Protein AF-A0A0C2HAQ8-F1 (afdb_monomer_lite)

Foldseek 3Di:
DDFQDFPDPQKDWPLVVCVVCDLLCVLVPPDDDPPPPPDPDADDDDDLVRLLCCLCPDPQQLVLLVVVCVVVVHDSVVSSVVLSVLSVVVDDPCPSVVVSVVSSVVSVVCNVQDSTFIAGDPVQVVLLPADDDDWDDGHVLSNVLSSVVCCQPRNPDDDDADQCNDDDLQLADAQGDLRVVRSVVVVVNVPGGDGQGADDGLDDPCLLVSLVVQLPDDDDDDDDDDDDDDTPPVRCLSSSLSSLVSVLVSLVPQAAELLLLLLLQQLLVCLQPVQQKDKPVSSLVSSVVVVLLCVLLVHDHTDRDDSLVRVLVSCVVVVVQFDDWDSPDPMTMGGGFFAQDPDDDLFGRSLSSVLSSNSSSSSSNNNCCSSLVLLLQLLLCCQLVVPFFQVVSLVLQVVVCLQCVRVHRDNPPCSVVSNVSSVVSCVSSVQWDADPRTIHGDNNPSSVVSNSSNLLLLVLLLLLLVQCLVVQDQFDALVRSLSSSLNSLNVCVVVVVDGRRGSSSSGSSSSSSSVVSCVVVVQWDDDDNTTHGPNVSSVVSSVSSVSSNDRPDDPPDDDDD

Structure (mmCIF, N/CA/C/O backbone):
data_AF-A0A0C2HAQ8-F1
#
_entry.id   AF-A0A0C2HAQ8-F1
#
loop_
_atom_site.group_PDB
_atom_site.id
_atom_site.type_symbol
_atom_site.label_atom_id
_atom_site.label_alt_id
_atom_site.label_comp_id
_atom_site.label_asym_id
_atom_site.label_entity_id
_atom_site.label_seq_id
_atom_site.pdbx_PDB_ins_code
_atom_site.Cartn_x
_atom_site.Cartn_y
_atom_site.Cartn_z
_atom_site.occupancy
_atom_site.B_iso_or_equiv
_atom_site.auth_seq_id
_atom_site.auth_comp_id
_atom_site.auth_asym_id
_atom_site.auth_atom_id
_atom_site.pdbx_PDB_model_num
ATOM 1 N N . MET A 1 1 ? -6.898 17.434 -29.127 1.00 29.88 1 MET A N 1
ATOM 2 C CA . MET A 1 1 ? -6.600 16.600 -27.945 1.00 29.88 1 MET A CA 1
ATOM 3 C C . MET A 1 1 ? -7.594 15.455 -27.928 1.00 29.88 1 MET A C 1
ATOM 5 O O . MET A 1 1 ? -8.758 15.677 -27.630 1.00 29.88 1 MET A O 1
ATOM 9 N N . VAL A 1 2 ? -7.167 14.277 -28.377 1.00 31.22 2 VAL A N 1
ATOM 10 C CA . VAL A 1 2 ? -7.975 13.050 -28.372 1.00 31.22 2 VAL A CA 1
ATOM 11 C C . VAL A 1 2 ? -7.588 12.307 -27.098 1.00 31.22 2 VAL A C 1
ATOM 13 O O . VAL A 1 2 ? -6.406 12.042 -26.898 1.00 31.22 2 VAL A O 1
ATOM 16 N N . GLY A 1 3 ? -8.551 12.082 -26.203 1.00 40.19 3 GLY A N 1
ATOM 17 C CA . GLY A 1 3 ? -8.321 11.417 -24.921 1.00 40.19 3 GLY A CA 1
ATOM 18 C C . GLY A 1 3 ? -7.694 10.037 -25.112 1.00 40.19 3 GLY A C 1
ATOM 19 O O . GLY A 1 3 ? -8.107 9.273 -25.987 1.00 40.19 3 GLY A O 1
ATOM 20 N N . ARG A 1 4 ? -6.674 9.750 -24.302 1.00 45.22 4 ARG A N 1
ATOM 21 C CA . ARG A 1 4 ? -6.036 8.438 -24.172 1.00 45.22 4 ARG A CA 1
ATOM 22 C C . ARG A 1 4 ? -7.106 7.403 -23.804 1.00 45.22 4 ARG A C 1
ATOM 24 O O . ARG A 1 4 ? -7.776 7.604 -22.800 1.00 45.22 4 ARG A O 1
ATOM 31 N N . ARG A 1 5 ? -7.277 6.342 -24.607 1.00 46.69 5 ARG A N 1
ATOM 32 C CA . ARG A 1 5 ? -8.207 5.220 -24.355 1.00 46.69 5 ARG A CA 1
ATOM 33 C C . ARG A 1 5 ? -7.449 4.069 -23.686 1.00 46.69 5 ARG A C 1
ATOM 35 O O . ARG A 1 5 ? -6.433 3.644 -24.222 1.00 46.69 5 ARG A O 1
ATOM 42 N N . ALA A 1 6 ? -7.938 3.546 -22.565 1.00 48.44 6 ALA A N 1
ATOM 43 C CA . ALA A 1 6 ? -7.429 2.310 -21.976 1.00 48.44 6 ALA A CA 1
ATOM 44 C C . ALA A 1 6 ? -7.821 1.109 -22.851 1.00 48.44 6 ALA A C 1
ATOM 46 O O . ALA A 1 6 ? -8.920 1.064 -23.407 1.00 48.44 6 ALA A O 1
ATOM 47 N N . ALA A 1 7 ? -6.931 0.125 -22.957 1.00 49.69 7 ALA A N 1
ATOM 48 C CA . ALA A 1 7 ? -7.097 -1.059 -23.801 1.00 49.69 7 ALA A CA 1
ATOM 49 C C . ALA A 1 7 ? -7.877 -2.205 -23.117 1.00 49.69 7 ALA A C 1
ATOM 51 O O . ALA A 1 7 ? -7.593 -3.373 -23.370 1.00 49.69 7 ALA A O 1
ATOM 52 N N . PHE A 1 8 ? -8.854 -1.893 -22.256 1.00 57.09 8 PHE A N 1
ATOM 53 C CA . PHE A 1 8 ? -9.654 -2.899 -21.542 1.00 57.09 8 PHE A CA 1
ATOM 54 C C . PHE A 1 8 ? -11.121 -2.823 -21.974 1.00 57.09 8 PHE A C 1
ATOM 56 O O . PHE A 1 8 ? -11.809 -1.878 -21.586 1.00 57.09 8 PHE A O 1
ATOM 63 N N . PRO A 1 9 ? -11.626 -3.779 -22.778 1.00 57.16 9 PRO A N 1
ATOM 64 C CA . PRO A 1 9 ? -12.993 -3.738 -23.301 1.00 57.16 9 PRO A CA 1
ATOM 65 C C . PRO A 1 9 ? -14.075 -3.803 -22.208 1.00 57.16 9 PRO A C 1
ATOM 67 O O . PRO A 1 9 ? -15.216 -3.415 -22.450 1.00 57.16 9 PRO A O 1
ATOM 70 N N . GLU A 1 10 ? -13.739 -4.266 -21.003 1.00 58.88 10 GLU A N 1
ATOM 71 C CA . GLU A 1 10 ? -14.625 -4.305 -19.839 1.00 58.88 10 GLU A CA 1
ATOM 72 C C . GLU A 1 10 ? -14.703 -2.988 -19.043 1.00 58.88 10 GLU A C 1
ATOM 74 O O . GLU A 1 10 ? -15.581 -2.866 -18.180 1.00 58.88 10 GLU A O 1
ATOM 79 N N . TYR A 1 11 ? -13.838 -2.006 -19.341 1.00 60.09 11 TYR A N 1
ATOM 80 C CA . TYR A 1 11 ? -13.829 -0.681 -18.717 1.00 60.09 11 TYR A CA 1
ATOM 81 C C . TYR A 1 11 ? -14.351 0.397 -19.676 1.00 60.09 11 TYR A C 1
ATOM 83 O O . TYR A 1 11 ? -13.900 0.518 -20.811 1.00 60.09 11 TYR A O 1
ATOM 91 N N . VAL A 1 12 ? -15.275 1.234 -19.201 1.00 65.38 12 VAL A N 1
ATOM 92 C CA . VAL A 1 12 ? -15.847 2.349 -19.983 1.00 65.38 12 VAL A CA 1
ATOM 93 C C . VAL A 1 12 ? -15.259 3.683 -19.513 1.00 65.38 12 VAL A C 1
ATOM 95 O O . VAL A 1 12 ? -15.288 3.946 -18.311 1.00 65.38 12 VAL A O 1
ATOM 98 N N . ASP A 1 13 ? -14.747 4.519 -20.433 1.00 68.56 13 ASP A N 1
ATOM 99 C CA . ASP A 1 13 ? -14.279 5.883 -20.121 1.00 68.56 13 ASP A CA 1
ATOM 100 C C . ASP A 1 13 ? -15.451 6.866 -19.984 1.00 68.56 13 ASP A C 1
ATOM 102 O O . ASP A 1 13 ? -15.962 7.420 -20.961 1.00 68.56 13 ASP A O 1
ATOM 106 N N . TRP A 1 14 ? -15.844 7.115 -18.743 1.00 73.62 14 TRP A N 1
ATOM 107 C CA . TRP A 1 14 ? -16.910 8.033 -18.371 1.00 73.62 14 TRP A CA 1
ATOM 108 C C . TRP A 1 14 ? -16.593 9.501 -18.700 1.00 73.62 14 TRP A C 1
ATOM 110 O O . TRP A 1 14 ? -17.492 10.271 -19.038 1.00 73.62 14 TRP A O 1
ATOM 120 N N . LEU A 1 15 ? -15.321 9.914 -18.637 1.00 70.62 15 LEU A N 1
ATOM 121 C CA . LEU A 1 15 ? -14.920 11.301 -18.912 1.00 70.62 15 LEU A CA 1
ATOM 122 C C . LEU A 1 15 ? -15.039 11.642 -20.395 1.00 70.62 15 LEU A C 1
ATOM 124 O O . LEU A 1 15 ? -15.368 12.775 -20.746 1.00 70.62 15 LEU A O 1
ATOM 128 N N . THR A 1 16 ? -14.806 10.667 -21.272 1.00 73.12 16 THR A N 1
ATOM 129 C CA . THR A 1 16 ? -15.081 10.822 -22.703 1.00 73.12 16 THR A CA 1
ATOM 130 C C . THR A 1 16 ? -16.565 11.097 -22.950 1.00 73.12 16 THR A C 1
ATOM 132 O O . THR A 1 16 ? -16.892 11.983 -23.738 1.00 73.12 16 THR A O 1
ATOM 135 N N . GLU A 1 17 ? -17.466 10.425 -22.236 1.00 68.88 17 GLU A N 1
ATOM 136 C CA . GLU A 1 17 ? -18.909 10.658 -22.346 1.00 68.88 17 GLU A CA 1
ATOM 137 C C . GLU A 1 17 ? -19.321 12.032 -21.786 1.00 68.88 17 GLU A C 1
ATOM 139 O O . GLU A 1 17 ? -20.056 12.776 -22.441 1.00 68.88 17 GLU A O 1
ATOM 144 N N . LEU A 1 18 ? -18.743 12.440 -20.647 1.00 71.50 18 LEU A N 1
ATOM 145 C CA . LEU A 1 18 ? -18.882 13.794 -20.095 1.00 71.50 18 LEU A CA 1
ATOM 146 C C . LEU A 1 18 ? -18.453 14.876 -21.103 1.00 71.50 18 LEU A C 1
ATOM 148 O O . LEU A 1 18 ? -19.168 15.859 -21.301 1.00 71.50 18 LEU A O 1
ATOM 152 N N . ARG A 1 19 ? -17.297 14.696 -21.754 1.00 77.44 19 ARG A N 1
ATOM 153 C CA . ARG A 1 19 ? -16.734 15.648 -22.729 1.00 77.44 19 ARG A CA 1
ATOM 154 C C . ARG A 1 19 ? -17.546 15.711 -24.020 1.00 77.44 19 ARG A C 1
ATOM 156 O O . ARG A 1 19 ? -17.713 16.798 -24.564 1.00 77.44 19 ARG A O 1
ATOM 163 N N . GLN A 1 20 ? -18.056 14.575 -24.500 1.00 76.81 20 GLN A N 1
ATOM 164 C CA . GLN A 1 20 ? -18.912 14.515 -25.690 1.00 76.81 20 GLN A CA 1
ATOM 165 C C . GLN A 1 20 ? -20.236 15.252 -25.481 1.00 76.81 20 GLN A C 1
ATOM 167 O O . GLN A 1 20 ? -20.724 15.919 -26.389 1.00 76.81 20 GLN A O 1
ATOM 172 N N . GLN A 1 21 ? -20.805 15.157 -24.280 1.00 72.31 21 GLN A N 1
ATOM 173 C CA . GLN A 1 21 ? -22.052 15.835 -23.936 1.00 72.31 21 GLN A CA 1
ATOM 174 C C . GLN A 1 21 ? -21.813 17.306 -23.547 1.00 72.31 21 GLN A C 1
ATOM 176 O O . GLN A 1 21 ? -22.655 18.162 -23.821 1.00 72.31 21 GLN A O 1
ATOM 181 N N . GLY A 1 22 ? -20.646 17.605 -22.967 1.00 74.88 22 GLY A N 1
ATOM 182 C CA . GLY A 1 22 ? -20.231 18.907 -22.451 1.00 74.88 22 GLY A CA 1
ATOM 183 C C . GLY A 1 22 ? -20.672 19.112 -21.000 1.00 74.88 22 GLY A C 1
ATOM 184 O O . GLY A 1 22 ? -21.845 18.939 -20.677 1.00 74.88 22 GLY A O 1
ATOM 185 N N . GLY A 1 23 ? -19.759 19.538 -20.116 1.00 70.62 23 GLY A N 1
ATOM 186 C CA . GLY A 1 23 ? -20.013 19.620 -18.667 1.00 70.62 23 GLY A CA 1
ATOM 187 C C . GLY A 1 23 ? -21.268 20.405 -18.248 1.00 70.62 23 GLY A C 1
ATOM 188 O O . GLY A 1 23 ? -21.928 20.027 -17.284 1.00 70.62 23 GLY A O 1
ATOM 189 N N . PHE A 1 24 ? -21.658 21.455 -18.981 1.00 71.44 24 PHE A N 1
ATOM 190 C CA . PHE A 1 24 ? -22.917 22.165 -18.712 1.00 71.44 24 PHE A CA 1
ATOM 191 C C . PHE A 1 24 ? -24.137 21.299 -19.037 1.00 71.44 24 PHE A C 1
ATOM 193 O O . PHE A 1 24 ? -25.011 21.128 -18.189 1.00 71.44 24 PHE A O 1
ATOM 200 N N . ASN A 1 25 ? -24.178 20.710 -20.232 1.00 69.62 25 ASN A N 1
ATOM 201 C CA . ASN A 1 25 ? -25.267 19.832 -20.651 1.00 69.62 25 ASN A CA 1
ATOM 202 C C . ASN A 1 25 ? -25.325 18.577 -19.779 1.00 69.62 25 ASN A C 1
ATOM 204 O O . ASN A 1 25 ? -26.407 18.147 -19.429 1.00 69.62 25 ASN A O 1
ATOM 208 N N . PHE A 1 26 ? -24.191 18.030 -19.349 1.00 69.25 26 PHE A N 1
ATOM 209 C CA . PHE A 1 26 ? -24.145 16.872 -18.458 1.00 69.25 26 PHE A CA 1
ATOM 210 C C . PHE A 1 26 ? -24.706 17.150 -17.053 1.00 69.25 26 PHE A C 1
ATOM 212 O O . PHE A 1 26 ? -25.365 16.302 -16.447 1.00 69.25 26 PHE A O 1
ATOM 219 N N . VAL A 1 27 ? -24.435 18.339 -16.505 1.00 64.69 27 VAL A N 1
ATOM 220 C CA . VAL A 1 27 ? -24.915 18.747 -15.172 1.00 64.69 27 VAL A CA 1
ATOM 221 C C . VAL A 1 27 ? -26.368 19.232 -15.218 1.00 64.69 27 VAL A C 1
ATOM 223 O O . VAL A 1 27 ? -27.096 19.125 -14.229 1.00 64.69 27 VAL A O 1
ATOM 226 N N . THR A 1 28 ? -26.805 19.760 -16.363 1.00 65.19 28 THR A N 1
ATOM 227 C CA . THR A 1 28 ? -28.186 20.218 -16.587 1.00 65.19 28 THR A CA 1
ATOM 228 C C . THR A 1 28 ? -29.079 19.168 -17.239 1.00 65.19 28 THR A C 1
ATOM 230 O O . THR A 1 28 ? -30.294 19.367 -17.284 1.00 65.19 28 THR A O 1
ATOM 233 N N . GLN A 1 29 ? -28.506 18.046 -17.681 1.00 62.62 29 GLN A N 1
ATOM 234 C CA . GLN A 1 29 ? -29.231 16.955 -18.310 1.00 62.62 29 GLN A CA 1
ATOM 235 C C . GLN A 1 29 ? -30.323 16.444 -17.368 1.00 62.62 29 GLN A C 1
ATOM 237 O O . GLN A 1 29 ? -30.054 16.192 -16.185 1.00 62.62 29 GLN A O 1
ATOM 242 N N . PRO A 1 30 ? -31.552 16.258 -17.875 1.00 53.16 30 PRO A N 1
ATOM 243 C CA . PRO A 1 30 ? -32.543 15.472 -17.168 1.00 53.16 30 PRO A CA 1
ATOM 244 C C . PRO A 1 30 ? -31.995 14.047 -17.062 1.00 53.16 30 PRO A C 1
ATOM 246 O O . PRO A 1 30 ? -31.873 13.337 -18.058 1.00 53.16 30 PRO A O 1
ATOM 249 N N . ARG A 1 31 ? -31.575 13.652 -15.858 1.00 46.12 31 ARG A N 1
ATOM 250 C CA . ARG A 1 31 ? -31.095 12.295 -15.612 1.00 46.12 31 ARG A CA 1
ATOM 251 C C . ARG A 1 31 ? -32.285 11.399 -15.360 1.00 46.12 31 ARG A C 1
ATOM 253 O O . ARG A 1 31 ? -32.883 11.456 -14.291 1.00 46.12 31 ARG A O 1
ATOM 260 N N . ASP A 1 32 ? -32.589 10.572 -16.346 1.00 38.97 32 ASP A N 1
ATOM 261 C CA . ASP A 1 32 ? -33.548 9.492 -16.192 1.00 38.97 32 ASP A CA 1
ATOM 262 C C . ASP A 1 32 ? -32.790 8.271 -15.669 1.00 38.97 32 ASP A C 1
ATOM 264 O O . ASP A 1 32 ? -32.143 7.523 -16.406 1.00 38.97 32 ASP A O 1
ATOM 268 N N . PHE A 1 33 ? -32.758 8.124 -14.348 1.00 38.00 33 PHE A N 1
ATOM 269 C CA . PHE A 1 33 ? -32.204 6.923 -13.741 1.00 38.00 33 PHE A CA 1
ATOM 270 C C . PHE A 1 33 ? -33.158 5.768 -14.065 1.00 38.00 33 PHE A C 1
ATOM 272 O O . PHE A 1 33 ? -34.341 5.896 -13.747 1.00 38.00 33 PHE A O 1
ATOM 279 N N . PRO A 1 34 ? -32.701 4.651 -14.672 1.00 37.03 34 PRO A N 1
ATOM 280 C CA . PRO A 1 34 ? -33.583 3.542 -15.014 1.00 37.03 34 PRO A CA 1
ATOM 281 C C . PRO A 1 34 ? -34.267 3.041 -13.743 1.00 37.03 34 PRO A C 1
ATOM 283 O O . PRO A 1 34 ? -33.655 2.400 -12.883 1.00 37.03 34 PRO A O 1
ATOM 286 N N . MET A 1 35 ? -35.541 3.403 -13.610 1.00 39.38 35 MET A N 1
ATOM 287 C CA . MET A 1 35 ? -36.382 3.017 -12.492 1.00 39.38 35 MET A CA 1
ATOM 288 C C . MET A 1 35 ? -36.626 1.516 -12.608 1.00 39.38 35 MET A C 1
ATOM 290 O O . MET A 1 35 ? -36.917 1.015 -13.693 1.00 39.38 35 MET A O 1
ATOM 294 N N . ASN A 1 36 ? -36.533 0.776 -11.500 1.00 36.72 36 ASN A N 1
ATOM 295 C CA . ASN A 1 36 ? -37.127 -0.558 -11.466 1.00 36.72 36 ASN A CA 1
ATOM 296 C C . ASN A 1 36 ? -38.622 -0.378 -11.766 1.00 36.72 36 ASN A C 1
ATOM 298 O O . ASN A 1 36 ? -39.376 0.137 -10.940 1.00 36.72 36 ASN A O 1
ATOM 302 N N . SER A 1 37 ? -39.018 -0.750 -12.979 1.00 37.81 37 SER A N 1
ATOM 303 C CA . SER A 1 37 ? -40.289 -0.430 -13.629 1.00 37.81 37 SER A CA 1
ATOM 304 C C . SER A 1 37 ? -41.476 -1.241 -13.098 1.00 37.81 37 SER A C 1
ATOM 306 O O . SER A 1 37 ? -42.387 -1.577 -13.846 1.00 37.81 37 SER A O 1
ATOM 308 N N . THR A 1 38 ? -41.479 -1.585 -11.812 1.00 40.94 38 THR A N 1
ATOM 309 C CA . THR A 1 38 ? -42.586 -2.304 -11.162 1.00 40.94 38 THR A CA 1
ATOM 310 C C . THR A 1 38 ? -43.504 -1.400 -10.343 1.00 40.94 38 THR A C 1
ATOM 312 O O . THR A 1 38 ? -44.516 -1.880 -9.844 1.00 40.94 38 THR A O 1
ATOM 315 N N . PHE A 1 39 ? -43.203 -0.105 -10.205 1.00 40.22 39 PHE A N 1
ATOM 316 C CA . PHE A 1 39 ? -44.060 0.838 -9.479 1.00 40.22 39 PHE A CA 1
ATOM 317 C C . PHE A 1 39 ? -44.781 1.771 -10.456 1.00 40.22 39 PHE A C 1
ATOM 319 O O . PHE A 1 39 ? -44.167 2.620 -11.091 1.00 40.22 39 PHE A O 1
ATOM 326 N N . THR A 1 40 ? -46.097 1.600 -10.571 1.00 42.50 40 THR A N 1
ATOM 327 C CA . THR A 1 40 ? -46.995 2.337 -11.478 1.00 42.50 40 THR A CA 1
ATOM 328 C C . THR A 1 40 ? -47.268 3.786 -11.058 1.00 42.50 40 THR A C 1
ATOM 330 O O . THR A 1 40 ? -47.878 4.522 -11.823 1.00 42.50 40 THR A O 1
ATOM 333 N N . ASN A 1 41 ? -46.803 4.217 -9.880 1.00 44.31 41 ASN A N 1
ATOM 334 C CA . ASN A 1 41 ? -46.912 5.591 -9.391 1.00 44.31 41 ASN A CA 1
ATOM 335 C C . ASN A 1 41 ? -45.591 6.030 -8.746 1.00 44.31 41 ASN A C 1
ATOM 337 O O . ASN A 1 41 ? -45.078 5.364 -7.845 1.00 44.31 41 ASN A O 1
ATOM 341 N N . HIS A 1 42 ? -45.050 7.160 -9.199 1.00 49.75 42 HIS A N 1
ATOM 342 C CA . HIS A 1 42 ? -43.804 7.724 -8.684 1.00 49.75 42 HIS A CA 1
ATOM 343 C C . HIS A 1 42 ? -43.979 8.228 -7.238 1.00 49.75 42 HIS A C 1
ATOM 345 O O . HIS A 1 42 ? -44.933 8.963 -6.967 1.00 49.75 42 HIS A O 1
ATOM 351 N N . PRO A 1 43 ? -43.064 7.926 -6.300 1.00 50.28 43 PRO A N 1
ATOM 352 C CA . PRO A 1 43 ? -43.025 8.647 -5.038 1.00 50.28 43 PRO A CA 1
ATOM 353 C C . PRO A 1 43 ? -42.532 10.078 -5.297 1.00 50.28 43 PRO A C 1
ATOM 355 O O . PRO A 1 43 ? -41.447 10.296 -5.831 1.00 50.28 43 PRO A O 1
ATOM 358 N N . LYS A 1 44 ? -43.355 11.064 -4.934 1.00 53.78 44 LYS A N 1
ATOM 359 C CA . LYS A 1 44 ? -43.015 12.493 -4.976 1.00 53.78 44 LYS A CA 1
ATOM 360 C C . LYS A 1 44 ? -41.729 12.738 -4.168 1.00 53.78 44 LYS A C 1
ATOM 362 O O . LYS A 1 44 ? -41.587 12.182 -3.078 1.00 53.78 44 LYS A O 1
ATOM 367 N N . ALA A 1 45 ? -40.810 13.556 -4.690 1.00 53.62 45 ALA A N 1
ATOM 368 C CA . ALA A 1 45 ? -39.583 13.920 -3.979 1.00 53.62 45 ALA A CA 1
ATOM 369 C C . ALA A 1 45 ? -39.936 14.524 -2.610 1.00 53.62 45 ALA A C 1
ATOM 371 O O . ALA A 1 45 ? -40.667 15.515 -2.548 1.00 53.62 45 ALA A O 1
ATOM 372 N N . ARG A 1 46 ? -39.452 13.899 -1.531 1.00 63.16 46 ARG A N 1
ATOM 373 C CA . ARG A 1 46 ? -39.785 14.301 -0.162 1.00 63.16 46 ARG A CA 1
ATOM 374 C C . ARG A 1 46 ? -39.021 15.564 0.231 1.00 63.16 46 ARG A C 1
ATOM 376 O O . ARG A 1 46 ? -37.822 15.679 -0.025 1.00 63.16 46 ARG A O 1
ATOM 383 N N . THR A 1 47 ? -39.702 16.502 0.873 1.00 70.19 47 THR A N 1
ATOM 384 C CA . THR A 1 47 ? -39.077 17.665 1.511 1.00 70.19 47 THR A CA 1
ATOM 385 C C . THR A 1 47 ? -38.229 17.233 2.709 1.00 70.19 47 THR A C 1
ATOM 387 O O . THR A 1 47 ? -38.409 16.142 3.251 1.00 70.19 47 THR A O 1
ATOM 390 N N . TYR A 1 48 ? -37.316 18.095 3.169 1.00 68.19 48 TYR A N 1
ATOM 391 C CA . TYR A 1 48 ? -36.556 17.820 4.394 1.00 68.19 48 TYR A CA 1
ATOM 392 C C . TYR A 1 48 ? -37.479 17.541 5.587 1.00 68.19 48 TYR A C 1
ATOM 394 O O . TYR A 1 48 ? -37.228 16.597 6.327 1.00 68.19 48 TYR A O 1
ATOM 402 N N . ALA A 1 49 ? -38.568 18.304 5.733 1.00 71.94 49 ALA A N 1
ATOM 403 C CA . ALA A 1 49 ? -39.533 18.102 6.809 1.00 71.94 49 ALA A CA 1
ATOM 404 C C . ALA A 1 49 ? -40.170 16.703 6.737 1.00 71.94 49 ALA A C 1
ATOM 406 O O . ALA A 1 49 ? -40.219 16.002 7.740 1.00 71.94 49 ALA A O 1
ATOM 407 N N . GLU A 1 50 ? -40.551 16.254 5.537 1.00 73.44 50 GLU A N 1
ATOM 408 C CA . GLU A 1 50 ? -41.110 14.914 5.311 1.00 73.44 50 GLU A CA 1
ATOM 409 C C . GLU A 1 50 ? -40.081 13.797 5.559 1.00 73.44 50 GLU A C 1
ATOM 411 O O . GLU A 1 50 ? -40.429 12.730 6.065 1.00 73.44 50 GLU A O 1
ATOM 416 N N . ILE A 1 51 ? -38.803 14.018 5.227 1.00 74.00 51 ILE A N 1
ATOM 417 C CA . ILE A 1 51 ? -37.716 13.067 5.512 1.00 74.00 51 ILE A CA 1
ATOM 418 C C . ILE A 1 51 ? -37.442 13.008 7.016 1.00 74.00 51 ILE A C 1
ATOM 420 O O . ILE A 1 51 ? -37.402 11.917 7.578 1.00 74.00 51 ILE A O 1
ATOM 424 N N . ALA A 1 52 ? -37.289 14.156 7.677 1.00 76.31 52 ALA A N 1
ATOM 425 C CA . ALA A 1 52 ? -37.044 14.244 9.113 1.00 76.31 52 ALA A CA 1
ATOM 426 C C . ALA A 1 52 ? -38.197 13.614 9.904 1.00 76.31 52 ALA A C 1
ATOM 428 O O . ALA A 1 52 ? -37.967 12.804 10.802 1.00 76.31 52 ALA A O 1
ATOM 429 N N . GLU A 1 53 ? -39.438 13.904 9.514 1.00 81.25 53 GLU A N 1
ATOM 430 C CA . GLU A 1 53 ? -40.626 13.309 10.112 1.00 81.25 53 GLU A CA 1
ATOM 431 C C . GLU A 1 53 ? -40.682 11.793 9.878 1.00 81.25 53 GLU A C 1
ATOM 433 O O . GLU A 1 53 ? -40.935 11.042 10.821 1.00 81.25 53 GLU A O 1
ATOM 438 N N . SER A 1 54 ? -40.376 11.318 8.665 1.00 80.69 54 SER A N 1
ATOM 439 C CA . SER A 1 54 ? -40.287 9.883 8.351 1.00 80.69 54 SER A CA 1
ATOM 440 C C . SER A 1 54 ? -39.229 9.176 9.205 1.00 80.69 54 SER A C 1
ATOM 442 O O . SER A 1 54 ? -39.503 8.111 9.759 1.00 80.69 54 SER A O 1
ATOM 444 N N . VAL A 1 55 ? -38.039 9.767 9.348 1.00 80.25 55 VAL A N 1
ATOM 445 C CA . VAL A 1 55 ? -36.925 9.194 10.117 1.00 80.25 55 VAL A CA 1
ATOM 446 C C . VAL A 1 55 ? -37.265 9.135 11.606 1.00 80.25 55 VAL A C 1
ATOM 448 O O . VAL A 1 55 ? -37.168 8.068 12.214 1.00 80.25 55 VAL A O 1
ATOM 451 N N . LEU A 1 56 ? -37.737 10.241 12.191 1.00 83.50 56 LEU A N 1
ATOM 452 C CA . LEU A 1 56 ? -38.121 10.326 13.609 1.00 83.50 56 LEU A CA 1
ATOM 453 C C . LEU A 1 56 ? -39.299 9.420 13.966 1.00 83.50 56 LEU A C 1
ATOM 455 O O . LEU A 1 56 ? -39.436 8.997 15.118 1.00 83.50 56 LEU A O 1
ATOM 459 N N . ASN A 1 57 ? -40.170 9.143 12.995 1.00 85.69 57 ASN A N 1
ATOM 460 C CA . ASN A 1 57 ? -41.329 8.286 13.188 1.00 85.69 57 ASN A CA 1
ATOM 461 C C . ASN A 1 57 ? -41.093 6.818 12.832 1.00 85.69 57 ASN A C 1
ATOM 463 O O . ASN A 1 57 ? -42.001 6.013 13.082 1.00 85.69 57 ASN A O 1
ATOM 467 N N . SER A 1 58 ? -39.910 6.462 12.329 1.00 84.81 58 SER A N 1
ATOM 468 C CA . SER A 1 58 ? -39.552 5.074 12.049 1.00 84.81 58 SER A CA 1
ATOM 469 C C . SER A 1 58 ? -39.606 4.219 13.327 1.00 84.81 58 SER A C 1
ATOM 471 O O . SER A 1 58 ? -39.271 4.698 14.420 1.00 84.81 58 SER A O 1
ATOM 473 N N . PRO A 1 59 ? -40.015 2.938 13.232 1.00 80.06 59 PRO A N 1
ATOM 474 C CA . PRO A 1 59 ? -40.019 2.027 14.377 1.00 80.06 59 PRO A CA 1
ATOM 475 C C . PRO A 1 59 ? -38.644 1.933 15.047 1.00 80.06 59 PRO A C 1
ATOM 477 O O . PRO A 1 59 ? -38.543 1.947 16.273 1.00 80.06 59 PRO A O 1
ATOM 480 N N . ARG A 1 60 ? -37.583 1.929 14.231 1.00 74.38 60 ARG A N 1
ATOM 481 C CA . ARG A 1 60 ? -36.190 1.814 14.663 1.00 74.38 60 ARG A CA 1
ATOM 482 C C . ARG A 1 60 ? -35.745 3.001 15.516 1.00 74.38 60 ARG A C 1
ATOM 484 O O . ARG A 1 60 ? -35.190 2.804 16.596 1.00 74.38 60 ARG A O 1
ATOM 491 N N . VAL A 1 61 ? -36.029 4.230 15.074 1.00 78.81 61 VAL A N 1
ATOM 492 C CA . VAL A 1 61 ? -35.694 5.454 15.824 1.00 78.81 61 VAL A CA 1
ATOM 493 C C . VAL A 1 61 ? -36.569 5.592 17.067 1.00 78.81 61 VAL A C 1
ATOM 495 O O . VAL A 1 61 ? -36.050 5.904 18.137 1.00 78.81 61 VAL A O 1
ATOM 498 N N . LYS A 1 62 ? -37.868 5.277 16.984 1.00 85.62 62 LYS A N 1
ATOM 499 C CA . LYS A 1 62 ? -38.772 5.287 18.148 1.00 85.62 62 LYS A CA 1
ATOM 500 C C . LYS A 1 62 ? -38.314 4.330 19.248 1.00 85.62 62 LYS A C 1
ATOM 502 O O . LYS A 1 62 ? -38.217 4.739 20.405 1.00 85.62 62 LYS A O 1
ATOM 507 N N . GLU A 1 63 ? -37.990 3.084 18.905 1.00 80.00 63 GLU A N 1
ATOM 508 C CA . GLU A 1 63 ? -37.444 2.120 19.868 1.00 80.00 63 GLU A CA 1
ATOM 509 C C . GLU A 1 63 ? -36.140 2.608 20.487 1.00 80.00 63 GLU A C 1
ATOM 511 O O . GLU A 1 63 ? -35.916 2.458 21.691 1.00 80.00 63 GLU A O 1
ATOM 516 N N . ALA A 1 64 ? -35.270 3.203 19.678 1.00 72.88 64 ALA A N 1
ATOM 517 C CA . ALA A 1 64 ? -33.987 3.649 20.164 1.00 72.88 64 ALA A CA 1
ATOM 518 C C . ALA A 1 64 ? -34.087 4.885 21.073 1.00 72.88 64 ALA A C 1
ATOM 520 O O . ALA A 1 64 ? -33.335 4.981 22.044 1.00 72.88 64 ALA A O 1
ATOM 521 N N . ILE A 1 65 ? -35.047 5.785 20.821 1.00 81.75 65 ILE A N 1
ATOM 522 C CA . ILE A 1 65 ? -35.360 6.920 21.703 1.00 81.75 65 ILE A CA 1
ATOM 523 C C . ILE A 1 65 ? -35.849 6.385 23.051 1.00 81.75 65 ILE A C 1
ATOM 525 O O . ILE A 1 65 ? -35.371 6.820 24.099 1.00 81.75 65 ILE A O 1
ATOM 529 N N . LEU A 1 66 ? -36.756 5.400 23.037 1.00 83.44 66 LEU A N 1
ATOM 530 C CA . LEU A 1 66 ? -37.263 4.755 24.253 1.00 83.44 66 LEU A CA 1
ATOM 531 C C . LEU A 1 66 ? -36.142 4.071 25.042 1.00 83.44 66 LEU A C 1
ATOM 533 O O . LEU A 1 66 ? -36.066 4.203 26.264 1.00 83.44 66 LEU A O 1
ATOM 537 N N . HIS A 1 67 ? -35.256 3.359 24.350 1.00 74.25 67 HIS A N 1
ATOM 538 C CA . HIS A 1 67 ? -34.114 2.693 24.960 1.00 74.25 67 HIS A CA 1
ATOM 539 C C . HIS A 1 67 ? -33.131 3.692 25.585 1.00 74.25 67 HIS A C 1
ATOM 541 O O . HIS A 1 67 ? -32.712 3.504 26.727 1.00 74.25 67 HIS A O 1
ATOM 547 N N . GLN A 1 68 ? -32.785 4.771 24.878 1.00 67.06 68 GLN A N 1
ATOM 548 C CA . GLN A 1 68 ? -31.873 5.788 25.398 1.00 67.06 68 GLN A CA 1
ATOM 549 C C . GLN A 1 68 ? -32.482 6.541 26.581 1.00 67.06 68 GLN A C 1
ATOM 551 O O . GLN A 1 68 ? -31.793 6.721 27.576 1.00 67.06 68 GLN A O 1
ATOM 556 N N . ALA A 1 69 ? -33.766 6.905 26.521 1.00 79.88 69 ALA A N 1
ATOM 557 C CA . ALA A 1 69 ? -34.473 7.539 27.635 1.00 79.88 69 ALA A CA 1
ATOM 558 C C . ALA A 1 69 ? -34.441 6.669 28.904 1.00 79.88 69 ALA A C 1
ATOM 560 O O . ALA A 1 69 ? -34.167 7.167 29.994 1.00 79.88 69 ALA A O 1
ATOM 561 N N . ARG A 1 70 ? -34.624 5.346 28.763 1.00 78.88 70 ARG A N 1
ATOM 562 C CA . ARG A 1 70 ? -34.470 4.389 29.875 1.00 78.88 70 ARG A CA 1
ATOM 563 C C . ARG A 1 70 ? -33.029 4.305 30.381 1.00 78.88 70 ARG A C 1
ATOM 565 O O . ARG A 1 70 ? -32.819 4.245 31.585 1.00 78.88 70 ARG A O 1
ATOM 572 N N . LYS A 1 71 ? -32.046 4.305 29.477 1.00 63.56 71 LYS A N 1
ATOM 573 C CA . LYS A 1 71 ? -30.617 4.181 29.805 1.00 63.56 71 LYS A CA 1
ATOM 574 C C . LYS A 1 71 ? -30.047 5.429 30.490 1.00 63.56 71 LYS A C 1
ATOM 576 O O . LYS A 1 71 ? -29.201 5.295 31.365 1.00 63.56 71 LYS A O 1
ATOM 581 N N . THR A 1 72 ? -30.473 6.627 30.090 1.00 64.12 72 THR A N 1
ATOM 582 C CA . THR A 1 72 ? -29.951 7.908 30.605 1.00 64.12 72 THR A CA 1
ATOM 583 C C . THR A 1 72 ? -30.826 8.531 31.693 1.00 64.12 72 THR A C 1
ATOM 585 O O . THR A 1 72 ? -30.445 9.556 32.256 1.00 64.12 72 THR A O 1
ATOM 588 N N . GLY A 1 73 ? -32.002 7.955 31.975 1.00 78.56 73 GLY A N 1
ATOM 589 C CA . GLY A 1 73 ? -32.988 8.502 32.915 1.00 78.56 73 GLY A CA 1
ATOM 590 C C . GLY A 1 73 ? -33.641 9.808 32.445 1.00 78.56 73 GLY A C 1
ATOM 591 O O . GLY A 1 73 ? -34.335 10.469 33.215 1.00 78.5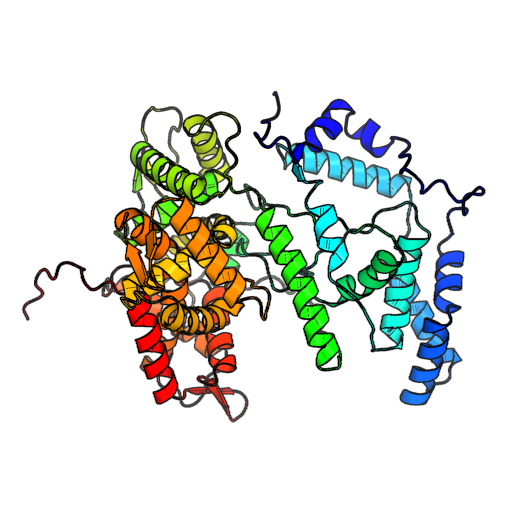6 73 GLY A O 1
ATOM 592 N N . GLN A 1 74 ? -33.407 10.216 31.196 1.00 82.44 74 GLN A N 1
ATOM 593 C CA . GLN A 1 74 ? -33.960 11.440 30.625 1.00 82.44 74 GLN A CA 1
ATOM 594 C C . GLN A 1 74 ? -35.386 11.217 30.114 1.00 82.44 74 GLN A C 1
ATOM 596 O O . GLN A 1 74 ? -35.773 10.112 29.735 1.00 82.44 74 GLN A O 1
ATOM 601 N N . SER A 1 75 ? -36.181 12.288 30.054 1.00 89.75 75 SER A N 1
ATOM 602 C CA . SER A 1 75 ? -37.522 12.202 29.477 1.00 89.75 75 SER A CA 1
ATOM 603 C C . SER A 1 75 ? -37.451 11.892 27.979 1.00 89.75 75 SER A C 1
ATOM 605 O O . SER A 1 75 ? -36.600 12.413 27.257 1.00 89.75 75 SER A O 1
ATOM 607 N N . ILE A 1 76 ? -38.398 11.088 27.488 1.00 86.50 76 ILE A N 1
ATOM 608 C CA . ILE A 1 76 ? -38.526 10.745 26.059 1.00 86.50 76 ILE A CA 1
ATOM 609 C C . ILE A 1 76 ? -38.570 12.012 25.192 1.00 86.50 76 IL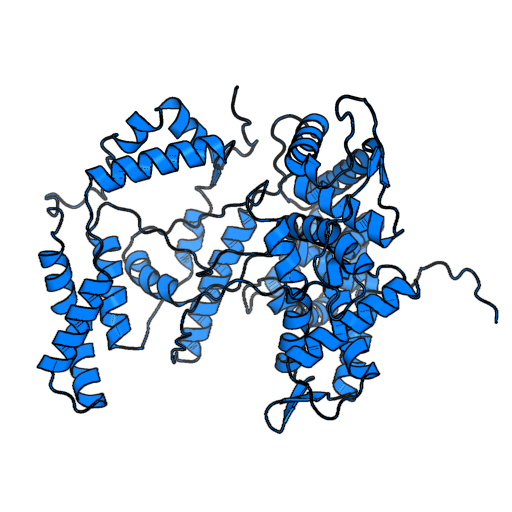E A C 1
ATOM 611 O O . ILE A 1 76 ? -37.969 12.054 24.123 1.00 86.50 76 ILE A O 1
ATOM 615 N N . LYS A 1 77 ? -39.233 13.069 25.681 1.00 87.06 77 LYS A N 1
ATOM 616 C CA . LYS A 1 77 ? -39.326 14.365 24.998 1.00 87.06 77 LYS A CA 1
ATOM 617 C C . LYS A 1 77 ? -37.955 15.026 24.818 1.00 87.06 77 LYS A C 1
ATOM 619 O O . LYS A 1 77 ? -37.690 15.561 23.749 1.00 87.06 77 LYS A O 1
ATOM 624 N N . LYS A 1 78 ? -37.084 14.965 25.832 1.00 82.38 78 LYS A N 1
ATOM 625 C CA . LYS A 1 78 ? -35.723 15.513 25.751 1.00 82.38 78 LYS A CA 1
ATOM 626 C C . LYS A 1 78 ? -34.865 14.726 24.758 1.00 82.38 78 LYS A C 1
ATOM 628 O O . LYS A 1 78 ? -34.290 15.324 23.864 1.00 82.38 78 LYS A O 1
ATOM 633 N N . VAL A 1 79 ? -34.875 13.396 24.848 1.00 78.69 79 VAL A N 1
ATOM 634 C CA . VAL A 1 79 ? -34.116 12.522 23.932 1.00 78.69 79 VAL A CA 1
ATOM 635 C C . VAL A 1 79 ? -34.591 12.664 22.480 1.00 78.69 79 VAL A C 1
ATOM 637 O O . VAL A 1 79 ? -33.786 12.595 21.555 1.00 78.69 79 VAL A O 1
ATOM 640 N N . ARG A 1 80 ? -35.893 12.892 22.262 1.00 86.19 80 ARG A N 1
ATOM 641 C CA . ARG A 1 80 ? -36.436 13.203 20.934 1.00 86.19 80 ARG A CA 1
ATOM 642 C C . ARG A 1 80 ? -35.957 14.565 20.416 1.00 86.19 80 ARG A C 1
ATOM 644 O O . ARG A 1 80 ? -35.586 14.643 19.254 1.00 86.19 80 ARG A O 1
ATOM 651 N N . CYS A 1 81 ? -35.923 15.591 21.267 1.00 80.69 81 CYS A N 1
ATOM 652 C CA . CYS A 1 81 ? -35.377 16.907 20.917 1.00 80.69 81 CYS A CA 1
ATOM 653 C C . CYS A 1 81 ? -33.895 16.804 20.508 1.00 80.69 81 CYS A C 1
ATOM 655 O O . CYS A 1 81 ? -33.482 17.357 19.494 1.00 80.69 81 CYS A O 1
ATOM 657 N N . ASP A 1 82 ? -33.107 16.007 21.237 1.00 73.12 82 ASP A N 1
ATOM 658 C CA . ASP A 1 82 ? -31.698 15.757 20.904 1.00 73.12 82 ASP A CA 1
ATOM 659 C C . ASP A 1 82 ? -31.549 15.013 19.555 1.00 73.12 82 ASP A C 1
ATOM 661 O O . ASP A 1 82 ? -30.624 15.277 18.782 1.00 73.12 82 ASP A O 1
ATOM 665 N N . ALA A 1 83 ? -32.476 14.100 19.237 1.00 74.38 83 ALA A N 1
ATOM 666 C CA . ALA A 1 83 ? -32.539 13.412 17.945 1.00 74.38 83 ALA A CA 1
ATOM 667 C C . ALA A 1 83 ? -32.917 14.354 16.786 1.00 74.38 83 ALA A C 1
ATOM 669 O O . ALA A 1 83 ? -32.329 14.258 15.709 1.00 74.38 83 ALA A O 1
ATOM 670 N N . GLU A 1 84 ? -33.862 15.270 17.014 1.00 79.00 84 GLU A N 1
ATOM 671 C CA . GLU A 1 84 ? -34.258 16.330 16.076 1.00 79.00 84 GLU A CA 1
ATOM 672 C C . GLU A 1 84 ? -33.078 17.269 15.782 1.00 79.00 84 GLU A C 1
ATOM 674 O O . GLU A 1 84 ? -32.726 17.455 14.620 1.00 79.00 84 GLU A O 1
ATOM 679 N N . ALA A 1 85 ? -32.379 17.746 16.817 1.00 69.25 85 ALA A N 1
ATOM 680 C CA . ALA A 1 85 ? -31.176 18.566 16.661 1.00 69.25 85 ALA A CA 1
ATOM 681 C C . ALA A 1 85 ? -30.054 17.824 15.907 1.00 69.25 85 ALA A C 1
ATOM 683 O O . ALA A 1 85 ? -29.364 18.401 15.069 1.00 69.25 85 ALA A O 1
ATOM 684 N N . THR A 1 86 ? -29.890 16.521 16.161 1.00 64.50 86 THR A N 1
ATOM 685 C CA . THR A 1 86 ? -28.929 15.681 15.426 1.00 64.50 86 THR A CA 1
ATOM 686 C C . THR A 1 86 ? -29.283 15.592 13.936 1.00 64.50 86 THR A C 1
ATOM 688 O O . THR A 1 86 ? -28.390 15.677 13.093 1.00 64.50 86 THR A O 1
ATOM 691 N N . LEU A 1 87 ? -30.570 15.456 13.594 1.00 66.44 87 LEU A N 1
ATOM 692 C CA . LEU A 1 87 ? -31.048 15.450 12.205 1.00 66.44 87 LEU A CA 1
ATOM 693 C C . LEU A 1 87 ? -30.880 16.806 11.519 1.00 66.44 87 LEU A C 1
ATOM 695 O O . LEU A 1 87 ? -30.481 16.832 10.358 1.00 66.44 87 LEU A O 1
ATOM 699 N N . GLU A 1 88 ? -31.116 17.912 12.226 1.00 64.31 88 GLU A N 1
ATOM 700 C CA . GLU A 1 88 ? -30.900 19.267 11.700 1.00 64.31 88 GLU A CA 1
ATOM 701 C C . GLU A 1 88 ? -29.432 19.532 11.364 1.00 64.31 88 GLU A C 1
ATOM 703 O O . GLU A 1 88 ? -29.138 20.124 10.328 1.00 64.31 88 GLU A O 1
ATOM 708 N N . VAL A 1 89 ? -28.495 19.025 12.169 1.00 55.81 89 VAL A N 1
ATOM 709 C CA . VAL A 1 89 ? -27.058 19.090 11.852 1.00 55.81 89 VAL A CA 1
ATOM 710 C C . VAL A 1 89 ? -26.709 18.240 10.620 1.00 55.81 89 VAL A C 1
ATOM 712 O O . VAL A 1 89 ? -25.815 18.598 9.854 1.00 55.81 89 VAL A O 1
ATOM 715 N N . MET A 1 90 ? -27.415 17.125 10.393 1.00 50.53 90 MET A N 1
ATOM 716 C CA . MET A 1 90 ? -27.244 16.266 9.208 1.00 50.53 90 MET A CA 1
ATOM 717 C C . MET A 1 90 ? -27.960 16.807 7.952 1.00 50.53 90 MET A C 1
ATOM 719 O O . MET A 1 90 ? -27.694 16.340 6.836 1.00 50.53 90 MET A O 1
ATOM 723 N N . ALA A 1 91 ? -28.866 17.774 8.111 1.00 55.69 91 ALA A N 1
ATOM 724 C CA . ALA A 1 91 ? -29.713 18.310 7.057 1.00 55.69 91 ALA A CA 1
ATOM 725 C C . ALA A 1 91 ? -28.916 19.154 6.054 1.00 55.69 91 ALA A C 1
ATOM 727 O O . ALA A 1 91 ? -28.428 20.241 6.355 1.00 55.69 91 ALA A O 1
ATOM 728 N N . HIS A 1 92 ? -28.818 18.677 4.815 1.00 54.31 92 HIS A N 1
ATOM 729 C CA . HIS A 1 92 ? -28.288 19.468 3.705 1.00 54.31 92 HIS A CA 1
ATOM 730 C C . HIS A 1 92 ? -29.369 20.400 3.136 1.00 54.31 92 HIS A C 1
ATOM 732 O O . HIS A 1 92 ? -30.460 19.955 2.776 1.00 54.31 92 HIS A O 1
ATOM 738 N N . ASN A 1 93 ? -29.048 21.688 2.977 1.00 47.31 93 ASN A N 1
ATOM 739 C CA . ASN A 1 93 ? -29.886 22.643 2.252 1.00 47.31 93 ASN A CA 1
ATOM 740 C C . ASN A 1 93 ? -29.668 22.455 0.733 1.00 47.31 93 ASN A C 1
ATOM 742 O O . ASN A 1 93 ? -28.744 23.013 0.141 1.00 47.31 93 ASN A O 1
ATOM 746 N N . TRP A 1 94 ? -30.468 21.589 0.101 1.00 51.00 94 TRP A N 1
ATOM 747 C CA . TRP A 1 94 ? -30.332 21.200 -1.311 1.00 51.00 94 TRP A CA 1
ATOM 748 C C . TRP A 1 94 ? -30.897 22.250 -2.277 1.00 51.00 94 TRP A C 1
ATOM 750 O O . TRP A 1 94 ? -31.898 22.022 -2.960 1.00 51.00 94 TRP A O 1
ATOM 760 N N . GLY A 1 95 ? -30.234 23.398 -2.397 1.00 54.44 95 GLY A N 1
ATOM 761 C CA . GLY A 1 95 ? -30.484 24.296 -3.521 1.00 54.44 95 GLY A CA 1
ATOM 762 C C . GLY A 1 95 ? -30.057 23.618 -4.824 1.00 54.44 95 GLY A C 1
ATOM 763 O O . GLY A 1 95 ? -28.868 23.527 -5.098 1.00 54.44 95 GLY A O 1
ATOM 764 N N . LEU A 1 96 ? -31.000 23.147 -5.649 1.00 54.19 96 LEU A N 1
ATOM 765 C CA . LEU A 1 96 ? -30.695 22.465 -6.921 1.00 54.19 96 LEU A CA 1
ATOM 766 C C . LEU A 1 96 ? -29.862 23.349 -7.865 1.00 54.19 96 LEU A C 1
ATOM 768 O O . LEU A 1 96 ? -29.027 22.855 -8.619 1.00 54.19 96 LEU A O 1
ATOM 772 N N . GLN A 1 97 ? -30.065 24.667 -7.792 1.00 53.03 97 GLN A N 1
ATOM 773 C CA . GLN A 1 97 ? -29.233 25.654 -8.478 1.00 53.03 97 GLN A CA 1
ATOM 774 C C . GLN A 1 97 ? -27.803 25.659 -7.928 1.00 53.03 97 GLN A C 1
ATOM 776 O O . GLN A 1 97 ? -26.858 25.546 -8.702 1.00 53.03 97 GLN A O 1
ATOM 781 N N . SER A 1 98 ? -27.634 25.689 -6.606 1.00 52.72 98 SER A N 1
ATOM 782 C CA . SER A 1 98 ? -26.335 25.617 -5.930 1.00 52.72 98 SER A CA 1
ATOM 783 C C . SER A 1 98 ? -25.601 24.308 -6.237 1.00 52.72 98 SER A C 1
ATOM 785 O O . SER A 1 98 ? -24.419 24.328 -6.561 1.00 52.72 98 SER A O 1
ATOM 787 N N . THR A 1 99 ? -26.306 23.170 -6.225 1.00 54.88 99 THR A N 1
ATOM 788 C CA . THR A 1 99 ? -25.764 21.853 -6.592 1.00 54.88 99 THR A CA 1
ATOM 789 C C . THR A 1 99 ? -25.361 21.792 -8.063 1.00 54.88 99 THR A C 1
ATOM 791 O O . THR A 1 99 ? -24.343 21.189 -8.376 1.00 54.88 99 THR A O 1
ATOM 794 N N . ARG A 1 100 ? -26.104 22.433 -8.976 1.00 67.00 100 ARG A N 1
ATOM 795 C CA . ARG A 1 100 ? -25.728 22.519 -10.398 1.00 67.00 100 ARG A CA 1
ATOM 796 C C . ARG A 1 100 ? -24.525 23.435 -10.622 1.00 67.00 100 ARG A C 1
ATOM 798 O O . ARG A 1 100 ? -23.634 23.076 -11.381 1.00 67.00 100 ARG A O 1
ATOM 805 N N . VAL A 1 101 ? -24.453 24.578 -9.941 1.00 60.84 101 VAL A N 1
ATOM 806 C CA . VAL A 1 101 ? -23.297 25.493 -10.010 1.00 60.84 101 VAL A CA 1
ATOM 807 C C . VAL A 1 101 ? -22.041 24.831 -9.439 1.00 60.84 101 VAL A C 1
ATOM 809 O O . VAL A 1 101 ? -20.971 24.881 -10.051 1.00 60.84 101 VAL A O 1
ATOM 812 N N . PHE A 1 102 ? -22.178 24.147 -8.303 1.00 57.94 102 PHE A N 1
ATOM 813 C CA . PHE A 1 102 ? -21.100 23.370 -7.705 1.00 57.94 102 PHE A CA 1
ATOM 814 C C . PHE A 1 102 ? -20.721 22.173 -8.582 1.00 57.94 102 PHE A C 1
ATOM 816 O O . PHE A 1 102 ? -19.551 21.991 -8.885 1.00 57.94 102 PHE A O 1
ATOM 823 N N . GLY A 1 103 ? -21.696 21.409 -9.076 1.00 57.56 103 GLY A N 1
ATOM 824 C CA . GLY A 1 103 ? -21.483 20.264 -9.962 1.00 57.56 103 GLY A CA 1
ATOM 825 C C . GLY A 1 103 ? -20.820 20.642 -11.287 1.00 57.56 103 GLY A C 1
ATOM 826 O O . GLY A 1 103 ? -19.960 19.909 -11.758 1.00 57.56 103 GLY A O 1
ATOM 827 N N . TYR A 1 104 ? -21.143 21.807 -11.857 1.00 70.56 104 TYR A N 1
ATOM 828 C CA . TYR A 1 104 ? -20.445 22.350 -13.026 1.00 70.56 104 TYR A CA 1
ATOM 829 C C . TYR A 1 104 ? -19.002 22.735 -12.692 1.00 70.56 104 TYR A C 1
ATOM 831 O O . TYR A 1 104 ? -18.086 22.395 -13.439 1.00 70.56 104 TYR A O 1
ATOM 839 N N . SER A 1 105 ? -18.789 23.387 -11.547 1.00 59.66 105 SER A N 1
ATOM 840 C CA . SER A 1 105 ? -17.445 23.700 -11.050 1.00 59.66 105 SER A CA 1
ATOM 841 C C . SER A 1 105 ? -16.618 22.427 -10.851 1.00 59.66 105 SER A C 1
ATOM 843 O O . SER A 1 105 ? -15.493 22.353 -11.335 1.00 59.66 105 SER A O 1
ATOM 845 N N . VAL A 1 106 ? -17.196 21.391 -10.235 1.00 62.91 106 VAL A N 1
ATOM 846 C CA . VAL A 1 106 ? -16.572 20.074 -10.060 1.00 62.91 106 VAL A CA 1
ATOM 847 C C . VAL A 1 106 ? -16.306 19.421 -11.410 1.00 62.91 106 VAL A C 1
ATOM 849 O O . VAL A 1 106 ? -15.182 19.010 -11.641 1.00 62.91 106 VAL A O 1
ATOM 852 N N . ALA A 1 107 ? -17.260 19.384 -12.342 1.00 64.62 107 ALA A N 1
ATOM 853 C CA . ALA A 1 107 ? -17.046 18.817 -13.675 1.00 64.62 107 ALA A CA 1
ATOM 854 C C . ALA A 1 107 ? -15.895 19.513 -14.420 1.00 64.62 107 ALA A C 1
ATOM 856 O O . ALA A 1 107 ? -15.075 18.844 -15.036 1.00 64.62 107 ALA A O 1
ATOM 857 N N . LYS A 1 108 ? -15.776 20.843 -14.307 1.00 67.44 108 LYS A N 1
ATOM 858 C CA . LYS A 1 108 ? -14.662 21.610 -14.888 1.00 67.44 108 LYS A CA 1
ATOM 859 C C . LYS A 1 108 ? -13.328 21.342 -14.204 1.00 67.44 108 LYS A C 1
ATOM 861 O O . LYS A 1 108 ? -12.292 21.336 -14.865 1.00 67.44 108 LYS A O 1
ATOM 866 N N . VAL A 1 109 ? -13.351 21.126 -12.894 1.00 61.78 109 VAL A N 1
ATOM 867 C CA . VAL A 1 109 ? -12.182 20.701 -12.124 1.00 61.78 109 VAL A CA 1
ATOM 868 C C . VAL A 1 109 ? -11.774 19.281 -12.529 1.00 61.78 109 VAL A C 1
ATOM 870 O O . VAL A 1 109 ? -10.609 19.066 -12.833 1.00 61.78 109 VAL A O 1
ATOM 873 N N . LEU A 1 110 ? -12.716 18.343 -12.647 1.00 55.56 110 LEU A N 1
ATOM 874 C CA . LEU A 1 110 ? -12.465 16.971 -13.092 1.00 55.56 110 LEU A CA 1
ATOM 875 C C . LEU A 1 110 ? -11.941 16.924 -14.536 1.00 55.56 110 LEU A C 1
ATOM 877 O O . LEU A 1 110 ? -10.966 16.232 -14.788 1.00 55.56 110 LEU A O 1
ATOM 881 N N . GLU A 1 111 ? -12.506 17.707 -15.463 1.00 63.66 111 GLU A N 1
ATOM 882 C CA . GLU A 1 111 ? -12.004 17.844 -16.844 1.00 63.66 111 GLU A CA 1
ATOM 883 C C . GLU A 1 111 ? -10.570 18.396 -16.910 1.00 63.66 111 GLU A C 1
ATOM 885 O O . GLU A 1 111 ? -9.862 18.112 -17.875 1.00 63.66 111 GLU A O 1
ATOM 890 N N . ARG A 1 112 ? -10.156 19.199 -15.917 1.00 58.41 112 ARG A N 1
ATOM 891 C CA . ARG A 1 112 ? -8.798 19.756 -15.805 1.00 58.41 112 ARG A CA 1
ATOM 892 C C . ARG A 1 112 ? -7.812 18.828 -15.105 1.00 58.41 112 ARG A C 1
ATOM 894 O O . ARG A 1 112 ? -6.629 18.897 -15.412 1.00 58.41 112 ARG A O 1
ATOM 901 N N . ILE A 1 113 ? -8.277 18.058 -14.125 1.00 54.16 113 ILE A N 1
ATOM 902 C CA . ILE A 1 113 ? -7.428 17.205 -13.284 1.00 54.16 113 ILE A CA 1
ATOM 903 C C . ILE A 1 113 ? -7.237 15.825 -13.913 1.00 54.16 113 ILE A C 1
ATOM 905 O O . ILE A 1 113 ? -6.168 15.243 -13.770 1.00 54.16 113 ILE A O 1
ATOM 909 N N . PHE A 1 114 ? -8.256 15.297 -14.591 1.00 55.69 114 PHE A N 1
ATOM 910 C CA . PHE A 1 114 ? -8.267 13.923 -15.076 1.00 55.69 114 PHE A CA 1
ATOM 911 C C . PHE A 1 114 ? -8.288 13.854 -16.600 1.00 55.69 114 PHE A C 1
ATOM 913 O O . PHE A 1 114 ? -9.146 14.440 -17.267 1.00 55.69 114 PHE A O 1
ATOM 920 N N . ASP A 1 115 ? -7.384 13.044 -17.147 1.00 56.94 115 ASP A N 1
ATOM 921 C CA . ASP A 1 115 ? -7.347 12.751 -18.576 1.00 56.94 115 ASP A CA 1
ATOM 922 C C . ASP A 1 115 ? -8.451 11.758 -18.995 1.00 56.94 115 ASP A C 1
ATOM 924 O O . ASP A 1 115 ? -8.992 11.923 -20.091 1.00 56.94 115 ASP A O 1
ATOM 928 N N . ALA A 1 116 ? -8.843 10.800 -18.139 1.00 60.44 116 ALA A N 1
ATOM 929 C CA . ALA A 1 116 ? -9.935 9.829 -18.349 1.00 60.44 116 ALA A CA 1
ATOM 930 C C . ALA A 1 116 ? -10.413 9.190 -17.015 1.00 60.44 116 ALA A C 1
ATOM 932 O O . ALA A 1 116 ? -9.668 9.205 -16.037 1.00 60.44 116 ALA A O 1
ATOM 933 N N . ILE A 1 117 ? -11.635 8.628 -16.958 1.00 63.16 117 ILE A N 1
ATOM 934 C CA . ILE A 1 117 ? -12.193 7.903 -15.784 1.00 63.16 117 ILE A CA 1
ATOM 935 C C . ILE A 1 117 ? -12.798 6.576 -16.260 1.00 63.16 117 ILE A C 1
ATOM 937 O O . ILE A 1 117 ? -13.783 6.590 -16.985 1.00 63.16 117 ILE A O 1
ATOM 941 N N . TYR A 1 118 ? -12.264 5.437 -15.811 1.00 59.22 118 TYR A N 1
ATOM 942 C CA . TYR A 1 118 ? -12.624 4.096 -16.300 1.00 59.22 118 TYR A CA 1
ATOM 943 C C . TYR A 1 118 ? -13.481 3.285 -15.306 1.00 59.22 118 TYR A C 1
ATOM 945 O O . TYR A 1 118 ? -13.166 3.252 -14.119 1.00 59.22 118 TYR A O 1
ATOM 953 N N . VAL A 1 119 ? -14.532 2.587 -15.772 1.00 55.41 119 VAL A N 1
ATOM 954 C CA . VAL A 1 119 ? -15.483 1.829 -14.912 1.00 55.41 119 VAL A CA 1
ATOM 955 C C . VAL A 1 119 ? -15.702 0.376 -15.380 1.00 55.41 119 VAL A C 1
ATOM 957 O O . VAL A 1 119 ? -16.146 0.178 -16.508 1.00 55.41 119 VAL A O 1
ATOM 960 N N . ASN A 1 120 ? -15.488 -0.629 -14.506 1.00 57.34 120 ASN A N 1
ATOM 961 C CA . ASN A 1 120 ? -15.722 -2.068 -14.776 1.00 57.34 120 ASN A CA 1
ATOM 962 C C . ASN A 1 120 ? -17.099 -2.555 -14.287 1.00 57.34 120 ASN A C 1
ATOM 964 O O . ASN A 1 120 ? -17.394 -2.537 -13.092 1.00 57.34 120 ASN A O 1
ATOM 968 N N . SER A 1 121 ? -17.944 -3.047 -15.197 1.00 51.72 121 SER A N 1
ATOM 969 C CA . SER A 1 121 ? -19.340 -3.425 -14.900 1.00 51.72 121 SER A CA 1
ATOM 970 C C . SER A 1 121 ? -19.557 -4.898 -14.500 1.00 51.72 121 SER A C 1
ATOM 972 O O . SER A 1 121 ? -20.592 -5.234 -13.913 1.00 51.72 121 SER A O 1
ATOM 974 N N . GLY A 1 122 ? -18.604 -5.792 -14.790 1.00 50.41 122 GLY A N 1
ATOM 975 C CA . GLY A 1 122 ? -18.732 -7.241 -14.577 1.00 50.41 122 GLY A CA 1
ATOM 976 C C . GLY A 1 122 ? -18.518 -7.665 -13.123 1.00 50.41 122 GLY A C 1
ATOM 977 O O . GLY A 1 122 ? -19.291 -8.458 -12.579 1.00 50.41 122 GLY A O 1
ATOM 978 N N . GLN A 1 123 ? -17.522 -7.081 -12.453 1.00 45.00 123 GLN A N 1
ATOM 979 C CA . GLN A 1 123 ? -17.200 -7.400 -11.055 1.00 45.00 123 GLN A CA 1
ATOM 980 C C . GLN A 1 123 ? -18.275 -6.929 -10.062 1.00 45.00 123 GLN A C 1
ATOM 982 O O . GLN A 1 123 ? -18.483 -7.550 -9.017 1.00 45.00 123 GLN A O 1
ATOM 987 N N . VAL A 1 124 ? -19.058 -5.917 -10.450 1.00 41.06 124 VAL A N 1
ATOM 988 C CA . VAL A 1 124 ? -20.231 -5.406 -9.718 1.00 41.06 124 VAL A CA 1
ATOM 989 C C . VAL A 1 124 ? -21.253 -6.515 -9.411 1.00 41.06 124 VAL A C 1
ATOM 991 O O . VAL A 1 124 ? -21.989 -6.434 -8.427 1.00 41.06 124 VAL A O 1
ATOM 994 N N . LYS A 1 125 ? -21.304 -7.583 -10.221 1.00 41.22 125 LYS A N 1
ATOM 995 C CA . LYS A 1 125 ? -22.234 -8.708 -10.025 1.00 41.22 125 LYS A CA 1
ATOM 996 C C . LYS A 1 125 ? -21.759 -9.726 -8.978 1.00 41.22 125 LYS A C 1
ATOM 998 O O . LYS A 1 125 ? -22.610 -10.324 -8.331 1.00 41.22 125 LYS A O 1
ATOM 1003 N N . ARG A 1 126 ? -20.446 -9.899 -8.773 1.00 41.72 126 ARG A N 1
ATOM 1004 C CA . ARG A 1 126 ? -19.852 -10.961 -7.926 1.00 41.72 126 ARG A CA 1
ATOM 1005 C C . ARG A 1 126 ? -19.924 -10.665 -6.424 1.00 41.72 126 ARG A C 1
ATOM 1007 O O . ARG A 1 126 ? -20.047 -11.567 -5.606 1.00 41.72 126 ARG A O 1
ATOM 1014 N N . ILE A 1 127 ? -19.912 -9.386 -6.058 1.00 41.00 127 ILE A N 1
ATOM 1015 C CA . ILE A 1 127 ? -20.009 -8.907 -4.666 1.00 41.00 127 ILE A CA 1
ATOM 1016 C C . ILE A 1 127 ? -21.402 -9.199 -4.058 1.00 41.00 127 ILE A C 1
ATOM 1018 O O . ILE A 1 127 ? -21.557 -9.249 -2.839 1.00 41.00 127 ILE A O 1
ATOM 1022 N N . ARG A 1 128 ? -22.392 -9.491 -4.916 1.00 36.59 128 ARG A N 1
ATOM 1023 C CA . ARG A 1 128 ? -23.805 -9.771 -4.598 1.00 36.59 128 ARG A CA 1
ATOM 1024 C C . ARG A 1 128 ? -24.058 -10.990 -3.734 1.00 36.59 128 ARG A C 1
ATOM 1026 O O . ARG A 1 128 ? -25.087 -11.047 -3.072 1.00 36.59 128 ARG A O 1
ATOM 1033 N N . GLU A 1 129 ? -23.141 -11.941 -3.705 1.00 42.22 129 GLU A N 1
ATOM 1034 C CA . GLU A 1 129 ? -23.428 -13.263 -3.146 1.00 42.22 129 GLU A CA 1
ATOM 1035 C C . GLU A 1 129 ? -23.027 -13.415 -1.668 1.00 42.22 129 GLU A C 1
ATOM 1037 O O . GLU A 1 129 ? -23.375 -14.411 -1.040 1.00 42.22 129 GLU A O 1
ATOM 1042 N N . LEU A 1 130 ? -22.313 -12.448 -1.076 1.00 40.03 130 LEU A N 1
ATOM 1043 C CA . LEU A 1 130 ? -21.455 -12.736 0.082 1.00 40.03 130 LEU A CA 1
ATOM 1044 C C . LEU A 1 130 ? -21.943 -12.327 1.487 1.00 40.03 130 LEU A C 1
ATOM 1046 O O . LEU A 1 130 ? -21.176 -12.534 2.429 1.00 40.03 130 LEU A O 1
ATOM 1050 N N . CYS A 1 131 ? -23.149 -11.788 1.718 1.00 36.84 131 CYS A N 1
ATOM 1051 C CA . CYS A 1 131 ? -23.482 -11.255 3.058 1.00 36.84 131 CYS A CA 1
ATOM 1052 C C . CYS A 1 131 ? -24.928 -11.502 3.537 1.00 36.84 131 CYS A C 1
ATOM 1054 O O . CYS A 1 131 ? -25.878 -11.220 2.817 1.00 36.84 131 CYS A O 1
ATOM 1056 N N . LYS A 1 132 ? -25.094 -11.975 4.787 1.00 32.28 132 LYS A N 1
ATOM 1057 C CA . LYS A 1 132 ? -26.363 -12.048 5.548 1.00 32.28 132 LYS A CA 1
ATOM 1058 C C . LYS A 1 132 ? -26.140 -11.702 7.042 1.00 32.28 132 LYS A C 1
ATOM 1060 O O . LYS A 1 132 ? -25.221 -12.262 7.635 1.00 32.28 132 LYS A O 1
ATOM 1065 N N . SER A 1 133 ? -27.047 -10.868 7.594 1.00 35.00 133 SER A N 1
ATOM 1066 C CA . SER A 1 133 ? -27.473 -10.625 9.013 1.00 35.00 133 SER A CA 1
ATOM 1067 C C . SER A 1 133 ? -26.453 -10.147 10.070 1.00 35.00 133 SER A C 1
ATOM 1069 O O . SER A 1 133 ? -25.301 -10.561 10.023 1.00 35.00 133 SER A O 1
ATOM 1071 N N . ASP A 1 134 ? -26.783 -9.443 11.168 1.00 44.34 134 ASP A N 1
ATOM 1072 C CA . ASP A 1 134 ? -27.765 -8.393 11.580 1.00 44.34 134 ASP A CA 1
ATOM 1073 C C . ASP A 1 134 ? -27.233 -7.794 12.931 1.00 44.34 134 ASP A C 1
ATOM 1075 O O . ASP A 1 134 ? -26.362 -8.441 13.517 1.00 44.34 134 ASP A O 1
ATOM 1079 N N . PRO A 1 135 ? -27.651 -6.608 13.453 1.00 55.38 135 PRO A N 1
ATOM 1080 C CA . PRO A 1 135 ? -26.747 -5.643 14.135 1.00 55.38 135 PRO A CA 1
ATOM 1081 C C . PRO A 1 135 ? -27.170 -5.099 15.534 1.00 55.38 135 PRO A C 1
ATOM 1083 O O . PRO A 1 135 ? -28.313 -5.297 15.927 1.00 55.38 135 PRO A O 1
ATOM 1086 N N . VAL A 1 136 ? -26.288 -4.324 16.231 1.00 42.06 136 VAL A N 1
ATOM 1087 C CA . VAL A 1 136 ? -26.606 -3.338 17.324 1.00 42.06 136 VAL A CA 1
ATOM 1088 C C . VAL A 1 136 ? -25.514 -2.238 17.547 1.00 42.06 136 VAL A C 1
ATOM 1090 O O . VAL A 1 136 ? -24.349 -2.576 17.714 1.00 42.06 136 VAL A O 1
ATOM 1093 N N . ASP A 1 137 ? -25.893 -0.942 17.592 1.00 52.41 137 ASP A N 1
ATOM 1094 C CA . ASP A 1 137 ? -25.956 0.028 18.738 1.00 52.41 137 ASP A CA 1
ATOM 1095 C C . ASP A 1 137 ? -27.065 1.033 18.367 1.00 52.41 137 ASP A C 1
ATOM 1097 O O . ASP A 1 137 ? -27.276 1.254 17.183 1.00 52.41 137 ASP A O 1
ATOM 1101 N N . ARG A 1 138 ? -27.897 1.521 19.296 1.00 50.09 138 ARG A N 1
ATOM 1102 C CA . ARG A 1 138 ? -29.322 1.734 18.963 1.00 50.09 138 ARG A CA 1
ATOM 1103 C C . ARG A 1 138 ? -29.714 3.142 18.511 1.00 50.09 138 ARG A C 1
ATOM 1105 O O . ARG A 1 138 ? -30.342 3.232 17.475 1.00 50.09 138 ARG A O 1
ATOM 1112 N N . LEU A 1 139 ? -29.420 4.236 19.227 1.00 47.59 139 LEU A N 1
ATOM 1113 C CA . LEU A 1 139 ? -30.094 5.531 18.954 1.00 47.59 139 LEU A CA 1
ATOM 1114 C C . LEU A 1 139 ? -29.463 6.394 17.872 1.00 47.59 139 LEU A C 1
ATOM 1116 O O . LEU A 1 139 ? -30.109 6.663 16.863 1.00 47.59 139 LEU A O 1
ATOM 1120 N N . TYR A 1 140 ? -28.226 6.840 18.072 1.00 54.34 140 TYR A N 1
ATOM 1121 C CA . TYR A 1 140 ? -27.535 7.632 17.055 1.00 54.34 140 TYR A CA 1
ATOM 1122 C C . TYR A 1 140 ? -27.472 6.864 15.732 1.00 54.34 140 TYR A C 1
ATOM 1124 O O . TYR A 1 140 ? -27.747 7.404 14.665 1.00 54.34 140 TYR A O 1
ATOM 1132 N N . TRP A 1 141 ? -27.202 5.563 15.831 1.00 58.97 141 TRP A N 1
ATOM 1133 C CA . TRP A 1 141 ? -27.227 4.671 14.691 1.00 58.97 141 TRP A CA 1
ATOM 1134 C C . TRP A 1 141 ? -28.615 4.535 14.078 1.00 58.97 141 TRP A C 1
ATOM 1136 O O . TRP A 1 141 ? -28.729 4.648 12.865 1.00 58.97 141 TRP A O 1
ATOM 1146 N N . ALA A 1 142 ? -29.678 4.372 14.882 1.00 58.97 142 ALA A N 1
ATOM 1147 C CA . ALA A 1 142 ? -31.032 4.336 14.344 1.00 58.97 142 ALA A CA 1
ATOM 1148 C C . ALA A 1 142 ? -31.323 5.587 13.519 1.00 58.97 142 ALA A C 1
ATOM 1150 O O . ALA A 1 142 ? -31.812 5.440 12.408 1.00 58.97 142 ALA A O 1
ATOM 1151 N N . ILE A 1 143 ? -30.967 6.773 14.017 1.00 60.91 143 ILE A N 1
ATOM 1152 C CA . ILE A 1 143 ? -31.189 8.045 13.320 1.00 60.91 143 ILE A CA 1
ATOM 1153 C C . ILE A 1 143 ? -30.357 8.114 12.036 1.00 60.91 143 ILE A C 1
ATOM 1155 O O . ILE A 1 143 ? -30.907 8.343 10.962 1.00 60.91 143 ILE A O 1
ATOM 1159 N N . LEU A 1 144 ? -29.046 7.875 12.130 1.00 62.84 144 LEU A N 1
ATOM 1160 C CA . LEU A 1 144 ? -28.122 8.000 11.005 1.00 62.84 144 LEU A CA 1
ATOM 1161 C C . LEU A 1 144 ? -28.404 6.976 9.898 1.00 62.84 144 LEU A C 1
ATOM 1163 O O . LEU A 1 144 ? -28.475 7.363 8.732 1.00 62.84 144 LEU A O 1
ATOM 1167 N N . SER A 1 145 ? -28.574 5.687 10.222 1.00 63.69 145 SER A N 1
ATOM 1168 C CA . SER A 1 145 ? -28.871 4.712 9.167 1.00 63.69 145 SER A CA 1
ATOM 1169 C C . SER A 1 145 ? -30.287 4.868 8.622 1.00 63.69 145 SER A C 1
ATOM 1171 O O . SER A 1 145 ? -30.436 4.754 7.420 1.00 63.69 145 SER A O 1
ATOM 1173 N N . GLU A 1 146 ? -31.295 5.266 9.404 1.00 72.75 146 GLU A N 1
ATOM 1174 C CA . GLU A 1 146 ? -32.638 5.501 8.855 1.00 72.75 146 GLU A CA 1
ATOM 1175 C C . GLU A 1 146 ? -32.630 6.715 7.916 1.00 72.75 146 GLU A C 1
ATOM 1177 O O . GLU A 1 146 ? -33.267 6.694 6.866 1.00 72.75 146 GLU A O 1
ATOM 1182 N N . TYR A 1 147 ? -31.854 7.754 8.241 1.00 71.81 147 TYR A N 1
ATOM 1183 C CA . TYR A 1 147 ? -31.650 8.910 7.372 1.00 71.81 147 TYR A CA 1
ATOM 1184 C C . TYR A 1 147 ? -30.996 8.522 6.038 1.00 71.81 147 TYR A C 1
ATOM 1186 O O . TYR A 1 147 ? -31.532 8.815 4.968 1.00 71.81 147 TYR A O 1
ATOM 1194 N N . VAL A 1 148 ? -29.861 7.821 6.080 1.00 71.94 148 VAL A N 1
ATOM 1195 C CA . VAL A 1 148 ? -29.131 7.391 4.876 1.00 71.94 148 VAL A CA 1
ATOM 1196 C C . VAL A 1 148 ? -29.920 6.341 4.080 1.00 71.94 148 VAL A C 1
ATOM 1198 O O . VAL A 1 148 ? -29.985 6.430 2.857 1.00 71.94 148 VAL A O 1
ATOM 1201 N N . GLU A 1 149 ? -30.570 5.379 4.735 1.00 71.38 149 GLU A N 1
ATOM 1202 C CA . GLU A 1 149 ? -31.443 4.392 4.089 1.00 71.38 149 GLU A CA 1
ATOM 1203 C C . GLU A 1 149 ? -32.660 5.058 3.452 1.00 71.38 149 GLU A C 1
ATOM 1205 O O . GLU A 1 149 ? -33.035 4.690 2.341 1.00 71.38 149 GLU A O 1
ATOM 1210 N N . THR A 1 150 ? -33.246 6.078 4.089 1.00 72.81 150 THR A N 1
ATOM 1211 C CA . THR A 1 150 ? -34.337 6.854 3.489 1.00 72.81 150 THR A CA 1
ATOM 1212 C C . THR A 1 150 ? -33.884 7.480 2.175 1.00 72.81 150 THR A C 1
ATOM 1214 O O . THR A 1 150 ? -34.622 7.389 1.193 1.00 72.81 150 THR A O 1
ATOM 1217 N N . HIS A 1 151 ? -32.660 8.015 2.113 1.00 72.12 151 HIS A N 1
ATOM 1218 C CA . HIS A 1 151 ? -32.070 8.493 0.860 1.00 72.12 151 HIS A CA 1
ATOM 1219 C C . HIS A 1 151 ? -31.845 7.353 -0.142 1.00 72.12 151 HIS A C 1
ATOM 1221 O O . HIS A 1 151 ? -32.318 7.438 -1.265 1.00 72.12 151 HIS A O 1
ATOM 1227 N N . ILE A 1 152 ? -31.223 6.238 0.235 1.00 69.56 152 ILE A N 1
ATOM 1228 C CA . ILE A 1 152 ? -30.951 5.129 -0.706 1.00 69.56 152 ILE A CA 1
ATOM 1229 C C . ILE A 1 152 ? -32.247 4.482 -1.245 1.00 69.56 152 ILE A C 1
ATOM 1231 O O . ILE A 1 152 ? -32.325 4.019 -2.392 1.00 69.56 152 ILE A O 1
ATOM 1235 N N . VAL A 1 153 ? -33.283 4.401 -0.409 1.00 69.56 153 VAL A N 1
ATOM 1236 C CA . VAL A 1 153 ? -34.541 3.724 -0.732 1.00 69.56 153 VAL A CA 1
ATOM 1237 C C . VAL A 1 153 ? -35.488 4.637 -1.505 1.00 69.56 153 VAL A C 1
ATOM 1239 O O . VAL A 1 153 ? -36.053 4.173 -2.499 1.00 69.56 153 VAL A O 1
ATOM 1242 N N . HIS A 1 154 ? -35.630 5.898 -1.086 1.00 65.25 154 HIS A N 1
ATOM 1243 C CA . HIS A 1 154 ? -36.670 6.815 -1.565 1.00 65.25 154 HIS A CA 1
ATOM 1244 C C . HIS A 1 154 ? -36.148 7.998 -2.393 1.00 65.25 154 HIS A C 1
ATOM 1246 O O . HIS A 1 154 ? -36.966 8.726 -2.950 1.00 65.25 154 HIS A O 1
ATOM 1252 N N . SER A 1 155 ? -34.830 8.206 -2.476 1.00 61.81 155 SER A N 1
ATOM 1253 C CA . SER A 1 155 ? -34.222 9.215 -3.350 1.00 61.81 155 SER A CA 1
ATOM 1254 C C . SER A 1 155 ? -33.844 8.610 -4.700 1.00 61.81 155 SER A C 1
ATOM 1256 O O . SER A 1 155 ? -33.496 7.432 -4.807 1.00 61.81 155 SER A O 1
ATOM 1258 N N . ASP A 1 156 ? -33.877 9.443 -5.733 1.00 55.78 156 ASP A N 1
ATOM 1259 C CA . ASP A 1 156 ? -33.359 9.166 -7.074 1.00 55.78 156 ASP A CA 1
ATOM 1260 C C . ASP A 1 156 ? -31.837 9.385 -7.175 1.00 55.78 156 ASP A C 1
ATOM 1262 O O . ASP A 1 156 ? -31.239 9.147 -8.223 1.00 55.78 156 ASP A O 1
ATOM 1266 N N . ARG A 1 157 ? -31.185 9.827 -6.090 1.00 56.59 157 ARG A N 1
ATOM 1267 C CA . ARG A 1 157 ? -29.765 10.206 -6.088 1.00 56.59 157 ARG A CA 1
ATOM 1268 C C . ARG A 1 157 ? -28.862 9.106 -5.526 1.00 56.59 157 ARG A C 1
ATOM 1270 O O . ARG A 1 157 ? -29.165 8.559 -4.463 1.00 56.59 157 ARG A O 1
ATOM 1277 N N . PRO A 1 158 ? -27.718 8.813 -6.174 1.00 63.16 158 PRO A N 1
ATOM 1278 C CA . PRO A 1 158 ? -26.714 7.925 -5.601 1.00 63.16 158 PRO A CA 1
ATOM 1279 C C . PRO A 1 158 ? -26.075 8.563 -4.359 1.00 63.16 158 PRO A C 1
ATOM 1281 O O . PRO A 1 158 ? -25.827 9.769 -4.328 1.00 63.16 158 PRO A O 1
ATOM 1284 N N . VAL A 1 159 ? -25.793 7.743 -3.345 1.00 69.12 159 VAL A N 1
ATOM 1285 C CA . VAL A 1 159 ? -25.040 8.142 -2.148 1.00 69.12 159 VAL A CA 1
ATOM 1286 C C . VAL A 1 159 ? -23.595 7.680 -2.316 1.00 69.12 159 VAL A C 1
ATOM 1288 O O . VAL A 1 159 ? -23.337 6.483 -2.430 1.00 69.12 159 VAL A O 1
ATOM 1291 N N . GLU A 1 160 ? -22.665 8.630 -2.332 1.00 72.38 160 GLU A N 1
ATOM 1292 C CA . GLU A 1 160 ? -21.224 8.373 -2.352 1.00 72.38 160 GLU A CA 1
ATOM 1293 C C . GLU A 1 160 ? -20.669 8.391 -0.924 1.00 72.38 160 GLU A C 1
ATOM 1295 O O . GLU A 1 160 ? -21.024 9.254 -0.119 1.00 72.38 160 GLU A O 1
ATOM 1300 N N . PHE A 1 161 ? -19.793 7.440 -0.603 1.00 65.88 161 PHE A N 1
ATOM 1301 C CA . PHE A 1 161 ? -19.040 7.447 0.645 1.00 65.88 161 PHE A CA 1
ATOM 1302 C C . PHE A 1 161 ? -17.688 6.753 0.482 1.00 65.88 161 PHE A C 1
ATOM 1304 O O . PHE A 1 161 ? -17.545 5.802 -0.285 1.00 65.88 161 PHE A O 1
ATOM 1311 N N . PHE A 1 162 ? -16.703 7.200 1.259 1.00 69.88 162 PHE A N 1
ATOM 1312 C CA . PHE A 1 162 ? -15.368 6.611 1.272 1.00 69.88 162 PHE A CA 1
ATOM 1313 C C . PHE A 1 162 ? -15.301 5.489 2.302 1.00 69.88 162 PHE A C 1
ATOM 1315 O O . PHE A 1 162 ? -15.496 5.710 3.498 1.00 69.88 162 PHE A O 1
ATOM 1322 N N . VAL A 1 163 ? -14.993 4.279 1.835 1.00 68.00 163 VAL A N 1
ATOM 1323 C CA . VAL A 1 163 ? -14.909 3.071 2.669 1.00 68.00 163 VAL A CA 1
ATOM 1324 C C . VAL A 1 163 ? -13.856 3.210 3.773 1.00 68.00 163 VAL A C 1
ATOM 1326 O O . VAL A 1 163 ? -14.028 2.689 4.868 1.00 68.00 163 VAL A O 1
ATOM 1329 N N . GLU A 1 164 ? -12.791 3.959 3.518 1.00 63.47 164 GLU A N 1
ATOM 1330 C CA . GLU A 1 164 ? -11.693 4.210 4.457 1.00 63.47 164 GLU A CA 1
ATOM 1331 C C . GLU A 1 164 ? -11.977 5.388 5.411 1.00 63.47 164 GLU A C 1
ATOM 1333 O O . GLU A 1 164 ? -11.196 5.647 6.326 1.00 63.47 164 GLU A O 1
ATOM 1338 N N . ALA A 1 165 ? -13.096 6.101 5.209 1.00 54.97 165 ALA A N 1
ATOM 1339 C CA . ALA A 1 165 ? -13.502 7.374 5.825 1.00 54.97 165 ALA A CA 1
ATOM 1340 C C . ALA A 1 165 ? -12.545 8.565 5.621 1.00 54.97 165 ALA A C 1
ATOM 1342 O O . ALA A 1 165 ? -12.970 9.714 5.721 1.00 54.97 165 ALA A O 1
ATOM 1343 N N . THR A 1 166 ? -11.275 8.315 5.313 1.00 56.91 166 THR A N 1
ATOM 1344 C CA . THR A 1 166 ? -10.256 9.331 5.041 1.00 56.91 166 THR A CA 1
ATOM 1345 C C . THR A 1 166 ? -9.573 9.084 3.701 1.00 56.91 166 THR A C 1
ATOM 1347 O O . THR A 1 166 ? -9.666 7.999 3.141 1.00 56.91 166 THR A O 1
ATOM 1350 N N . ARG A 1 167 ? -8.834 10.083 3.207 1.00 60.34 167 ARG A N 1
ATOM 1351 C CA . ARG A 1 167 ? -7.955 9.933 2.038 1.00 60.34 167 ARG A CA 1
ATOM 1352 C C . ARG A 1 167 ? -6.804 8.973 2.368 1.00 60.34 167 ARG A C 1
ATOM 1354 O O . ARG A 1 167 ? -6.146 9.181 3.391 1.00 60.34 167 ARG A O 1
ATOM 1361 N N . SER A 1 168 ? -6.526 7.993 1.505 1.00 59.94 168 SER A N 1
ATOM 1362 C CA . SER A 1 168 ? -5.266 7.243 1.572 1.00 59.94 168 SER A CA 1
ATOM 1363 C C . SER A 1 168 ? -4.096 8.179 1.260 1.00 59.94 168 SER A C 1
ATOM 1365 O O . SER A 1 168 ? -4.153 8.965 0.315 1.00 59.94 168 SER A O 1
ATOM 1367 N N . ARG A 1 169 ? -3.046 8.132 2.087 1.00 61.16 169 ARG A N 1
ATOM 1368 C CA . ARG A 1 169 ? -1.897 9.059 2.014 1.00 61.16 169 ARG A CA 1
ATOM 1369 C C . ARG A 1 169 ? -0.597 8.408 1.554 1.00 61.16 169 ARG A C 1
ATOM 1371 O O . ARG A 1 169 ? 0.360 9.111 1.266 1.00 61.16 169 ARG A O 1
ATOM 1378 N N . VAL A 1 170 ? -0.556 7.078 1.499 1.00 59.19 170 VAL A N 1
ATOM 1379 C CA . VAL A 1 170 ? 0.658 6.299 1.198 1.00 59.19 170 VAL A CA 1
ATOM 1380 C C . VAL A 1 170 ? 0.543 5.508 -0.105 1.00 59.19 170 VAL A C 1
ATOM 1382 O O . VAL A 1 170 ? 1.383 4.658 -0.371 1.00 59.19 170 VAL A O 1
ATOM 1385 N N . GLY A 1 171 ? -0.495 5.742 -0.916 1.00 59.03 171 GLY A N 1
ATOM 1386 C CA . GLY A 1 171 ? -0.717 4.985 -2.157 1.00 59.03 171 GLY A CA 1
ATOM 1387 C C . GLY A 1 171 ? -1.068 3.510 -1.923 1.00 59.03 171 GLY A C 1
ATOM 1388 O O . GLY A 1 171 ? -0.963 2.699 -2.838 1.00 59.03 171 GLY A O 1
ATOM 1389 N N . LYS A 1 172 ? -1.458 3.160 -0.690 1.00 67.75 172 LYS A N 1
ATOM 1390 C CA . LYS A 1 172 ? -1.960 1.840 -0.288 1.00 67.75 172 LYS A CA 1
ATOM 1391 C C . LYS A 1 172 ? -3.381 1.982 0.218 1.00 67.75 172 LYS A C 1
ATOM 1393 O O . LYS A 1 172 ? -3.671 2.939 0.935 1.00 67.75 172 LYS A O 1
ATOM 1398 N N . SER A 1 173 ? -4.231 1.017 -0.079 1.00 66.50 173 SER A N 1
ATOM 1399 C CA . SER A 1 173 ? -5.564 0.967 0.511 1.00 66.50 173 SER A CA 1
ATOM 1400 C C . SER A 1 173 ? -5.465 0.848 2.035 1.00 66.50 173 SER A C 1
ATOM 1402 O O . SER A 1 173 ? -4.588 0.162 2.570 1.00 66.50 173 SER A O 1
ATOM 1404 N N . LEU A 1 174 ? -6.334 1.566 2.740 1.00 63.06 174 LEU A N 1
ATOM 1405 C CA . LEU A 1 174 ? -6.434 1.562 4.196 1.00 63.06 174 LEU A CA 1
ATOM 1406 C C . LEU A 1 174 ? -7.499 0.577 4.666 1.00 63.06 174 LEU A C 1
ATOM 1408 O O . LEU A 1 174 ? -8.434 0.213 3.951 1.00 63.06 174 LEU A O 1
ATOM 1412 N N . HIS A 1 175 ? -7.365 0.147 5.922 1.00 61.56 175 HIS A N 1
ATOM 1413 C CA . HIS A 1 175 ? -8.365 -0.721 6.526 1.00 61.56 175 HIS A CA 1
ATOM 1414 C C . HIS A 1 175 ? -9.738 -0.042 6.505 1.00 61.56 175 HIS A C 1
ATOM 1416 O O . HIS A 1 175 ? -9.876 1.095 6.974 1.00 61.56 175 HIS A O 1
ATOM 1422 N N . PRO A 1 176 ? -10.768 -0.737 6.007 1.00 63.66 176 PRO A N 1
ATOM 1423 C CA . PRO A 1 176 ? -12.073 -0.141 5.812 1.00 63.66 176 PRO A CA 1
ATOM 1424 C C . PRO A 1 176 ? -12.730 0.202 7.153 1.00 63.66 176 PRO A C 1
ATOM 1426 O O . PRO A 1 176 ? -12.653 -0.549 8.132 1.00 63.66 176 PRO A O 1
ATOM 1429 N N . LYS A 1 177 ? -13.423 1.340 7.192 1.00 63.75 177 LYS A N 1
ATOM 1430 C CA . LYS A 1 177 ? -14.245 1.773 8.318 1.00 63.75 177 LYS A CA 1
ATOM 1431 C C . LYS A 1 177 ? -15.659 1.242 8.146 1.00 63.75 177 LYS A C 1
ATOM 1433 O O . LYS A 1 177 ? -16.334 1.440 7.142 1.00 63.75 177 LYS A O 1
ATOM 1438 N N . TYR A 1 178 ? -16.117 0.558 9.180 1.00 59.72 178 TYR A N 1
ATOM 1439 C CA . TYR A 1 178 ? -17.311 -0.271 9.098 1.00 59.72 178 TYR A CA 1
ATOM 1440 C C . TYR A 1 178 ? -18.635 0.479 9.215 1.00 59.72 178 TYR A C 1
ATOM 1442 O O . TYR A 1 178 ? -19.657 -0.091 8.856 1.00 59.72 178 TYR A O 1
ATOM 1450 N N . GLY A 1 179 ? -18.619 1.727 9.695 1.00 63.78 179 GLY A N 1
ATOM 1451 C CA . GLY A 1 179 ? -19.827 2.510 9.960 1.00 63.78 179 GLY A CA 1
ATOM 1452 C C . GLY A 1 179 ? -20.735 2.597 8.735 1.00 63.78 179 GLY A C 1
ATOM 1453 O O . GLY A 1 179 ? -21.720 1.876 8.642 1.00 63.78 179 GLY A O 1
ATOM 1454 N N . LEU A 1 180 ? -20.402 3.442 7.756 1.00 65.75 180 LEU A N 1
ATOM 1455 C CA . LEU A 1 180 ? -21.262 3.639 6.579 1.00 65.75 180 LEU A CA 1
ATOM 1456 C C . LEU A 1 180 ? -21.512 2.342 5.791 1.00 65.75 180 LEU A C 1
ATOM 1458 O O . LEU A 1 180 ? -22.624 2.129 5.315 1.00 65.75 180 LEU A O 1
ATOM 1462 N N . LEU A 1 181 ? -20.532 1.432 5.734 1.00 65.81 181 LEU A N 1
ATOM 1463 C CA . LEU A 1 181 ? -20.712 0.108 5.124 1.00 65.81 181 LEU A CA 1
ATOM 1464 C C . LEU A 1 181 ? -21.855 -0.691 5.766 1.00 65.81 181 LEU A C 1
ATOM 1466 O O . LEU A 1 181 ? -22.597 -1.367 5.058 1.00 65.81 181 LEU A O 1
ATOM 1470 N N . GLN A 1 182 ? -22.016 -0.603 7.086 1.00 62.19 182 GLN A N 1
ATOM 1471 C CA . GLN A 1 182 ? -23.090 -1.278 7.808 1.00 62.19 182 GLN A CA 1
ATOM 1472 C C . GLN A 1 182 ? -24.470 -0.694 7.468 1.00 62.19 182 GLN A C 1
ATOM 1474 O O . GLN A 1 182 ? -25.437 -1.446 7.420 1.00 62.19 182 GLN A O 1
ATOM 1479 N N . ILE A 1 183 ? -24.565 0.609 7.187 1.00 67.38 183 ILE A N 1
ATOM 1480 C CA . ILE A 1 183 ? -25.825 1.259 6.788 1.00 67.38 183 ILE A CA 1
ATOM 1481 C C . ILE A 1 183 ? -26.281 0.789 5.412 1.00 67.38 183 ILE A C 1
ATOM 1483 O O . ILE A 1 183 ? -27.446 0.479 5.193 1.00 67.38 183 ILE A O 1
ATOM 1487 N N . VAL A 1 184 ? -25.351 0.765 4.460 1.00 70.44 184 VAL A N 1
ATOM 1488 C CA . VAL A 1 184 ? -25.664 0.497 3.053 1.00 70.44 184 VAL A CA 1
ATOM 1489 C C . VAL A 1 184 ? -25.958 -0.989 2.813 1.00 70.44 184 VAL A C 1
ATOM 1491 O O . VAL A 1 184 ? -26.610 -1.344 1.828 1.00 70.44 184 VAL A O 1
ATOM 1494 N N . LEU A 1 185 ? -25.536 -1.859 3.735 1.00 63.88 185 LEU A N 1
ATOM 1495 C CA . LEU A 1 185 ? -25.747 -3.300 3.655 1.00 63.88 185 LEU A CA 1
ATOM 1496 C C . LEU A 1 185 ? -27.236 -3.680 3.604 1.00 63.88 185 LEU A C 1
ATOM 1498 O O . LEU A 1 185 ? -27.618 -4.518 2.793 1.00 63.88 185 LEU A O 1
ATOM 1502 N N . GLU A 1 186 ? -28.092 -3.062 4.419 1.00 60.78 186 GLU A N 1
ATOM 1503 C CA . GLU A 1 186 ? -29.522 -3.399 4.471 1.00 60.78 186 GLU A CA 1
ATOM 1504 C C . GLU A 1 186 ? -30.282 -3.019 3.177 1.00 60.78 186 GLU A C 1
ATOM 1506 O O . GLU A 1 186 ? -30.914 -3.900 2.580 1.00 60.78 186 GLU A O 1
ATOM 1511 N N . PRO A 1 187 ? -30.183 -1.783 2.641 1.00 64.75 187 PRO A N 1
ATOM 1512 C CA . PRO A 1 187 ? -30.739 -1.438 1.331 1.00 64.75 187 PRO A CA 1
ATOM 1513 C C . PRO A 1 187 ? -30.215 -2.316 0.196 1.00 64.75 187 PRO A C 1
ATOM 1515 O O . PRO A 1 187 ? -30.970 -2.662 -0.715 1.00 64.75 187 PRO A O 1
ATOM 1518 N N . TYR A 1 188 ? -28.935 -2.687 0.248 1.00 61.38 188 TYR A N 1
ATOM 1519 C CA . TYR A 1 188 ? -28.335 -3.588 -0.727 1.00 61.38 188 TYR A CA 1
ATOM 1520 C C . TYR A 1 188 ? -29.003 -4.966 -0.727 1.00 61.38 188 TYR A C 1
ATOM 1522 O O . TYR A 1 188 ? -29.419 -5.449 -1.781 1.00 61.38 188 TYR A O 1
ATOM 1530 N N . LEU A 1 189 ? -29.188 -5.566 0.455 1.00 54.34 189 LEU A N 1
ATOM 1531 C CA . LEU A 1 189 ? -29.895 -6.844 0.610 1.00 54.34 189 LEU A CA 1
ATOM 1532 C C . LEU A 1 189 ? -31.360 -6.763 0.160 1.00 54.34 189 LEU A C 1
ATOM 1534 O O . LEU A 1 189 ? -31.904 -7.743 -0.344 1.00 54.34 189 LEU A O 1
ATOM 1538 N N . ARG A 1 190 ? -31.980 -5.583 0.270 1.00 61.56 190 ARG A N 1
ATOM 1539 C CA . ARG A 1 190 ? -33.326 -5.286 -0.253 1.00 61.56 190 ARG A CA 1
ATOM 1540 C C . ARG A 1 190 ? -33.356 -5.002 -1.767 1.00 61.56 190 ARG A C 1
ATOM 1542 O O . ARG A 1 190 ? -34.395 -4.613 -2.294 1.00 61.56 190 ARG A O 1
ATOM 1549 N N . GLY A 1 191 ? -32.244 -5.197 -2.481 1.00 53.75 191 GLY A N 1
ATOM 1550 C CA . GLY A 1 191 ? -32.165 -5.121 -3.944 1.00 53.75 191 GLY A CA 1
ATOM 1551 C C . GLY A 1 191 ? -31.623 -3.806 -4.513 1.00 53.75 191 GLY A C 1
ATOM 1552 O O . GLY A 1 191 ? -31.640 -3.623 -5.734 1.00 53.75 191 GLY A O 1
ATOM 1553 N N . LYS A 1 192 ? -31.129 -2.881 -3.677 1.00 64.44 192 LYS A N 1
ATOM 1554 C CA . LYS A 1 192 ? -30.419 -1.676 -4.146 1.00 64.44 192 LYS A CA 1
ATOM 1555 C C . LYS A 1 192 ? -28.988 -2.030 -4.569 1.00 64.44 192 LYS A C 1
ATOM 1557 O O . LYS A 1 192 ? -28.437 -3.046 -4.161 1.00 64.44 192 LYS A O 1
ATOM 1562 N N . LYS A 1 193 ? -28.380 -1.219 -5.438 1.00 61.50 193 LYS A N 1
ATOM 1563 C CA . LYS A 1 193 ? -27.042 -1.483 -5.999 1.00 61.50 193 LYS A CA 1
ATOM 1564 C C . LYS A 1 193 ? -25.977 -0.691 -5.237 1.00 61.50 193 LYS A C 1
ATOM 1566 O O . LYS A 1 193 ? -26.184 0.480 -4.948 1.00 61.50 193 LYS A O 1
ATOM 1571 N N . VAL A 1 194 ? -24.833 -1.321 -4.979 1.00 67.62 194 VAL A N 1
ATOM 1572 C CA . VAL A 1 194 ? -23.601 -0.677 -4.495 1.00 67.62 194 VAL A CA 1
ATOM 1573 C C . VAL A 1 194 ? -22.562 -0.815 -5.599 1.00 67.62 194 VAL A C 1
ATOM 1575 O O . VAL A 1 194 ? -22.395 -1.910 -6.140 1.00 67.62 194 VAL A O 1
ATOM 1578 N N . VAL A 1 195 ? -21.895 0.283 -5.951 1.00 68.00 195 VAL A N 1
ATOM 1579 C CA . VAL A 1 195 ? -20.854 0.310 -6.986 1.00 68.00 195 VAL A CA 1
ATOM 1580 C C . VAL A 1 195 ? -19.532 0.678 -6.311 1.00 68.00 195 VAL A C 1
ATOM 1582 O O . VAL A 1 195 ? -19.412 1.810 -5.845 1.00 68.00 195 VAL A O 1
ATOM 1585 N N . PRO A 1 196 ? -18.562 -0.247 -6.196 1.00 67.94 196 PRO A N 1
ATOM 1586 C CA . PRO A 1 196 ? -17.229 0.106 -5.726 1.00 67.94 196 PRO A CA 1
ATOM 1587 C C . PRO A 1 196 ? -16.525 0.944 -6.799 1.00 67.94 196 PRO A C 1
ATOM 1589 O O . PRO A 1 196 ? -16.553 0.593 -7.978 1.00 67.94 196 PRO A O 1
ATOM 1592 N N . VAL A 1 197 ? -15.908 2.049 -6.389 1.00 67.62 197 VAL A N 1
ATOM 1593 C CA . VAL A 1 197 ? -15.159 2.947 -7.274 1.00 67.62 197 VAL A CA 1
ATOM 1594 C C . VAL A 1 197 ? -13.781 3.172 -6.667 1.00 67.62 197 VAL A C 1
ATOM 1596 O O . VAL A 1 197 ? -13.678 3.652 -5.539 1.00 67.62 197 VAL A O 1
ATOM 1599 N N . THR A 1 198 ? -12.735 2.829 -7.417 1.00 70.00 198 THR A N 1
ATOM 1600 C CA . THR A 1 198 ? -11.343 3.144 -7.072 1.00 70.00 198 THR A CA 1
ATOM 1601 C C . THR A 1 198 ? -10.911 4.366 -7.864 1.00 70.00 198 THR A C 1
ATOM 1603 O O . THR A 1 198 ? -11.160 4.442 -9.067 1.00 70.00 198 THR A O 1
ATOM 1606 N N . MET A 1 199 ? -10.251 5.315 -7.206 1.00 68.81 199 MET A N 1
ATOM 1607 C CA . MET A 1 199 ? -9.657 6.480 -7.855 1.00 68.81 199 MET A CA 1
ATOM 1608 C C . MET A 1 199 ? -8.169 6.516 -7.527 1.00 68.81 199 MET A C 1
ATOM 1610 O O . MET A 1 199 ? -7.799 6.658 -6.363 1.00 68.81 199 MET A O 1
ATOM 1614 N N . ASN A 1 200 ? -7.335 6.410 -8.558 1.00 67.19 200 ASN A N 1
ATOM 1615 C CA . ASN A 1 200 ? -5.893 6.601 -8.455 1.00 67.19 200 ASN A CA 1
ATOM 1616 C C . ASN A 1 200 ? -5.536 7.939 -9.100 1.00 67.19 200 ASN A C 1
ATOM 1618 O O . ASN A 1 200 ? -6.057 8.276 -10.163 1.00 67.19 200 ASN A O 1
ATOM 1622 N N . TYR A 1 201 ? -4.658 8.698 -8.452 1.00 68.69 201 TYR A N 1
ATOM 1623 C CA . TYR A 1 201 ? -4.161 9.963 -8.977 1.00 68.69 201 TYR A CA 1
ATOM 1624 C C . TYR A 1 201 ? -2.777 9.737 -9.568 1.00 68.69 201 TYR A C 1
ATOM 1626 O O . TYR A 1 201 ? -1.891 9.266 -8.856 1.00 68.69 201 TYR A O 1
ATOM 1634 N N . ASP A 1 202 ? -2.581 10.124 -10.827 1.00 65.19 202 ASP A N 1
ATOM 1635 C CA . ASP A 1 202 ? -1.238 10.152 -11.410 1.00 65.19 202 ASP A CA 1
ATOM 1636 C C . ASP A 1 202 ? -0.370 11.197 -10.702 1.00 65.19 202 ASP A C 1
ATOM 1638 O O . ASP A 1 202 ? 0.801 10.946 -10.474 1.00 65.19 202 ASP A O 1
ATOM 1642 N N . LYS A 1 203 ? -0.959 12.318 -10.251 1.00 65.31 203 LYS A N 1
ATOM 1643 C CA . LYS A 1 203 ? -0.279 13.343 -9.447 1.00 65.31 203 LYS A CA 1
ATOM 1644 C C . LYS A 1 203 ? -1.119 13.813 -8.261 1.00 65.31 203 LYS A C 1
ATOM 1646 O O . LYS A 1 203 ? -2.266 14.231 -8.426 1.00 65.31 203 LYS A O 1
ATOM 1651 N N . LEU A 1 204 ? -0.535 13.793 -7.062 1.00 64.88 204 LEU A N 1
ATOM 1652 C CA . LEU A 1 204 ? -1.165 14.323 -5.848 1.00 64.88 204 LEU A CA 1
ATOM 1653 C C . LEU A 1 204 ? -0.937 15.842 -5.731 1.00 64.88 204 LEU A C 1
ATOM 1655 O O . LEU A 1 204 ? 0.195 16.314 -5.784 1.00 64.88 204 LEU A O 1
ATOM 1659 N N . LEU A 1 205 ? -2.004 16.617 -5.496 1.00 54.75 205 LEU A N 1
ATOM 1660 C CA . LEU A 1 205 ? -1.930 18.088 -5.370 1.00 54.75 205 LEU A CA 1
ATOM 1661 C C . LEU A 1 205 ? -1.040 18.570 -4.205 1.00 54.75 205 LEU A C 1
ATOM 1663 O O . LEU A 1 205 ? -0.463 19.649 -4.280 1.00 54.75 205 LEU A O 1
ATOM 1667 N N . GLU A 1 206 ? -0.926 17.778 -3.137 1.00 59.28 206 GLU A N 1
ATOM 1668 C CA . GLU A 1 206 ? -0.192 18.113 -1.902 1.00 59.28 206 GLU A CA 1
ATOM 1669 C C . GLU A 1 206 ? 0.965 17.127 -1.637 1.00 59.28 206 GLU A C 1
ATOM 1671 O O . GLU A 1 206 ? 1.368 16.917 -0.497 1.00 59.28 206 GLU A O 1
ATOM 1676 N N . GLU A 1 207 ? 1.507 16.497 -2.680 1.00 67.12 207 GLU A N 1
ATOM 1677 C CA . GLU A 1 207 ? 2.529 15.444 -2.584 1.00 67.12 207 GLU A CA 1
ATOM 1678 C C . GLU A 1 207 ? 3.721 15.778 -1.667 1.00 67.12 207 GLU A C 1
ATOM 1680 O O . GLU A 1 207 ? 4.112 14.978 -0.809 1.00 67.12 207 GLU A O 1
ATOM 1685 N N . MET A 1 208 ? 4.286 16.979 -1.820 1.00 63.34 208 MET A N 1
ATOM 1686 C CA . MET A 1 208 ? 5.409 17.426 -0.993 1.00 63.34 208 MET A CA 1
ATOM 1687 C C . MET A 1 208 ? 4.997 17.569 0.475 1.00 63.34 208 MET A C 1
ATOM 1689 O O . MET A 1 208 ? 5.689 17.071 1.360 1.00 63.34 208 MET A O 1
ATOM 1693 N N . LEU A 1 209 ? 3.843 18.192 0.738 1.00 62.91 209 LEU A N 1
ATOM 1694 C CA . LEU A 1 209 ? 3.291 18.355 2.087 1.00 62.91 209 LEU A CA 1
ATOM 1695 C C . LEU A 1 209 ? 3.057 16.995 2.760 1.00 62.91 209 LEU A C 1
ATOM 1697 O O . LEU A 1 209 ? 3.403 16.830 3.929 1.00 62.91 209 LEU A O 1
ATOM 1701 N N . TYR A 1 210 ? 2.551 16.004 2.018 1.00 68.12 210 TYR A N 1
ATOM 1702 C CA . TYR A 1 210 ? 2.382 14.640 2.526 1.00 68.12 210 TYR A CA 1
ATOM 1703 C C . TYR A 1 210 ? 3.708 13.955 2.825 1.00 68.12 210 TYR A C 1
ATOM 1705 O O . TYR A 1 210 ? 3.839 13.302 3.856 1.00 68.12 210 TYR A O 1
ATOM 1713 N N . SER A 1 211 ? 4.708 14.127 1.966 1.00 69.06 211 SER A N 1
ATOM 1714 C CA . SER A 1 211 ? 6.035 13.556 2.196 1.00 69.06 211 SER A CA 1
ATOM 1715 C C . SER A 1 211 ? 6.688 14.141 3.451 1.00 69.06 211 SER A C 1
ATOM 1717 O O . SER A 1 211 ? 7.287 13.401 4.230 1.00 69.06 211 SER A O 1
ATOM 1719 N N . TYR A 1 212 ? 6.502 15.439 3.718 1.00 66.50 212 TYR A N 1
ATOM 1720 C CA . TYR A 1 212 ? 6.916 16.048 4.982 1.00 66.50 212 TYR A CA 1
ATOM 1721 C C . TYR A 1 212 ? 6.114 15.504 6.177 1.00 66.50 212 TYR A C 1
ATOM 1723 O O . TYR A 1 212 ? 6.698 15.149 7.202 1.00 66.50 212 TYR A O 1
ATOM 1731 N N . GLU A 1 213 ? 4.794 15.352 6.064 1.00 74.75 213 GLU A N 1
ATOM 1732 C CA . GLU A 1 213 ? 3.995 14.734 7.133 1.00 74.75 213 GLU A CA 1
ATOM 1733 C C . GLU A 1 213 ? 4.483 13.310 7.452 1.00 74.75 213 GLU A C 1
ATOM 1735 O O . GLU A 1 213 ? 4.673 12.956 8.619 1.00 74.75 213 GLU A O 1
ATOM 1740 N N . LEU A 1 214 ? 4.776 12.514 6.419 1.00 73.19 214 LEU A N 1
ATOM 1741 C CA . LEU A 1 214 ? 5.333 11.172 6.560 1.00 73.19 214 LEU A CA 1
ATOM 1742 C C . LEU A 1 214 ? 6.728 11.175 7.187 1.00 73.19 214 LEU A C 1
ATOM 1744 O O . LEU A 1 214 ? 7.073 10.180 7.809 1.00 73.19 214 LEU A O 1
ATOM 1748 N N . LEU A 1 215 ? 7.499 12.260 7.111 1.00 74.88 215 LEU A N 1
ATOM 1749 C CA . LEU A 1 215 ? 8.767 12.423 7.838 1.00 74.88 215 LEU A CA 1
ATOM 1750 C C . LEU A 1 215 ? 8.589 12.912 9.286 1.00 74.88 215 LEU A C 1
ATOM 1752 O O . LEU A 1 215 ? 9.562 12.956 10.039 1.00 74.88 215 LEU A O 1
ATOM 1756 N N . GLY A 1 216 ? 7.360 13.226 9.705 1.00 63.25 216 GLY A N 1
ATOM 1757 C CA . GLY A 1 216 ? 7.025 13.640 11.068 1.00 63.25 216 GLY A CA 1
ATOM 1758 C C . GLY A 1 216 ? 6.818 15.144 11.252 1.00 63.25 216 GLY A C 1
ATOM 1759 O O . GLY A 1 216 ? 6.706 15.593 12.395 1.00 63.25 216 GLY A O 1
ATOM 1760 N N . PHE A 1 217 ? 6.742 15.927 10.169 1.00 69.88 217 PHE A N 1
ATOM 1761 C CA . PHE A 1 217 ? 6.384 17.343 10.260 1.00 69.88 217 PHE A CA 1
ATOM 1762 C C . PHE A 1 217 ? 4.885 17.495 10.597 1.00 69.88 217 PHE A C 1
ATOM 1764 O O . PHE A 1 217 ? 4.042 16.836 9.985 1.00 69.88 217 PHE A O 1
ATOM 1771 N N . PRO A 1 218 ? 4.519 18.315 11.600 1.00 53.34 218 PRO A N 1
ATOM 1772 C CA . PRO A 1 218 ? 3.152 18.368 12.108 1.00 53.34 218 PRO A CA 1
ATOM 1773 C C . PRO A 1 218 ? 2.185 19.027 11.114 1.00 53.34 218 PRO A C 1
ATOM 1775 O O . PRO A 1 218 ? 2.435 20.127 10.623 1.00 53.34 218 PRO A O 1
ATOM 1778 N N . LYS A 1 219 ? 1.032 18.387 10.891 1.00 47.00 219 LYS A N 1
ATOM 1779 C CA . LYS A 1 219 ? -0.114 18.971 10.178 1.00 47.00 219 LYS A CA 1
ATOM 1780 C C . LYS A 1 219 ? -0.788 20.068 11.035 1.00 47.00 219 LYS A C 1
ATOM 1782 O O . LYS A 1 219 ? -0.812 19.944 12.265 1.00 47.00 219 LYS A O 1
ATOM 1787 N N . PRO A 1 220 ? -1.409 21.104 10.436 1.00 36.94 220 PRO A N 1
ATOM 1788 C CA . PRO A 1 220 ? -2.414 21.917 11.123 1.00 36.94 220 PRO A CA 1
ATOM 1789 C C . PRO A 1 220 ? -3.501 21.032 11.758 1.00 36.94 220 PRO A C 1
ATOM 1791 O O . PRO A 1 220 ? -3.948 20.059 11.150 1.00 36.94 220 PRO A O 1
ATOM 1794 N N . LYS A 1 221 ? -3.910 21.339 12.996 1.00 31.28 221 LYS A N 1
ATOM 1795 C CA . LYS A 1 221 ? -4.865 20.512 13.751 1.00 31.28 221 LYS A CA 1
ATOM 1796 C C . LYS A 1 221 ? -6.219 20.438 13.038 1.00 31.28 221 LYS A C 1
ATOM 1798 O O . LYS A 1 221 ? -6.940 21.427 12.984 1.00 31.28 221 LYS A O 1
ATOM 1803 N N . GLU A 1 222 ? -6.599 19.242 12.612 1.00 27.80 222 GLU A N 1
ATOM 1804 C CA . GLU A 1 222 ? -7.988 18.876 12.331 1.00 27.80 222 GLU A CA 1
ATOM 1805 C C . GLU A 1 222 ? -8.466 17.954 13.458 1.00 27.80 222 GLU A C 1
ATOM 1807 O O . GLU A 1 222 ? -7.792 16.981 13.798 1.00 27.80 222 GLU A O 1
ATOM 1812 N N . SER A 1 223 ? -9.604 18.281 14.078 1.00 27.95 223 SER A N 1
ATOM 1813 C CA . SER A 1 223 ? -10.192 17.479 15.153 1.00 27.95 223 SER A CA 1
ATOM 1814 C C . SER A 1 223 ? -11.335 16.635 14.606 1.00 27.95 223 SER A C 1
ATOM 1816 O O . SER A 1 223 ? -12.265 17.185 14.022 1.00 27.95 223 SER A O 1
ATOM 1818 N N . THR A 1 224 ? -11.320 15.328 14.847 1.00 29.86 224 THR A N 1
ATOM 1819 C CA . THR A 1 224 ? -12.537 14.503 14.802 1.00 29.86 224 THR A CA 1
ATOM 1820 C C . THR A 1 224 ? -12.451 13.488 15.938 1.00 29.86 224 THR A C 1
ATOM 1822 O O . THR A 1 224 ? -11.403 12.873 16.121 1.00 29.86 224 THR A O 1
ATOM 1825 N N . SER A 1 225 ? -13.501 13.372 16.756 1.00 29.05 225 SER A N 1
ATOM 1826 C CA . SER A 1 225 ? -13.527 12.457 17.898 1.00 29.05 225 SER A CA 1
ATOM 1827 C C . SER A 1 225 ? -13.845 11.030 17.443 1.00 29.05 225 SER A C 1
ATOM 1829 O O . SER A 1 225 ? -14.850 10.771 16.781 1.00 29.05 225 SER A O 1
ATOM 1831 N N . ASP A 1 226 ? -12.971 10.092 17.806 1.00 28.73 226 ASP A N 1
ATOM 1832 C CA . ASP A 1 226 ? -13.169 8.666 17.565 1.00 28.73 226 ASP A CA 1
ATOM 1833 C C . ASP A 1 226 ? -14.296 8.125 18.458 1.00 28.73 226 ASP A C 1
ATOM 1835 O O . ASP A 1 226 ? -14.228 8.189 19.686 1.00 28.73 226 ASP A O 1
ATOM 1839 N N . SER A 1 227 ? -15.328 7.547 17.841 1.00 30.58 227 SER A N 1
ATOM 1840 C CA . SER A 1 227 ? -16.372 6.775 18.523 1.00 30.58 227 SER A CA 1
ATOM 1841 C C . SER A 1 227 ? -16.203 5.290 18.192 1.00 30.58 227 SER A C 1
ATOM 1843 O O . SER A 1 227 ? -16.324 4.861 17.046 1.00 30.58 227 SER A O 1
ATOM 1845 N N . GLN A 1 228 ? -15.864 4.490 19.206 1.00 34.38 228 GLN A N 1
ATOM 1846 C CA . GLN A 1 228 ? -15.765 3.031 19.108 1.00 34.38 228 GLN A CA 1
ATOM 1847 C C . GLN A 1 228 ? -17.063 2.382 19.605 1.00 34.38 228 GLN A C 1
ATOM 1849 O O . GLN A 1 228 ? -17.515 2.667 20.711 1.00 34.38 228 GLN A O 1
ATOM 1854 N N . PHE A 1 229 ? -17.638 1.484 18.797 1.00 42.75 229 PHE A N 1
ATOM 1855 C CA . PHE A 1 229 ? -18.900 0.785 19.076 1.00 42.75 229 PHE A CA 1
ATOM 1856 C C . PHE A 1 229 ? -18.693 -0.710 19.408 1.00 42.75 229 PHE A C 1
ATOM 1858 O O . PHE A 1 229 ? -17.737 -1.361 18.962 1.00 42.75 229 PHE A O 1
ATOM 1865 N N . LEU A 1 230 ? -19.611 -1.272 20.204 1.00 40.88 230 LEU A N 1
ATOM 1866 C CA . LEU A 1 230 ? -19.595 -2.653 20.707 1.00 40.88 230 LEU A CA 1
ATOM 1867 C C . LEU A 1 230 ? -20.401 -3.588 19.785 1.00 40.88 230 LEU A C 1
ATOM 1869 O O . LEU A 1 230 ? -21.624 -3.584 19.797 1.00 40.88 230 LEU A O 1
ATOM 1873 N N . LEU A 1 231 ? -19.692 -4.413 19.013 1.00 44.91 231 LEU A N 1
ATOM 1874 C CA . LEU A 1 231 ? -20.229 -5.464 18.135 1.00 44.91 231 LEU A CA 1
ATOM 1875 C C . LEU A 1 231 ? -20.078 -6.840 18.815 1.00 44.91 231 LEU A C 1
ATOM 1877 O O . LEU A 1 231 ? -19.081 -7.059 19.513 1.00 44.91 231 LEU A O 1
ATOM 1881 N N . THR A 1 232 ? -20.983 -7.793 18.558 1.00 49.59 232 THR A N 1
ATOM 1882 C CA . THR A 1 232 ? -20.754 -9.205 18.939 1.00 49.59 232 THR A CA 1
ATOM 1883 C C . THR A 1 232 ? -19.602 -9.811 18.120 1.00 49.59 232 THR A C 1
ATOM 1885 O O . THR A 1 232 ? -19.253 -9.311 17.045 1.00 49.59 232 THR A O 1
ATOM 1888 N N . GLY A 1 233 ? -18.976 -10.885 18.617 1.00 46.53 233 GLY A N 1
ATOM 1889 C CA . GLY A 1 233 ? -17.807 -11.504 17.971 1.00 46.53 233 GLY A CA 1
ATOM 1890 C C . GLY A 1 233 ? -18.057 -11.941 16.521 1.00 46.53 233 GLY A C 1
ATOM 1891 O O . GLY A 1 233 ? -17.237 -11.663 15.643 1.00 46.53 233 GLY A O 1
ATOM 1892 N N . ASP A 1 234 ? -19.220 -12.534 16.250 1.00 45.66 234 ASP A N 1
ATOM 1893 C CA . ASP A 1 234 ? -19.584 -13.006 14.910 1.00 45.66 234 ASP A CA 1
ATOM 1894 C C . ASP A 1 234 ? -19.914 -11.855 13.950 1.00 45.66 234 ASP A C 1
ATOM 1896 O O . ASP A 1 234 ? -19.487 -11.871 12.793 1.00 45.66 234 ASP A O 1
ATOM 1900 N N . GLN A 1 235 ? -20.566 -10.795 14.441 1.00 47.34 235 GLN A N 1
ATOM 1901 C CA . GLN A 1 235 ? -20.835 -9.579 13.661 1.00 47.34 235 GLN A CA 1
ATOM 1902 C C . GLN A 1 235 ? -19.537 -8.871 13.254 1.00 47.34 235 GLN A C 1
ATOM 1904 O O . GLN A 1 235 ? -19.380 -8.487 12.093 1.00 47.34 235 GLN A O 1
ATOM 1909 N N . ARG A 1 236 ? -18.563 -8.751 14.173 1.00 52.22 236 ARG A N 1
ATOM 1910 C CA . ARG A 1 236 ? -17.228 -8.206 13.852 1.00 52.22 236 ARG A CA 1
ATOM 1911 C C . ARG A 1 236 ? -16.575 -8.986 12.725 1.00 52.22 236 ARG A C 1
ATOM 1913 O O . ARG A 1 236 ? -15.974 -8.387 11.839 1.00 52.22 236 ARG A O 1
ATOM 1920 N N . LYS A 1 237 ? -16.695 -10.313 12.751 1.00 53.47 237 LYS A N 1
ATOM 1921 C CA . LYS A 1 237 ? -16.071 -11.194 11.765 1.00 53.47 237 LYS A CA 1
ATOM 1922 C C . LYS A 1 237 ? -16.683 -11.023 10.373 1.00 53.47 237 LYS A C 1
ATOM 1924 O O . LYS A 1 237 ? -15.931 -10.912 9.406 1.00 53.47 237 LYS A O 1
ATOM 1929 N N . GLN A 1 238 ? -18.011 -10.949 10.266 1.00 53.09 238 GLN A N 1
ATOM 1930 C CA . GLN A 1 238 ? -18.699 -10.783 8.978 1.00 53.09 238 GLN A CA 1
ATOM 1931 C C . GLN A 1 238 ? -18.469 -9.400 8.367 1.00 53.09 238 GLN A C 1
ATOM 1933 O O . GLN A 1 238 ? -18.111 -9.294 7.195 1.00 53.09 238 GLN A O 1
ATOM 1938 N N . ILE A 1 239 ? -18.590 -8.344 9.174 1.00 54.12 239 ILE A N 1
ATOM 1939 C CA . ILE A 1 239 ? -18.358 -6.968 8.725 1.00 54.12 239 ILE A CA 1
ATOM 1940 C C . ILE A 1 239 ? -16.896 -6.780 8.299 1.00 54.12 239 ILE A C 1
ATOM 1942 O O . ILE A 1 239 ? -16.625 -6.205 7.243 1.00 54.12 239 ILE A O 1
ATOM 1946 N N . LYS A 1 240 ? -15.952 -7.345 9.066 1.00 56.59 240 LYS A N 1
ATOM 1947 C CA . LYS A 1 240 ? -14.538 -7.380 8.688 1.00 56.59 240 LYS A CA 1
ATOM 1948 C C . LYS A 1 240 ? -14.370 -8.072 7.336 1.00 56.59 240 LYS A C 1
ATOM 1950 O O . LYS A 1 240 ? -13.785 -7.482 6.435 1.00 56.59 240 LYS A O 1
ATOM 1955 N N . LYS A 1 241 ? -14.934 -9.269 7.154 1.00 55.44 241 LYS A N 1
ATOM 1956 C CA . LYS A 1 241 ? -14.834 -10.015 5.892 1.00 55.44 241 LYS A CA 1
ATOM 1957 C C . LYS A 1 241 ? -15.393 -9.229 4.700 1.00 55.44 241 LYS A C 1
ATOM 1959 O O . LYS A 1 241 ? -14.690 -9.099 3.703 1.00 55.44 241 LYS A O 1
ATOM 1964 N N . PHE A 1 242 ? -16.601 -8.672 4.807 1.00 56.69 242 PHE A N 1
ATOM 1965 C CA . PHE A 1 242 ? -17.232 -7.885 3.738 1.00 56.69 242 PHE A CA 1
ATOM 1966 C C . PHE A 1 242 ? -16.372 -6.695 3.321 1.00 56.69 242 PHE A C 1
ATOM 1968 O O . PHE A 1 242 ? -16.079 -6.509 2.144 1.00 56.69 242 PHE A O 1
ATOM 1975 N N . ALA A 1 243 ? -15.920 -5.913 4.293 1.00 58.50 243 ALA A N 1
ATOM 1976 C CA . ALA A 1 243 ? -15.176 -4.706 4.009 1.00 58.50 243 ALA A CA 1
ATOM 1977 C C . ALA A 1 243 ? -13.807 -5.005 3.372 1.00 58.50 243 ALA A C 1
ATOM 1979 O O . ALA A 1 243 ? -13.391 -4.306 2.453 1.00 58.50 243 ALA A O 1
ATOM 1980 N N . HIS A 1 244 ? -13.134 -6.080 3.801 1.00 62.56 244 HIS A N 1
ATOM 1981 C CA . HIS A 1 244 ? -11.886 -6.521 3.169 1.00 62.56 244 HIS A CA 1
ATOM 1982 C C . HIS A 1 244 ? -12.124 -7.047 1.748 1.00 62.56 244 HIS A C 1
ATOM 1984 O O . HIS A 1 244 ? -11.257 -6.894 0.899 1.00 62.56 244 HIS A O 1
ATOM 1990 N N . VAL A 1 245 ? -13.293 -7.633 1.460 1.00 61.81 245 VAL A N 1
ATOM 1991 C CA . VAL A 1 245 ? -13.682 -7.990 0.087 1.00 61.81 245 VAL A CA 1
ATOM 1992 C C . VAL A 1 245 ? -13.922 -6.736 -0.752 1.00 61.81 245 VAL A C 1
ATOM 1994 O O . VAL A 1 245 ? -13.470 -6.693 -1.889 1.00 61.81 245 VAL A O 1
ATOM 1997 N N . VAL A 1 246 ? -14.594 -5.707 -0.222 1.00 59.03 246 VAL A N 1
ATOM 1998 C CA . VAL A 1 246 ? -14.771 -4.426 -0.933 1.00 59.03 246 VAL A CA 1
ATOM 1999 C C . VAL A 1 246 ? -13.414 -3.834 -1.287 1.00 59.03 246 VAL A C 1
ATOM 2001 O O . VAL A 1 246 ? -13.181 -3.554 -2.456 1.00 59.03 246 VAL A O 1
ATOM 2004 N N . VAL A 1 247 ? -12.501 -3.730 -0.320 1.00 62.62 247 VAL A N 1
ATOM 2005 C CA . VAL A 1 247 ? -11.154 -3.211 -0.578 1.00 62.62 247 VAL A CA 1
ATOM 2006 C C . VAL A 1 247 ? -10.371 -4.109 -1.533 1.00 62.62 247 VAL A C 1
ATOM 2008 O O . VAL A 1 247 ? -9.787 -3.604 -2.478 1.00 62.62 247 VAL A O 1
ATOM 2011 N N . GLY A 1 248 ? -10.448 -5.433 -1.394 1.00 59.56 248 GLY A N 1
ATOM 2012 C CA . GLY A 1 248 ? -9.817 -6.351 -2.344 1.00 59.56 248 GLY A CA 1
ATOM 2013 C C . GLY A 1 248 ? -10.338 -6.196 -3.779 1.00 59.56 248 GLY A C 1
ATOM 2014 O O . GLY A 1 248 ? -9.567 -6.328 -4.722 1.00 59.56 248 GLY A O 1
ATOM 2015 N N . ASN A 1 249 ? -11.624 -5.875 -3.966 1.00 60.56 249 ASN A N 1
ATOM 2016 C CA . ASN A 1 249 ? -12.153 -5.537 -5.290 1.00 60.56 249 ASN A CA 1
ATOM 2017 C C . ASN A 1 249 ? -11.694 -4.148 -5.745 1.00 60.56 249 ASN A C 1
ATOM 2019 O O . ASN A 1 249 ? -11.416 -3.974 -6.925 1.00 60.56 249 ASN A O 1
ATOM 2023 N N . LEU A 1 250 ? -11.613 -3.162 -4.847 1.00 63.00 250 LEU A N 1
ATOM 2024 C CA . LEU A 1 250 ? -11.072 -1.844 -5.188 1.00 63.00 250 LEU A CA 1
ATOM 2025 C C . LEU A 1 250 ? -9.624 -1.964 -5.678 1.00 63.00 250 LEU A C 1
ATOM 2027 O O . LEU A 1 250 ? -9.297 -1.420 -6.730 1.00 63.00 250 LEU A O 1
ATOM 2031 N N . ASP A 1 251 ? -8.815 -2.750 -4.973 1.00 64.56 251 ASP A N 1
ATOM 2032 C CA . ASP A 1 251 ? -7.439 -3.083 -5.328 1.00 64.56 251 ASP A CA 1
ATOM 2033 C C . ASP A 1 251 ? -7.377 -3.795 -6.683 1.00 64.56 251 ASP A C 1
ATOM 2035 O O . ASP A 1 251 ? -6.676 -3.350 -7.577 1.00 64.56 251 ASP A O 1
ATOM 2039 N N . GLN A 1 252 ? -8.172 -4.847 -6.905 1.00 62.94 252 GLN A N 1
ATOM 2040 C CA . GLN A 1 252 ? -8.200 -5.557 -8.198 1.00 62.94 252 GLN A CA 1
ATOM 2041 C C . GLN A 1 252 ? -8.603 -4.676 -9.389 1.00 62.94 252 GLN A C 1
ATOM 2043 O O . GLN A 1 252 ? -8.293 -5.018 -10.526 1.00 62.94 252 GLN A O 1
ATOM 2048 N N . ASN A 1 253 ? -9.320 -3.578 -9.142 1.00 60.72 253 ASN A N 1
ATOM 2049 C CA . ASN A 1 253 ? -9.731 -2.620 -10.165 1.00 60.72 253 ASN A CA 1
ATOM 2050 C C . ASN A 1 253 ? -8.853 -1.360 -10.189 1.00 60.72 253 ASN A C 1
ATOM 2052 O O . ASN A 1 253 ? -9.141 -0.438 -10.955 1.00 60.72 253 ASN A O 1
ATOM 2056 N N . ALA A 1 254 ? -7.808 -1.295 -9.362 1.00 65.56 254 ALA A N 1
ATOM 2057 C CA . ALA A 1 254 ? -6.859 -0.200 -9.367 1.00 65.56 254 ALA A CA 1
ATOM 2058 C C . ALA A 1 254 ? -6.081 -0.213 -10.687 1.00 65.56 254 ALA A C 1
ATOM 2060 O O . ALA A 1 254 ? -5.436 -1.197 -11.048 1.00 65.56 254 ALA A O 1
ATOM 2061 N N . VAL A 1 255 ? -6.129 0.901 -11.413 1.00 69.56 255 VAL A N 1
ATOM 2062 C CA . VAL A 1 255 ? -5.346 1.058 -12.638 1.00 69.56 255 VAL A CA 1
ATOM 2063 C C . VAL A 1 255 ? -3.889 1.281 -12.246 1.00 69.56 255 VAL A C 1
ATOM 2065 O O . VAL A 1 255 ? -3.571 2.269 -11.581 1.00 69.56 255 VAL A O 1
ATOM 2068 N N . ILE A 1 256 ? -3.016 0.357 -12.648 1.00 83.19 256 ILE A N 1
ATOM 2069 C CA . ILE A 1 256 ? -1.562 0.495 -12.531 1.00 83.19 256 ILE A CA 1
ATOM 2070 C C . ILE A 1 256 ? -1.070 1.203 -13.790 1.00 83.19 256 ILE A C 1
ATOM 2072 O O . ILE A 1 256 ? -1.388 0.780 -14.902 1.00 83.19 256 ILE A O 1
ATOM 2076 N N . THR A 1 257 ? -0.297 2.274 -13.636 1.00 87.31 257 THR A N 1
ATOM 2077 C CA . THR A 1 257 ? 0.297 3.001 -14.763 1.00 87.31 257 THR A CA 1
ATOM 2078 C C . THR A 1 257 ? 1.789 2.704 -14.878 1.00 87.31 257 THR A C 1
ATOM 2080 O O . THR A 1 257 ? 2.423 2.197 -13.950 1.00 87.31 257 THR A O 1
ATOM 2083 N N . LEU A 1 258 ? 2.384 3.042 -16.025 1.00 91.12 258 LEU A N 1
ATOM 2084 C CA . LEU A 1 258 ? 3.836 2.939 -16.215 1.00 91.12 258 LEU A CA 1
ATOM 2085 C C . LEU A 1 258 ? 4.632 3.784 -15.212 1.00 91.12 258 LEU A C 1
ATOM 2087 O O . LEU A 1 258 ? 5.799 3.482 -14.962 1.00 91.12 258 LEU A O 1
ATOM 2091 N N . TRP A 1 259 ? 4.013 4.806 -14.612 1.00 93.19 259 TRP A N 1
ATOM 2092 C CA . TRP A 1 259 ? 4.647 5.603 -13.571 1.00 93.19 259 TRP A CA 1
ATOM 2093 C C . TRP A 1 259 ? 4.970 4.780 -12.325 1.00 93.19 259 TRP A C 1
ATOM 2095 O O . TRP A 1 259 ? 6.100 4.827 -11.844 1.00 93.19 259 TRP A O 1
ATOM 2105 N N . SER A 1 260 ? 4.038 3.941 -11.862 1.00 91.94 260 SER A N 1
ATOM 2106 C CA . SER A 1 260 ? 4.261 3.046 -10.721 1.00 91.94 260 SER A CA 1
ATOM 2107 C C . SER A 1 260 ? 5.476 2.140 -10.950 1.00 91.94 260 SER A C 1
ATOM 2109 O O . SER A 1 260 ? 6.303 1.969 -10.054 1.00 91.94 260 SER A O 1
ATOM 2111 N N . LEU A 1 261 ? 5.628 1.612 -12.172 1.00 94.12 261 LEU A N 1
ATOM 2112 C CA . LEU A 1 261 ? 6.773 0.784 -12.566 1.00 94.12 261 LEU A CA 1
ATOM 2113 C C . LEU A 1 261 ? 8.069 1.606 -12.609 1.00 94.12 261 LEU A C 1
ATOM 2115 O O . LEU A 1 261 ? 9.096 1.154 -12.108 1.00 94.12 261 LEU A O 1
ATOM 2119 N N . ALA A 1 262 ? 8.035 2.819 -13.168 1.00 94.75 262 ALA A N 1
ATOM 2120 C CA . ALA A 1 262 ? 9.196 3.705 -13.224 1.00 94.75 262 ALA A CA 1
ATOM 2121 C C . ALA A 1 262 ? 9.698 4.079 -11.821 1.00 94.75 262 ALA A C 1
ATOM 2123 O O . ALA A 1 262 ? 10.904 4.047 -11.564 1.00 94.75 262 ALA A O 1
ATOM 2124 N N . CYS A 1 263 ? 8.782 4.378 -10.897 1.00 94.31 263 CYS A N 1
ATOM 2125 C CA . CYS A 1 263 ? 9.113 4.673 -9.509 1.00 94.31 263 CYS A CA 1
ATOM 2126 C C . CYS A 1 263 ? 9.753 3.485 -8.793 1.00 94.31 263 CYS A C 1
ATOM 2128 O O . CYS A 1 263 ? 10.759 3.667 -8.105 1.00 94.31 263 CYS A O 1
ATOM 2130 N N . VAL A 1 264 ? 9.216 2.279 -8.990 1.00 92.44 264 VAL A N 1
ATOM 2131 C CA . VAL A 1 264 ? 9.777 1.041 -8.434 1.00 92.44 264 VAL A CA 1
ATOM 2132 C C . VAL A 1 264 ? 11.194 0.812 -8.943 1.00 92.44 264 VAL A C 1
ATOM 2134 O O . VAL A 1 264 ? 12.098 0.586 -8.139 1.00 92.44 264 VAL A O 1
ATOM 2137 N N . THR A 1 265 ? 11.396 0.923 -10.256 1.00 91.69 265 THR A N 1
ATOM 2138 C CA . THR A 1 265 ? 12.704 0.785 -10.900 1.00 91.69 265 THR A CA 1
ATOM 2139 C C . THR A 1 265 ? 13.715 1.762 -10.301 1.00 91.69 265 THR A C 1
ATOM 2141 O O . THR A 1 265 ? 14.772 1.349 -9.827 1.00 91.69 265 THR A O 1
ATOM 2144 N N . MET A 1 266 ? 13.378 3.055 -10.236 1.00 93.00 266 MET A N 1
ATOM 2145 C CA . MET A 1 266 ? 14.262 4.069 -9.650 1.00 93.00 266 MET A CA 1
ATOM 2146 C C . MET A 1 266 ? 14.538 3.797 -8.161 1.00 93.00 266 MET A C 1
ATOM 2148 O O . MET A 1 266 ? 15.679 3.907 -7.711 1.00 93.00 266 MET A O 1
ATOM 2152 N N . ALA A 1 267 ? 13.527 3.381 -7.391 1.00 89.56 267 ALA A N 1
ATOM 2153 C CA . ALA A 1 267 ? 13.684 3.026 -5.980 1.00 89.56 267 ALA A CA 1
ATOM 2154 C C . ALA A 1 267 ? 14.584 1.790 -5.769 1.00 89.56 267 ALA A C 1
ATOM 2156 O O . ALA A 1 267 ? 15.341 1.731 -4.794 1.00 89.56 267 ALA A O 1
ATOM 2157 N N . GLN A 1 268 ? 14.537 0.808 -6.672 1.00 86.44 268 GLN A N 1
ATOM 2158 C CA . GLN A 1 268 ? 15.430 -0.353 -6.656 1.00 86.44 268 GLN A CA 1
ATOM 2159 C C . GLN A 1 268 ? 16.871 0.040 -6.998 1.00 86.44 268 GLN A C 1
ATOM 2161 O O . GLN A 1 268 ? 17.782 -0.359 -6.272 1.00 86.44 268 GLN A O 1
ATOM 2166 N N . CYS A 1 269 ? 17.090 0.889 -8.009 1.00 84.00 269 CYS A N 1
ATOM 2167 C CA . CYS A 1 269 ? 18.419 1.426 -8.326 1.00 84.00 269 CYS A CA 1
ATOM 2168 C C . CYS A 1 269 ? 19.051 2.115 -7.106 1.00 84.00 269 CYS A C 1
ATOM 2170 O O . CYS A 1 269 ? 20.185 1.803 -6.746 1.00 84.00 269 CYS A O 1
ATOM 2172 N N . LEU A 1 270 ? 18.276 2.950 -6.402 1.00 84.31 270 LEU A N 1
ATOM 2173 C CA . LEU A 1 270 ? 18.701 3.642 -5.176 1.00 84.31 270 LEU A CA 1
ATOM 2174 C C . LEU A 1 270 ? 19.055 2.700 -4.013 1.00 84.31 270 LEU A C 1
ATOM 2176 O O . LEU A 1 270 ? 19.723 3.109 -3.067 1.00 84.31 270 LEU A O 1
ATOM 2180 N N . SER A 1 271 ? 18.594 1.447 -4.056 1.00 72.06 271 SER A N 1
ATOM 2181 C CA . SER A 1 271 ? 18.888 0.435 -3.030 1.00 72.06 271 SER A CA 1
ATOM 2182 C C . SER A 1 271 ? 20.232 -0.256 -3.240 1.00 72.06 271 SER A C 1
ATOM 2184 O O . SER A 1 271 ? 20.818 -0.753 -2.278 1.00 72.06 271 SER A O 1
ATOM 2186 N N . ASN A 1 272 ? 20.681 -0.317 -4.497 1.00 65.38 272 ASN A N 1
ATOM 2187 C CA . ASN A 1 272 ? 21.916 -0.980 -4.918 1.00 65.38 272 ASN A CA 1
ATOM 2188 C C . ASN A 1 272 ? 23.084 0.014 -5.054 1.00 65.38 272 ASN A C 1
ATOM 2190 O O . ASN A 1 272 ? 24.240 -0.394 -5.086 1.00 65.38 272 ASN A O 1
ATOM 2194 N N . GLY A 1 273 ? 22.785 1.315 -5.079 1.00 63.34 273 GLY A N 1
ATOM 2195 C CA . GLY A 1 273 ? 23.739 2.408 -4.959 1.00 63.34 273 GLY A CA 1
ATOM 2196 C C . GLY A 1 273 ? 22.991 3.724 -4.777 1.00 63.34 273 GLY A C 1
ATOM 2197 O O . GLY A 1 273 ? 21.971 3.952 -5.416 1.00 63.34 273 GLY A O 1
ATOM 2198 N N . ASP A 1 274 ? 23.488 4.624 -3.932 1.00 68.75 274 ASP A N 1
ATOM 2199 C CA . ASP A 1 274 ? 22.831 5.911 -3.649 1.00 68.75 274 ASP A CA 1
ATOM 2200 C C . ASP A 1 274 ? 23.008 6.949 -4.785 1.00 68.75 274 ASP A C 1
ATOM 2202 O O . ASP A 1 274 ? 23.012 8.163 -4.565 1.00 68.75 274 ASP A O 1
ATOM 2206 N N . SER A 1 275 ? 23.194 6.463 -6.020 1.00 79.50 275 SER A N 1
ATOM 2207 C CA . SER A 1 275 ? 23.245 7.288 -7.221 1.00 79.50 275 SER A CA 1
ATOM 2208 C C . SER A 1 275 ? 21.859 7.860 -7.474 1.00 79.50 275 SER A C 1
ATOM 2210 O O . SER A 1 275 ? 20.928 7.145 -7.835 1.00 79.50 275 SER A O 1
ATOM 2212 N N . THR A 1 276 ? 21.728 9.172 -7.309 1.00 82.81 276 THR A N 1
ATOM 2213 C CA . THR A 1 276 ? 20.495 9.908 -7.614 1.00 82.81 276 THR A CA 1
ATOM 2214 C C . THR A 1 276 ? 20.307 10.167 -9.103 1.00 82.81 276 THR A C 1
ATOM 2216 O O . THR A 1 276 ? 19.329 10.814 -9.472 1.00 82.81 276 THR A O 1
ATOM 2219 N N . VAL A 1 277 ? 21.238 9.699 -9.941 1.00 89.31 277 VAL A N 1
ATOM 2220 C CA . VAL A 1 277 ? 21.233 9.889 -11.390 1.00 89.31 277 VAL A CA 1
ATOM 2221 C C . VAL A 1 277 ? 20.876 8.581 -12.084 1.00 89.31 277 VAL A C 1
ATOM 2223 O O . VAL A 1 277 ? 21.549 7.565 -11.898 1.00 89.31 277 VAL A O 1
ATOM 2226 N N . PHE A 1 278 ? 19.855 8.638 -12.932 1.00 92.00 278 PHE A N 1
ATOM 2227 C CA . PHE A 1 278 ? 19.400 7.546 -13.785 1.00 92.00 278 PHE A CA 1
ATOM 2228 C C . PHE A 1 278 ? 19.492 7.965 -15.249 1.00 92.00 278 PHE A C 1
ATOM 2230 O O . PHE A 1 278 ? 19.316 9.136 -15.574 1.00 92.00 278 PHE A O 1
ATOM 2237 N N . THR A 1 279 ? 19.719 7.021 -16.156 1.00 93.75 279 THR A N 1
ATOM 2238 C CA . THR A 1 279 ? 19.555 7.284 -17.591 1.00 93.75 279 THR A CA 1
ATOM 2239 C C . THR A 1 279 ? 18.167 6.848 -18.034 1.00 93.75 279 THR A C 1
ATOM 2241 O O . THR A 1 279 ? 17.676 5.800 -17.607 1.00 93.75 279 THR A O 1
ATOM 2244 N N . TYR A 1 280 ? 17.535 7.627 -18.914 1.00 94.88 280 TYR A N 1
ATOM 2245 C CA . TYR A 1 280 ? 16.224 7.288 -19.467 1.00 94.88 280 TYR A CA 1
ATOM 2246 C C . TYR A 1 280 ? 16.210 5.882 -20.078 1.00 94.88 280 TYR A C 1
ATOM 2248 O O . TYR A 1 280 ? 15.302 5.105 -19.806 1.00 94.88 280 TYR A O 1
ATOM 2256 N N . VAL A 1 281 ? 17.249 5.524 -20.840 1.00 94.94 281 VAL A N 1
ATOM 2257 C CA . VAL A 1 281 ? 17.372 4.196 -21.464 1.00 94.94 281 VAL A CA 1
ATOM 2258 C C . VAL A 1 281 ? 17.402 3.071 -20.425 1.00 94.94 281 VAL A C 1
ATOM 2260 O O . VAL A 1 281 ? 16.774 2.034 -20.640 1.00 94.94 281 VAL A O 1
ATOM 2263 N N . HIS A 1 282 ? 18.082 3.267 -19.291 1.00 93.50 282 HIS A N 1
ATOM 2264 C CA . HIS A 1 282 ? 18.090 2.275 -18.217 1.00 93.50 282 HIS A CA 1
ATOM 2265 C C . HIS A 1 282 ? 16.709 2.142 -17.569 1.00 93.50 282 HIS A C 1
ATOM 2267 O O . HIS A 1 282 ? 16.186 1.032 -17.492 1.00 93.50 282 HIS A O 1
ATOM 2273 N N . VAL A 1 283 ? 16.086 3.264 -17.183 1.00 94.62 283 VAL A N 1
ATOM 2274 C CA . VAL A 1 283 ? 14.739 3.260 -16.586 1.00 94.62 283 VAL A CA 1
ATOM 2275 C C . VAL A 1 283 ? 13.736 2.605 -17.535 1.00 94.62 283 VAL A C 1
ATOM 2277 O O . VAL A 1 283 ? 12.986 1.729 -17.120 1.00 94.62 283 VAL A O 1
ATOM 2280 N N . TYR A 1 284 ? 13.767 2.965 -18.819 1.00 96.12 284 TYR A N 1
ATOM 2281 C CA . TYR A 1 284 ? 12.925 2.375 -19.855 1.00 96.12 284 TYR A CA 1
ATOM 2282 C C . TYR A 1 284 ? 13.124 0.856 -19.959 1.00 96.12 284 TYR A C 1
ATOM 2284 O O . TYR A 1 284 ? 12.150 0.108 -19.923 1.00 96.12 284 TYR A O 1
ATOM 2292 N N . SER A 1 285 ? 14.375 0.387 -20.044 1.00 96.00 285 SER A N 1
ATOM 2293 C CA . SER A 1 285 ? 14.698 -1.044 -20.130 1.00 96.00 285 SER A CA 1
ATOM 2294 C C . SER A 1 285 ? 14.149 -1.832 -18.937 1.00 96.00 285 SER A C 1
ATOM 2296 O O . SER A 1 285 ? 13.518 -2.873 -19.119 1.00 96.00 285 SER A O 1
ATOM 2298 N N . GLU A 1 286 ? 14.357 -1.338 -17.718 1.00 94.62 286 GLU A N 1
ATOM 2299 C CA . GLU A 1 286 ? 13.879 -2.012 -16.508 1.00 94.62 286 GLU A CA 1
ATOM 2300 C C . GLU A 1 286 ? 12.350 -1.949 -16.370 1.00 94.62 286 GLU A C 1
ATOM 2302 O O . GLU A 1 286 ? 11.731 -2.949 -16.008 1.00 94.62 286 GLU A O 1
ATOM 2307 N N . VAL A 1 287 ? 11.710 -0.837 -16.757 1.00 95.88 287 VAL A N 1
ATOM 2308 C CA . VAL A 1 287 ? 10.240 -0.745 -16.840 1.00 95.88 287 VAL A CA 1
ATOM 2309 C C . VAL A 1 287 ? 9.681 -1.780 -17.816 1.00 95.88 287 VAL A C 1
ATOM 2311 O O . VAL A 1 287 ? 8.699 -2.438 -17.490 1.00 95.88 287 VAL A O 1
ATOM 2314 N N . VAL A 1 288 ? 10.310 -1.985 -18.979 1.00 96.00 288 VAL A N 1
ATOM 2315 C CA . VAL A 1 288 ? 9.888 -3.012 -19.949 1.00 96.00 288 VAL A CA 1
ATOM 2316 C C . VAL A 1 288 ? 10.036 -4.423 -19.373 1.00 96.00 288 VAL A C 1
ATOM 2318 O O . VAL A 1 288 ? 9.150 -5.256 -19.567 1.00 96.00 288 VAL A O 1
ATOM 2321 N N . LYS A 1 289 ? 11.131 -4.715 -18.659 1.00 94.56 289 LYS A N 1
ATOM 2322 C CA . LYS A 1 289 ? 11.318 -6.018 -17.996 1.00 94.56 289 LYS A CA 1
ATOM 2323 C C . LYS A 1 289 ? 10.247 -6.264 -16.936 1.00 94.56 289 LYS A C 1
ATOM 2325 O O . LYS A 1 289 ? 9.646 -7.337 -16.920 1.00 94.56 289 LYS A O 1
ATOM 2330 N N . LEU A 1 290 ? 9.989 -5.268 -16.087 1.00 94.81 290 LEU A N 1
ATOM 2331 C CA . LEU A 1 290 ? 8.980 -5.357 -15.037 1.00 94.81 290 LEU A CA 1
ATOM 2332 C C . LEU A 1 290 ? 7.570 -5.479 -15.625 1.00 94.81 290 LEU A C 1
ATOM 2334 O O . LEU A 1 290 ? 6.805 -6.320 -15.171 1.00 94.81 290 LEU A O 1
ATOM 2338 N N . LEU A 1 291 ? 7.251 -4.716 -16.672 1.00 94.31 291 LEU A N 1
ATOM 2339 C CA . LEU A 1 291 ? 5.981 -4.818 -17.391 1.00 94.31 291 LEU A CA 1
ATOM 2340 C C . LEU A 1 291 ? 5.737 -6.244 -17.895 1.00 94.31 291 LEU A C 1
ATOM 2342 O O . LEU A 1 291 ? 4.693 -6.811 -17.598 1.00 94.31 291 LEU A O 1
ATOM 2346 N N . ARG A 1 292 ? 6.715 -6.857 -18.574 1.00 94.06 292 ARG A N 1
ATOM 2347 C CA . ARG A 1 292 ? 6.592 -8.240 -19.071 1.00 94.06 292 ARG A CA 1
ATOM 2348 C C . ARG A 1 292 ? 6.366 -9.249 -17.947 1.00 94.06 292 ARG A C 1
ATOM 2350 O O . ARG A 1 292 ? 5.604 -10.195 -18.115 1.00 94.06 292 ARG A O 1
ATOM 2357 N N . LEU A 1 293 ? 7.031 -9.056 -16.806 1.00 94.62 293 LEU A N 1
ATOM 2358 C CA . LEU A 1 293 ? 6.827 -9.892 -15.623 1.00 94.62 293 LEU A CA 1
ATOM 2359 C C . LEU A 1 293 ? 5.403 -9.738 -15.070 1.00 94.62 293 LEU A C 1
ATOM 2361 O O . LEU A 1 293 ? 4.768 -10.732 -14.733 1.00 94.62 293 LEU A O 1
ATOM 2365 N N . LEU A 1 294 ? 4.896 -8.507 -14.985 1.00 91.62 294 LEU A N 1
ATOM 2366 C CA . LEU A 1 294 ? 3.533 -8.229 -14.534 1.00 91.62 294 LEU A CA 1
ATOM 2367 C C . LEU A 1 294 ? 2.487 -8.819 -15.487 1.00 91.62 294 LEU A C 1
ATOM 2369 O O . LEU A 1 294 ? 1.577 -9.500 -15.020 1.00 91.62 294 LEU A O 1
ATOM 2373 N N . GLU A 1 295 ? 2.658 -8.651 -16.799 1.00 90.06 295 GLU A N 1
ATOM 2374 C CA . GLU A 1 295 ? 1.788 -9.245 -17.822 1.00 90.06 295 GLU A CA 1
ATOM 2375 C C . GLU A 1 295 ? 1.765 -10.777 -17.720 1.00 90.06 295 GLU A C 1
ATOM 2377 O O . GLU A 1 295 ? 0.694 -11.379 -17.740 1.00 90.06 295 GLU A O 1
ATOM 2382 N N . ALA A 1 296 ? 2.925 -11.416 -17.515 1.00 90.38 296 ALA A N 1
ATOM 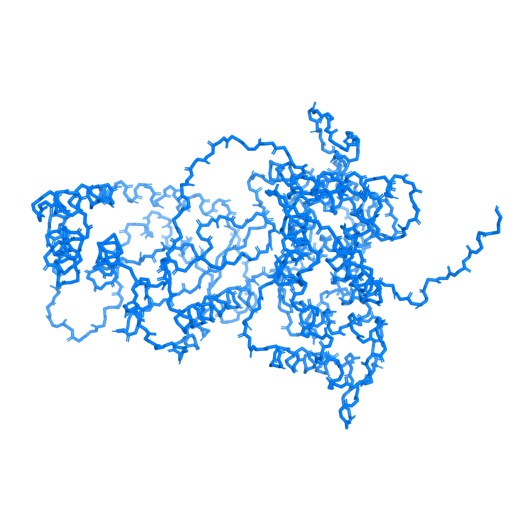2383 C CA . ALA A 1 296 ? 3.009 -12.864 -17.305 1.00 90.38 296 ALA A CA 1
ATOM 2384 C C . ALA A 1 296 ? 2.279 -13.336 -16.030 1.00 90.38 296 ALA A C 1
ATOM 2386 O O . ALA A 1 296 ? 1.877 -14.494 -15.941 1.00 90.38 296 ALA A O 1
ATOM 2387 N N . LEU A 1 297 ? 2.100 -12.450 -15.046 1.00 90.62 297 LEU A N 1
ATOM 2388 C CA . LEU A 1 297 ? 1.393 -12.701 -13.785 1.00 90.62 297 LEU A CA 1
ATOM 2389 C C . LEU A 1 297 ? -0.093 -12.313 -13.834 1.00 90.62 297 LEU A C 1
ATOM 2391 O O . LEU A 1 297 ? -0.718 -12.204 -12.768 1.00 90.62 297 LEU A O 1
ATOM 2395 N N . ASP A 1 298 ? -0.639 -12.094 -15.033 1.00 86.69 298 ASP A N 1
ATOM 2396 C CA . ASP A 1 298 ? -1.995 -11.596 -15.281 1.00 86.69 298 ASP A CA 1
ATOM 2397 C C . ASP A 1 298 ? -2.260 -10.233 -14.600 1.00 86.69 298 ASP A C 1
ATOM 2399 O O . ASP A 1 298 ? -3.376 -9.951 -14.158 1.00 86.69 298 ASP A O 1
ATOM 2403 N N . VAL A 1 299 ? -1.227 -9.392 -14.445 1.00 85.25 299 VAL A N 1
ATOM 2404 C CA . VAL A 1 299 ? -1.362 -8.020 -13.938 1.00 85.25 299 VAL A CA 1
ATOM 2405 C C . VAL A 1 299 ? -1.429 -7.054 -15.102 1.00 85.25 299 VAL A C 1
ATOM 2407 O O . VAL A 1 299 ? -0.525 -6.954 -15.930 1.00 85.25 299 VAL A O 1
ATOM 2410 N N . THR A 1 300 ? -2.501 -6.286 -15.102 1.00 81.25 300 THR A N 1
ATOM 2411 C CA . THR A 1 300 ? -2.788 -5.309 -16.128 1.00 81.25 300 THR A CA 1
ATOM 2412 C C . THR A 1 300 ? -2.119 -3.966 -15.833 1.00 81.25 300 THR A C 1
ATOM 2414 O O . THR A 1 300 ? -2.343 -3.379 -14.775 1.00 81.25 300 THR A O 1
ATOM 2417 N N . VAL A 1 301 ? -1.353 -3.442 -16.794 1.00 85.62 301 VAL A N 1
ATOM 2418 C CA . VAL A 1 301 ? -0.780 -2.088 -16.745 1.00 85.62 301 VAL A CA 1
ATOM 2419 C C . VAL A 1 301 ? -1.379 -1.253 -17.870 1.00 85.62 301 VAL A C 1
ATOM 2421 O O . VAL A 1 301 ? -1.400 -1.668 -19.027 1.00 85.62 301 VAL A O 1
ATOM 2424 N N . ASN A 1 302 ? -1.878 -0.066 -17.541 1.00 83.56 302 ASN A N 1
ATOM 2425 C CA . ASN A 1 302 ? -2.444 0.841 -18.525 1.00 83.56 302 ASN A CA 1
ATOM 2426 C C . ASN A 1 302 ? -1.336 1.514 -19.340 1.00 83.56 302 ASN A C 1
ATOM 2428 O O . ASN A 1 302 ? -0.534 2.286 -18.806 1.00 83.56 302 ASN A O 1
ATOM 2432 N N . ILE A 1 303 ? -1.345 1.235 -20.642 1.00 85.31 303 ILE A N 1
ATOM 2433 C CA . ILE A 1 303 ? -0.501 1.866 -21.653 1.00 85.31 303 ILE A CA 1
ATOM 2434 C C . ILE A 1 303 ? -1.446 2.466 -22.682 1.00 85.31 303 ILE A C 1
ATOM 2436 O O . ILE A 1 303 ? -2.126 1.756 -23.419 1.00 85.31 303 ILE A O 1
ATOM 2440 N N . ALA A 1 304 ? -1.525 3.785 -22.688 1.00 77.12 304 ALA A N 1
ATOM 2441 C CA . ALA A 1 304 ? -2.478 4.528 -23.480 1.00 77.12 304 ALA A CA 1
ATOM 2442 C C . ALA A 1 304 ? -2.020 4.764 -24.920 1.00 77.12 304 ALA A C 1
ATOM 2444 O O . ALA A 1 304 ? -2.858 4.805 -25.820 1.00 77.12 304 ALA A O 1
ATOM 2445 N N . VAL A 1 305 ? -0.717 4.974 -25.136 1.00 82.75 305 VAL A N 1
ATOM 2446 C CA . VAL A 1 305 ? -0.166 5.186 -26.484 1.00 82.75 305 VAL A CA 1
ATOM 2447 C C . VAL A 1 305 ? 0.987 4.235 -26.760 1.00 82.75 305 VAL A C 1
ATOM 2449 O O . VAL A 1 305 ? 0.884 3.345 -27.599 1.00 82.75 305 VAL A O 1
ATOM 2452 N N . SER A 1 306 ? 2.092 4.400 -26.042 1.00 90.12 306 SER A N 1
ATOM 2453 C CA . SER A 1 306 ? 3.244 3.507 -26.108 1.00 90.12 306 SER A CA 1
ATOM 2454 C C . SER A 1 306 ? 4.065 3.644 -24.835 1.00 90.12 306 SER A C 1
ATOM 2456 O O . SER A 1 306 ? 3.992 4.666 -24.154 1.00 90.12 306 SER A O 1
ATOM 2458 N N . ILE A 1 307 ? 4.901 2.646 -24.533 1.00 92.75 307 ILE A N 1
ATOM 2459 C CA . ILE A 1 307 ? 5.755 2.678 -23.336 1.00 92.75 307 ILE A CA 1
ATOM 2460 C C . ILE A 1 307 ? 6.620 3.947 -23.308 1.00 92.75 307 ILE A C 1
ATOM 2462 O O . ILE A 1 307 ? 6.745 4.587 -22.269 1.00 92.75 307 ILE A O 1
ATOM 2466 N N . ASN A 1 308 ? 7.199 4.336 -24.450 1.00 93.06 308 ASN A N 1
ATOM 2467 C CA . ASN A 1 308 ? 8.084 5.500 -24.531 1.00 93.06 308 ASN A CA 1
ATOM 2468 C C . ASN A 1 308 ? 7.317 6.816 -24.329 1.00 93.06 308 ASN A C 1
ATOM 2470 O O . ASN A 1 308 ? 7.756 7.660 -23.548 1.00 93.06 308 ASN A O 1
ATOM 2474 N N . GLU A 1 309 ? 6.180 6.990 -25.007 1.00 90.44 309 GLU A N 1
ATOM 2475 C CA . GLU A 1 309 ? 5.384 8.221 -24.918 1.00 90.44 309 GLU A CA 1
ATOM 2476 C C . GLU A 1 309 ? 4.742 8.402 -23.545 1.00 90.44 309 GLU A C 1
ATOM 2478 O O . GLU A 1 309 ? 4.757 9.500 -22.987 1.00 90.44 309 GLU A O 1
ATOM 2483 N N . ASP A 1 310 ? 4.216 7.327 -22.968 1.00 89.50 310 ASP A N 1
ATOM 2484 C CA . ASP A 1 310 ? 3.584 7.373 -21.658 1.00 89.50 310 ASP A CA 1
ATOM 2485 C C . ASP A 1 310 ? 4.622 7.594 -20.555 1.00 89.50 310 ASP A C 1
ATOM 2487 O O . ASP A 1 310 ? 4.413 8.438 -19.688 1.00 89.50 310 ASP A O 1
ATOM 2491 N N . LEU A 1 311 ? 5.781 6.926 -20.617 1.00 93.69 311 LEU A N 1
ATOM 2492 C CA . LEU A 1 311 ? 6.857 7.153 -19.651 1.00 93.69 311 LEU A CA 1
ATOM 2493 C C . LEU A 1 311 ? 7.371 8.599 -19.702 1.00 93.69 311 LEU A C 1
ATOM 2495 O O . LEU A 1 311 ? 7.571 9.209 -18.656 1.00 93.69 311 LEU A O 1
ATOM 2499 N N . ARG A 1 312 ? 7.548 9.176 -20.899 1.00 92.44 312 ARG A N 1
ATOM 2500 C CA . ARG A 1 312 ? 7.942 10.591 -21.052 1.00 92.44 312 ARG A CA 1
ATOM 2501 C C . ARG A 1 312 ? 6.871 11.543 -20.539 1.00 92.44 312 ARG A C 1
ATOM 2503 O O . ARG A 1 312 ? 7.205 12.529 -19.892 1.00 92.44 312 ARG A O 1
ATOM 2510 N N . TYR A 1 313 ? 5.601 11.230 -20.784 1.00 89.69 313 TYR A N 1
ATOM 2511 C CA . TYR A 1 313 ? 4.488 11.983 -20.218 1.00 89.69 313 TYR A CA 1
ATOM 2512 C C . TYR A 1 313 ? 4.549 12.002 -18.687 1.00 89.69 313 TYR A C 1
ATOM 2514 O O . TYR A 1 313 ? 4.509 13.085 -18.114 1.00 89.69 313 TYR A O 1
ATOM 2522 N N . TYR A 1 314 ? 4.706 10.848 -18.027 1.00 91.19 314 TYR A N 1
ATOM 2523 C CA . TYR A 1 314 ? 4.763 10.797 -16.562 1.00 91.19 314 TYR A CA 1
ATOM 2524 C C . TYR A 1 314 ? 6.018 11.483 -16.009 1.00 91.19 314 TYR A C 1
ATOM 2526 O O . TYR A 1 314 ? 5.928 12.235 -15.045 1.00 91.19 314 TYR A O 1
ATOM 2534 N N . LEU A 1 315 ? 7.176 11.313 -16.653 1.00 91.50 315 LEU A N 1
ATOM 2535 C CA . LEU A 1 315 ? 8.392 12.041 -16.275 1.00 91.50 315 LEU A CA 1
ATOM 2536 C C . LEU A 1 315 ? 8.200 13.561 -16.363 1.00 91.50 315 LEU A C 1
ATOM 2538 O O . LEU A 1 315 ? 8.636 14.280 -15.469 1.00 91.50 315 LEU A O 1
ATOM 2542 N N . ASN A 1 316 ? 7.509 14.046 -17.397 1.00 86.94 316 ASN A N 1
ATOM 2543 C CA . ASN A 1 316 ? 7.178 15.461 -17.536 1.00 86.94 316 ASN A CA 1
ATOM 2544 C C . ASN A 1 316 ? 6.111 15.909 -16.522 1.00 86.94 316 ASN A C 1
ATOM 2546 O O . ASN A 1 316 ? 6.201 17.005 -15.978 1.00 86.94 316 ASN A O 1
ATOM 2550 N N . LEU A 1 317 ? 5.117 15.063 -16.235 1.00 82.00 317 LEU A N 1
ATOM 2551 C CA . LEU A 1 317 ? 4.089 15.327 -15.227 1.00 82.00 317 LEU A CA 1
ATOM 2552 C C . LEU A 1 317 ? 4.704 15.509 -13.832 1.00 82.00 317 LEU A C 1
ATOM 2554 O O . LEU A 1 317 ? 4.235 16.363 -13.081 1.00 82.00 317 LEU A O 1
ATOM 2558 N N . HIS A 1 318 ? 5.760 14.753 -13.521 1.00 86.75 318 HIS A N 1
ATOM 2559 C CA . HIS A 1 318 ? 6.520 14.805 -12.268 1.00 86.75 318 HIS A CA 1
ATOM 2560 C C . HIS A 1 318 ? 7.891 15.469 -12.425 1.00 86.75 318 HIS A C 1
ATOM 2562 O O . HIS A 1 318 ? 8.847 15.104 -11.735 1.00 86.75 318 HIS A O 1
ATOM 2568 N N . SER A 1 319 ? 8.014 16.440 -13.335 1.00 85.69 319 SER A N 1
ATOM 2569 C CA . SER A 1 319 ? 9.295 17.099 -13.609 1.00 85.69 319 SER A CA 1
ATOM 2570 C C . SER A 1 319 ? 9.925 17.726 -12.361 1.00 85.69 319 SER A C 1
ATOM 2572 O O . SER A 1 319 ? 11.142 17.820 -12.282 1.00 85.69 319 SER A O 1
ATOM 2574 N N . GLU A 1 320 ? 9.121 18.102 -11.358 1.00 83.44 320 GLU A N 1
ATOM 2575 C CA . GLU A 1 320 ? 9.590 18.649 -10.079 1.00 83.44 320 GLU A CA 1
ATOM 2576 C C . GLU A 1 320 ? 10.442 17.687 -9.241 1.00 83.44 320 GLU A C 1
ATOM 2578 O O . GLU A 1 320 ? 11.135 18.132 -8.330 1.00 83.44 320 GLU A O 1
ATOM 2583 N N . LEU A 1 321 ? 10.397 16.379 -9.517 1.00 89.19 321 LEU A N 1
ATOM 2584 C CA . LEU A 1 321 ? 11.248 15.399 -8.839 1.00 89.19 321 LEU A CA 1
ATOM 2585 C C . LEU A 1 321 ? 12.687 15.426 -9.347 1.00 89.19 321 LEU A C 1
ATOM 2587 O O . LEU A 1 321 ? 13.566 14.861 -8.691 1.00 89.19 321 LEU A O 1
ATOM 2591 N N . PHE A 1 322 ? 12.929 16.052 -10.499 1.00 92.19 322 PHE A N 1
ATOM 2592 C CA . PHE A 1 322 ? 14.195 15.992 -11.209 1.00 92.19 322 PHE A CA 1
ATOM 2593 C C . PHE A 1 322 ? 14.784 17.383 -11.447 1.00 92.19 322 PHE A C 1
ATOM 2595 O O . PHE A 1 322 ? 14.074 18.382 -11.544 1.00 92.19 322 PHE A O 1
ATOM 2602 N N . GLU A 1 323 ? 16.110 17.454 -11.556 1.00 90.25 323 GLU A N 1
ATOM 2603 C CA . GLU A 1 323 ? 16.762 18.650 -12.086 1.00 90.25 323 GLU A CA 1
ATOM 2604 C C . GLU A 1 323 ? 16.283 18.913 -13.528 1.00 90.25 323 GLU A C 1
ATOM 2606 O O . GLU A 1 323 ? 15.990 17.955 -14.255 1.00 90.25 323 GLU A O 1
ATOM 2611 N N . PRO A 1 324 ? 16.203 20.188 -13.967 1.00 88.44 324 PRO A N 1
ATOM 2612 C CA . PRO A 1 324 ? 15.743 20.526 -15.310 1.00 88.44 324 PRO A CA 1
ATOM 2613 C C . PRO A 1 324 ? 16.508 19.752 -16.388 1.00 88.44 324 PRO A C 1
ATOM 2615 O O . PRO A 1 324 ? 17.735 19.815 -16.464 1.00 88.44 324 PRO A O 1
ATOM 2618 N N . VAL A 1 325 ? 15.774 19.035 -17.238 1.00 90.00 325 VAL A N 1
ATOM 2619 C CA . VAL A 1 325 ? 16.337 18.184 -18.289 1.00 90.00 325 VAL A CA 1
ATOM 2620 C C . VAL A 1 325 ? 15.475 18.245 -19.545 1.00 90.00 325 VAL A C 1
ATOM 2622 O O . VAL A 1 325 ? 14.247 18.280 -19.471 1.00 90.00 325 VAL A O 1
ATOM 2625 N N . ASP A 1 326 ? 16.120 18.239 -20.711 1.00 86.38 326 ASP A N 1
ATOM 2626 C CA . ASP A 1 326 ? 15.428 18.099 -21.990 1.00 86.38 326 ASP A CA 1
ATOM 2627 C C . ASP A 1 326 ? 14.969 16.646 -22.192 1.00 86.38 326 ASP A C 1
ATOM 2629 O O . ASP A 1 326 ? 15.737 15.761 -22.579 1.00 86.38 326 ASP A O 1
ATOM 2633 N N . MET A 1 327 ? 13.684 16.406 -21.932 1.00 86.88 327 MET A N 1
ATOM 2634 C CA . MET A 1 327 ? 13.043 15.100 -22.084 1.00 86.88 327 MET A CA 1
ATOM 2635 C C . MET A 1 327 ? 12.626 14.793 -23.529 1.00 86.88 327 MET A C 1
ATOM 2637 O O . MET A 1 327 ? 11.855 13.857 -23.742 1.00 86.88 327 MET A O 1
ATOM 2641 N N . THR A 1 328 ? 13.090 15.546 -24.533 1.00 86.12 328 THR A N 1
ATOM 2642 C CA . THR A 1 328 ? 12.844 15.242 -25.957 1.00 86.12 328 THR A CA 1
ATOM 2643 C C . THR A 1 328 ? 13.959 14.401 -26.587 1.00 86.12 328 THR A C 1
ATOM 2645 O O . THR A 1 328 ? 13.716 13.683 -27.556 1.00 86.12 328 THR A O 1
ATOM 2648 N N . ALA A 1 329 ? 15.155 14.392 -25.990 1.00 89.62 329 ALA A N 1
ATOM 2649 C CA . ALA A 1 329 ? 16.295 13.608 -26.459 1.00 89.62 329 ALA A CA 1
ATOM 2650 C C . ALA A 1 329 ? 16.041 12.088 -26.411 1.00 89.62 329 ALA A C 1
ATOM 2652 O O . ALA A 1 329 ? 15.247 11.585 -25.608 1.00 89.62 329 ALA A O 1
ATOM 2653 N N . THR A 1 330 ? 16.757 11.320 -27.239 1.00 88.81 330 THR A N 1
ATOM 2654 C CA . THR A 1 330 ? 16.665 9.845 -27.275 1.00 88.81 330 THR A CA 1
ATOM 2655 C C . THR A 1 330 ? 17.089 9.198 -25.955 1.00 88.81 330 THR A C 1
ATOM 2657 O O . THR A 1 330 ? 16.479 8.220 -25.528 1.00 88.81 330 THR A O 1
ATOM 2660 N N . ASN A 1 331 ? 18.077 9.778 -25.274 1.00 94.12 331 ASN A N 1
ATOM 2661 C CA . ASN A 1 331 ? 18.482 9.430 -23.917 1.00 94.12 331 ASN A CA 1
ATOM 2662 C C . ASN A 1 331 ? 18.856 10.704 -23.150 1.00 94.12 331 ASN A C 1
ATOM 2664 O O . ASN A 1 331 ? 19.372 11.652 -23.738 1.00 94.12 331 ASN A O 1
ATOM 2668 N N . PHE A 1 332 ? 18.619 10.711 -21.843 1.00 94.50 332 PHE A N 1
ATOM 2669 C CA . PHE A 1 332 ? 18.895 11.844 -20.961 1.00 94.50 332 PHE A CA 1
ATOM 2670 C C . PHE A 1 332 ? 19.118 11.364 -19.523 1.00 94.50 332 PHE A C 1
ATOM 2672 O O . PHE A 1 332 ? 18.780 10.226 -19.181 1.00 94.50 332 PHE A O 1
ATOM 2679 N N . HIS A 1 333 ? 19.711 12.225 -18.695 1.00 93.44 333 HIS A N 1
ATOM 2680 C CA . HIS A 1 333 ? 19.990 11.936 -17.290 1.00 93.44 333 HIS A CA 1
ATOM 2681 C C . HIS A 1 333 ? 18.906 12.542 -16.401 1.00 93.44 333 HIS A C 1
ATOM 2683 O O . HIS A 1 333 ? 18.680 13.747 -16.416 1.00 93.44 333 HIS A O 1
ATOM 2689 N N . LEU A 1 334 ? 18.255 11.697 -15.615 1.00 93.12 334 LEU A N 1
ATOM 2690 C CA . LEU A 1 334 ? 17.298 12.069 -14.585 1.00 93.12 334 LEU A CA 1
ATOM 2691 C C . LEU A 1 334 ? 18.036 12.125 -13.255 1.00 93.12 334 LEU A C 1
ATOM 2693 O O . LEU A 1 334 ? 18.443 11.082 -12.747 1.00 93.12 334 LEU A O 1
ATOM 2697 N N . LYS A 1 335 ? 18.218 13.320 -12.695 1.00 92.81 335 LYS A N 1
ATOM 2698 C CA . LYS A 1 335 ? 18.821 13.493 -11.371 1.00 92.81 335 LYS A CA 1
ATOM 2699 C C . LYS A 1 335 ? 17.767 13.940 -10.374 1.00 92.81 335 LYS A C 1
ATOM 2701 O O . LYS A 1 335 ? 17.173 14.991 -10.577 1.00 92.81 335 LYS A O 1
ATOM 2706 N N . LEU A 1 336 ? 17.544 13.157 -9.319 1.00 93.06 336 LEU A N 1
ATOM 2707 C CA . LEU A 1 336 ? 16.593 13.527 -8.268 1.00 93.06 336 LEU A CA 1
ATOM 2708 C C . LEU A 1 336 ? 17.045 14.787 -7.532 1.00 93.06 336 LEU A C 1
ATOM 2710 O O . LEU A 1 336 ? 18.223 14.907 -7.183 1.00 93.06 336 LEU A O 1
ATOM 2714 N N . VAL A 1 337 ? 16.092 15.674 -7.254 1.00 89.12 337 VAL A N 1
ATOM 2715 C CA . VAL A 1 337 ? 16.319 16.855 -6.417 1.00 89.12 337 VAL A CA 1
ATOM 2716 C C . VAL A 1 337 ? 16.224 16.514 -4.931 1.00 89.12 337 VAL A C 1
ATOM 2718 O O . VAL A 1 337 ? 15.499 15.601 -4.514 1.00 89.12 337 VAL A O 1
ATOM 2721 N N . ASP A 1 338 ? 16.946 17.294 -4.132 1.00 88.88 338 ASP A N 1
ATOM 2722 C CA . ASP A 1 338 ? 16.800 17.327 -2.682 1.00 88.88 338 ASP A CA 1
ATOM 2723 C C . ASP A 1 338 ? 15.795 18.430 -2.331 1.00 88.88 338 ASP A C 1
ATOM 2725 O O . ASP A 1 338 ? 15.922 19.572 -2.782 1.00 88.88 338 ASP A O 1
ATOM 2729 N N . PHE A 1 339 ? 14.774 18.089 -1.549 1.00 85.75 339 PHE A N 1
ATOM 2730 C CA . PHE A 1 339 ? 13.697 19.019 -1.219 1.00 85.75 339 PHE A CA 1
ATOM 2731 C C . PHE A 1 339 ? 14.000 19.755 0.089 1.00 85.75 339 PHE A C 1
ATOM 2733 O O . PHE A 1 339 ? 14.382 19.105 1.059 1.00 85.75 339 PHE A O 1
ATOM 2740 N N . PRO A 1 340 ? 13.827 21.085 0.161 1.00 80.88 340 PRO A N 1
ATOM 2741 C CA . PRO A 1 340 ? 14.272 21.873 1.306 1.00 80.88 340 PRO A CA 1
ATOM 2742 C C . PRO A 1 340 ? 13.463 21.576 2.573 1.00 80.88 340 PRO A C 1
ATOM 2744 O O . PRO A 1 340 ? 12.244 21.709 2.596 1.00 80.88 340 PRO A O 1
ATOM 2747 N N . VAL A 1 341 ? 14.157 21.270 3.669 1.00 79.31 341 VAL A N 1
ATOM 2748 C CA . VAL A 1 341 ? 13.549 21.024 4.984 1.00 79.31 341 VAL A CA 1
ATOM 2749 C C . VAL A 1 341 ? 13.815 22.215 5.905 1.00 79.31 341 VAL A C 1
ATOM 2751 O O . VAL A 1 341 ? 14.964 22.584 6.136 1.00 79.31 341 VAL A O 1
ATOM 2754 N N . GLU A 1 342 ? 12.759 22.812 6.464 1.00 69.44 342 GLU A N 1
ATOM 2755 C CA . GLU A 1 342 ? 12.866 24.058 7.243 1.00 69.44 342 GLU A CA 1
ATOM 2756 C C . GLU A 1 342 ? 13.661 23.913 8.549 1.00 69.44 342 GLU A C 1
ATOM 2758 O O . GLU A 1 342 ? 14.385 24.833 8.938 1.00 69.44 342 GLU A O 1
ATOM 2763 N N . LYS A 1 343 ? 13.522 22.780 9.250 1.00 71.88 343 LYS A N 1
ATOM 2764 C CA . LYS A 1 343 ? 14.144 22.551 10.562 1.00 71.88 343 LYS A CA 1
ATOM 2765 C C . LYS A 1 343 ? 14.698 21.143 10.685 1.00 71.88 343 LYS A C 1
ATOM 2767 O O . LYS A 1 343 ? 14.056 20.171 10.293 1.00 71.88 343 LYS A O 1
ATOM 2772 N N . GLU A 1 344 ? 15.877 21.050 11.287 1.00 73.94 344 GLU A N 1
ATOM 2773 C CA . GLU A 1 344 ? 16.454 19.776 11.695 1.00 73.94 344 GLU A CA 1
ATOM 2774 C C . GLU A 1 344 ? 15.637 19.178 12.848 1.00 73.94 344 GLU A C 1
ATOM 2776 O O . GLU A 1 344 ? 15.250 19.879 13.785 1.00 73.94 344 GLU A O 1
ATOM 2781 N N . GLY A 1 345 ? 15.317 17.891 12.726 1.00 74.06 345 GLY A N 1
ATOM 2782 C CA . GLY A 1 345 ? 14.514 17.149 13.691 1.00 74.06 345 GLY A CA 1
ATOM 2783 C C . GLY A 1 345 ? 15.330 16.046 14.360 1.00 74.06 345 GLY A C 1
ATOM 2784 O O . GLY A 1 345 ? 16.484 16.232 14.724 1.00 74.06 345 GLY A O 1
ATOM 2785 N N . ASN A 1 346 ? 14.724 14.867 14.497 1.00 81.06 346 ASN A N 1
ATOM 2786 C CA . ASN A 1 346 ? 15.368 13.677 15.068 1.00 81.06 346 ASN A CA 1
ATOM 2787 C C . ASN A 1 346 ? 16.398 13.007 14.126 1.00 81.06 346 ASN A C 1
ATOM 2789 O O . ASN A 1 346 ? 17.175 12.158 14.553 1.00 81.06 346 ASN A O 1
ATOM 2793 N N . VAL A 1 347 ? 16.404 13.383 12.845 1.00 87.19 347 VAL A N 1
ATOM 2794 C CA . VAL A 1 347 ? 17.339 12.905 11.818 1.00 87.19 347 VAL A CA 1
ATOM 2795 C C . VAL A 1 347 ? 17.993 14.115 11.157 1.00 87.19 347 VAL A C 1
ATOM 2797 O O . VAL A 1 347 ? 17.357 15.166 11.029 1.00 87.19 347 VAL A O 1
ATOM 2800 N N . ALA A 1 348 ? 19.245 13.944 10.723 1.00 89.44 348 ALA A N 1
ATOM 2801 C CA . ALA A 1 348 ? 20.032 14.990 10.086 1.00 89.44 348 ALA A CA 1
ATOM 2802 C C . ALA A 1 348 ? 19.288 15.627 8.906 1.00 89.44 348 ALA A C 1
ATOM 2804 O O . ALA A 1 348 ? 18.769 14.921 8.033 1.00 89.44 348 ALA A O 1
ATOM 2805 N N . ARG A 1 349 ? 19.289 16.963 8.841 1.00 87.75 349 ARG A N 1
ATOM 2806 C CA . ARG A 1 349 ? 18.519 17.726 7.842 1.00 87.75 349 ARG A CA 1
ATOM 2807 C C . ARG A 1 349 ? 18.763 17.237 6.412 1.00 87.75 349 ARG A C 1
ATOM 2809 O O . ARG A 1 349 ? 17.812 16.922 5.707 1.00 87.75 349 ARG A O 1
ATOM 2816 N N . LYS A 1 350 ? 20.029 17.088 6.014 1.00 88.38 350 LYS A N 1
ATOM 2817 C CA . LYS A 1 350 ? 20.414 16.647 4.663 1.00 88.38 350 LYS A CA 1
ATOM 2818 C C . LYS A 1 350 ? 19.854 15.265 4.302 1.00 88.38 350 LYS A C 1
ATOM 2820 O O . LYS A 1 350 ? 19.532 15.014 3.148 1.00 88.38 350 LYS A O 1
ATOM 2825 N N . LEU A 1 351 ? 19.726 14.354 5.271 1.00 89.00 351 LEU A N 1
ATOM 2826 C CA . LEU A 1 351 ? 19.094 13.054 5.024 1.00 89.00 351 LEU A CA 1
ATOM 2827 C C . LEU A 1 351 ? 17.588 13.212 4.813 1.00 89.00 351 LEU A C 1
ATOM 2829 O O . LEU A 1 351 ? 17.046 12.583 3.908 1.00 89.00 351 LEU A O 1
ATOM 2833 N N . MET A 1 352 ? 16.925 14.076 5.585 1.00 87.00 352 MET A N 1
ATOM 2834 C CA . MET A 1 352 ? 15.498 14.360 5.404 1.00 87.00 352 MET A CA 1
ATOM 2835 C C . MET A 1 352 ? 15.209 14.982 4.034 1.00 87.00 352 MET A C 1
ATOM 2837 O O . MET A 1 352 ? 14.310 14.509 3.345 1.00 87.00 352 MET A O 1
ATOM 2841 N N . GLU A 1 353 ? 16.014 15.955 3.595 1.00 88.06 353 GLU A N 1
ATOM 2842 C CA . GLU A 1 353 ? 15.868 16.613 2.283 1.00 88.06 353 GLU A CA 1
ATOM 2843 C C . GLU A 1 353 ? 15.929 15.598 1.126 1.00 88.06 353 GLU A C 1
ATOM 2845 O O . GLU A 1 353 ? 15.098 15.607 0.216 1.00 88.06 353 GLU A O 1
ATOM 2850 N N . ARG A 1 354 ? 16.853 14.634 1.225 1.00 89.62 354 ARG A N 1
ATOM 2851 C CA . ARG A 1 354 ? 17.006 13.515 0.278 1.00 89.62 354 ARG A CA 1
ATOM 2852 C C . ARG A 1 354 ? 15.884 12.478 0.376 1.00 89.62 354 ARG A C 1
ATOM 2854 O O . ARG A 1 354 ? 15.621 11.749 -0.583 1.00 89.62 354 ARG A O 1
ATOM 2861 N N . SER A 1 355 ? 15.258 12.346 1.542 1.00 89.38 355 SER A N 1
ATOM 2862 C CA . SER A 1 355 ? 14.235 11.327 1.796 1.00 89.38 355 SER A CA 1
ATOM 2863 C C . SER A 1 355 ? 12.914 11.656 1.114 1.00 89.38 355 SER A C 1
ATOM 2865 O O . SER A 1 355 ? 12.215 10.733 0.709 1.00 89.38 355 SER A O 1
ATOM 2867 N N . VAL A 1 356 ? 12.591 12.941 0.939 1.00 87.19 356 VAL A N 1
ATOM 2868 C CA . VAL A 1 356 ? 11.327 13.396 0.335 1.00 87.19 356 VAL A CA 1
ATOM 2869 C C . VAL A 1 356 ? 11.119 12.792 -1.057 1.00 87.19 356 VAL A C 1
ATOM 2871 O O . VAL A 1 356 ? 10.126 12.104 -1.275 1.00 87.19 356 VAL A O 1
ATOM 2874 N N . SER A 1 357 ? 12.083 12.942 -1.972 1.00 89.88 357 SER A N 1
ATOM 2875 C CA . SER A 1 357 ? 11.985 12.375 -3.328 1.00 89.88 357 SER A CA 1
ATOM 2876 C C . SER A 1 357 ? 11.848 10.848 -3.312 1.00 89.88 357 SER A C 1
ATOM 2878 O O . SER A 1 357 ? 11.079 10.269 -4.073 1.00 89.88 357 SER A O 1
ATOM 2880 N N . ARG A 1 358 ? 12.537 10.174 -2.389 1.00 91.50 358 ARG A N 1
ATOM 2881 C CA . ARG A 1 358 ? 12.503 8.709 -2.244 1.00 91.50 358 ARG A CA 1
ATOM 2882 C C . ARG A 1 358 ? 11.179 8.208 -1.664 1.00 91.50 358 ARG A C 1
ATOM 2884 O O . ARG A 1 358 ? 10.730 7.123 -2.027 1.00 91.50 358 ARG A O 1
ATOM 2891 N N . LEU A 1 359 ? 10.550 8.986 -0.786 1.00 89.12 359 LEU A N 1
ATOM 2892 C CA . LEU A 1 359 ? 9.216 8.710 -0.251 1.00 89.12 359 LEU A CA 1
ATOM 2893 C C . LEU A 1 359 ? 8.133 8.882 -1.308 1.00 89.12 359 LEU A C 1
ATOM 2895 O O . LEU A 1 359 ? 7.227 8.055 -1.373 1.00 89.12 359 LEU A O 1
ATOM 2899 N N . ILE A 1 360 ? 8.259 9.898 -2.157 1.00 88.31 360 ILE A N 1
ATOM 2900 C CA . ILE A 1 360 ? 7.392 10.102 -3.319 1.00 88.31 360 ILE A CA 1
ATOM 2901 C C . ILE A 1 360 ? 7.449 8.879 -4.241 1.00 88.31 360 ILE A C 1
ATOM 2903 O O . ILE A 1 360 ? 6.424 8.249 -4.506 1.00 88.31 360 ILE A O 1
ATOM 2907 N N . LEU A 1 361 ? 8.656 8.460 -4.640 1.00 91.88 361 LEU A N 1
ATOM 2908 C CA . LEU A 1 361 ? 8.830 7.258 -5.461 1.00 91.88 361 LEU A CA 1
ATOM 2909 C C . LEU A 1 361 ? 8.231 6.017 -4.782 1.00 91.88 361 LEU A C 1
ATOM 2911 O O . LEU A 1 361 ? 7.520 5.242 -5.421 1.00 91.88 361 LEU A O 1
ATOM 2915 N N . ALA A 1 362 ? 8.466 5.828 -3.480 1.00 90.12 362 ALA A N 1
ATOM 2916 C CA . ALA A 1 362 ? 7.882 4.714 -2.734 1.00 90.12 362 ALA A CA 1
ATOM 2917 C C . ALA A 1 362 ? 6.341 4.775 -2.690 1.00 90.12 362 ALA A C 1
ATOM 2919 O O . ALA A 1 362 ? 5.683 3.741 -2.779 1.00 90.12 362 ALA A O 1
ATOM 2920 N N . THR A 1 363 ? 5.760 5.972 -2.606 1.00 87.06 363 THR A N 1
ATOM 2921 C CA . THR A 1 363 ? 4.307 6.190 -2.561 1.00 87.06 363 THR A CA 1
ATOM 2922 C C . THR A 1 363 ? 3.644 5.817 -3.884 1.00 87.06 363 THR A C 1
ATOM 2924 O O . THR A 1 363 ? 2.676 5.060 -3.883 1.00 87.06 363 THR A O 1
ATOM 2927 N N . TYR A 1 364 ? 4.194 6.244 -5.024 1.00 88.44 364 TYR A N 1
ATOM 2928 C CA . TYR A 1 364 ? 3.679 5.809 -6.328 1.00 88.44 364 TYR A CA 1
ATOM 2929 C C . TYR A 1 364 ? 3.933 4.321 -6.585 1.00 88.44 364 TYR A C 1
ATOM 2931 O O . TYR A 1 364 ? 3.078 3.640 -7.150 1.00 88.44 364 TYR A O 1
ATOM 2939 N N . SER A 1 365 ? 5.047 3.773 -6.091 1.00 89.88 365 SER A N 1
ATOM 2940 C CA . SER A 1 365 ? 5.341 2.333 -6.160 1.00 89.88 365 SER A CA 1
ATOM 2941 C C . SER A 1 365 ? 4.293 1.480 -5.436 1.00 89.88 365 SER A C 1
ATOM 2943 O O . SER A 1 365 ? 3.932 0.397 -5.901 1.00 89.88 365 SER A O 1
ATOM 2945 N N . ASN A 1 366 ? 3.773 1.971 -4.305 1.00 87.19 366 ASN A N 1
ATOM 2946 C CA . ASN A 1 366 ? 2.789 1.263 -3.487 1.00 87.19 366 ASN A CA 1
ATOM 2947 C C . ASN A 1 366 ? 1.501 0.926 -4.250 1.00 87.19 366 ASN A C 1
ATOM 2949 O O . ASN A 1 366 ? 0.899 -0.116 -3.981 1.00 87.19 366 ASN A O 1
ATOM 2953 N N . THR A 1 367 ? 1.132 1.744 -5.241 1.00 81.94 367 THR A N 1
ATOM 2954 C CA . THR A 1 367 ? -0.079 1.543 -6.052 1.00 81.94 367 THR A CA 1
ATOM 2955 C C . THR A 1 367 ? -0.087 0.206 -6.789 1.00 81.94 367 THR A C 1
ATOM 2957 O O . THR A 1 367 ? -1.156 -0.339 -7.011 1.00 81.94 367 THR A O 1
ATOM 2960 N N . MET A 1 368 ? 1.076 -0.371 -7.112 1.00 85.12 368 MET A N 1
ATOM 2961 C CA . MET A 1 368 ? 1.200 -1.676 -7.777 1.00 85.12 368 MET A CA 1
ATOM 2962 C C . MET A 1 368 ? 1.178 -2.854 -6.792 1.00 85.12 368 MET A C 1
ATOM 2964 O O . MET A 1 368 ? 0.846 -3.984 -7.159 1.00 85.12 368 MET A O 1
ATOM 2968 N N . MET A 1 369 ? 1.545 -2.618 -5.530 1.00 87.88 369 MET A N 1
ATOM 2969 C CA . MET A 1 369 ? 1.896 -3.694 -4.601 1.00 87.88 369 MET A CA 1
ATOM 2970 C C . MET A 1 369 ? 0.732 -4.625 -4.272 1.00 87.88 369 MET A C 1
ATOM 2972 O O . MET A 1 369 ? 0.965 -5.810 -4.045 1.00 87.88 369 MET A O 1
ATOM 2976 N N . HIS A 1 370 ? -0.509 -4.133 -4.283 1.00 81.38 370 HIS A N 1
ATOM 2977 C CA . HIS A 1 370 ? -1.696 -4.951 -4.018 1.00 81.38 370 HIS A CA 1
ATOM 2978 C C . HIS A 1 370 ? -1.812 -6.134 -5.003 1.00 81.38 370 HIS A C 1
ATOM 2980 O O . HIS A 1 370 ? -2.190 -7.234 -4.608 1.00 81.38 370 HIS A O 1
ATOM 2986 N N . SER A 1 371 ? -1.410 -5.942 -6.266 1.00 83.00 371 SER A N 1
ATOM 2987 C CA . SER A 1 371 ? -1.507 -6.955 -7.325 1.00 83.00 371 SER A CA 1
ATOM 2988 C C . SER A 1 371 ? -0.401 -8.013 -7.260 1.00 83.00 371 SER A C 1
ATOM 2990 O O . SER A 1 371 ? -0.560 -9.115 -7.799 1.00 83.00 371 SER A O 1
ATOM 2992 N N . ILE A 1 372 ? 0.714 -7.703 -6.590 1.00 89.44 372 ILE A N 1
ATOM 2993 C CA . ILE A 1 372 ? 1.906 -8.562 -6.528 1.00 89.44 372 ILE A CA 1
ATOM 2994 C C . ILE A 1 372 ? 2.261 -9.044 -5.120 1.00 89.44 372 ILE A C 1
ATOM 2996 O O . ILE A 1 372 ? 3.174 -9.849 -4.969 1.00 89.44 372 ILE A O 1
ATOM 3000 N N . CYS A 1 373 ? 1.560 -8.587 -4.081 1.00 91.31 373 CYS A N 1
ATOM 3001 C CA . CYS A 1 373 ? 1.912 -8.886 -2.696 1.00 91.31 373 CYS A CA 1
ATOM 3002 C C . CYS A 1 373 ? 1.937 -10.397 -2.407 1.00 91.31 373 CYS A C 1
ATOM 3004 O O . CYS A 1 373 ? 2.889 -10.882 -1.798 1.00 91.31 373 CYS A O 1
ATOM 3006 N N . ASP A 1 374 ? 0.928 -11.158 -2.858 1.00 92.94 374 ASP A N 1
ATOM 3007 C CA . ASP A 1 374 ? 0.858 -12.618 -2.664 1.00 92.94 374 ASP A CA 1
ATOM 3008 C C . ASP A 1 374 ? 2.049 -13.323 -3.328 1.00 92.94 374 ASP A C 1
ATOM 3010 O O . ASP A 1 374 ? 2.767 -14.075 -2.670 1.00 92.94 374 ASP A O 1
ATOM 3014 N N . VAL A 1 375 ? 2.315 -13.027 -4.605 1.00 95.19 375 VAL A N 1
ATOM 3015 C CA . VAL A 1 375 ? 3.414 -13.655 -5.358 1.00 95.19 375 VAL A CA 1
ATOM 3016 C C . VAL A 1 375 ? 4.793 -13.211 -4.867 1.00 95.19 375 VAL A C 1
ATOM 3018 O O . VAL A 1 375 ? 5.708 -14.028 -4.825 1.00 95.19 375 VAL A O 1
ATOM 3021 N N . GLY A 1 376 ? 4.935 -11.965 -4.410 1.00 95.06 376 GLY A N 1
ATOM 3022 C CA . GLY A 1 376 ? 6.144 -11.465 -3.760 1.00 95.06 376 GLY A CA 1
ATOM 3023 C C . GLY A 1 376 ? 6.407 -12.171 -2.431 1.00 95.06 376 GLY A C 1
ATOM 3024 O O . GLY A 1 376 ? 7.517 -12.641 -2.197 1.00 95.06 376 GLY A O 1
ATOM 3025 N N . CYS A 1 377 ? 5.389 -12.324 -1.578 1.00 95.00 377 CYS A N 1
ATOM 3026 C CA . CYS A 1 377 ? 5.507 -13.079 -0.325 1.00 95.00 377 CYS A CA 1
ATOM 3027 C C . CYS A 1 377 ? 5.919 -14.536 -0.579 1.00 95.00 377 CYS A C 1
ATOM 3029 O O . CYS A 1 377 ? 6.795 -15.054 0.111 1.00 95.00 377 CYS A O 1
ATOM 3031 N N . ILE A 1 378 ? 5.325 -15.186 -1.585 1.00 95.31 378 ILE A N 1
ATOM 3032 C CA . ILE A 1 378 ? 5.702 -16.545 -1.997 1.00 95.31 378 ILE A CA 1
ATOM 3033 C C . ILE A 1 378 ? 7.161 -16.578 -2.471 1.00 95.31 378 ILE A C 1
ATOM 3035 O O . ILE A 1 378 ? 7.919 -17.441 -2.035 1.00 95.31 378 ILE A O 1
ATOM 3039 N N . ALA A 1 379 ? 7.584 -15.611 -3.289 1.00 95.25 379 ALA A N 1
ATOM 3040 C CA . ALA A 1 379 ? 8.970 -15.490 -3.735 1.00 95.25 379 ALA A CA 1
ATOM 3041 C C . ALA A 1 379 ? 9.951 -15.342 -2.561 1.00 95.25 379 ALA A C 1
ATOM 3043 O O . ALA A 1 379 ? 10.970 -16.028 -2.528 1.00 95.25 379 ALA A O 1
ATOM 3044 N N . ALA A 1 380 ? 9.613 -14.515 -1.566 1.00 94.00 380 ALA A N 1
ATOM 3045 C CA . ALA A 1 380 ? 10.411 -14.343 -0.353 1.00 94.00 380 ALA A CA 1
ATOM 3046 C C . ALA A 1 380 ? 10.546 -15.636 0.457 1.00 94.00 380 ALA A C 1
ATOM 3048 O O . ALA A 1 380 ? 11.615 -15.926 0.986 1.00 94.00 380 ALA A O 1
ATOM 3049 N N . ILE A 1 381 ? 9.478 -16.431 0.543 1.00 94.06 381 ILE A N 1
ATOM 3050 C CA . ILE A 1 381 ? 9.485 -17.705 1.270 1.00 94.06 381 ILE A CA 1
ATOM 3051 C C . ILE A 1 381 ? 10.309 -18.757 0.522 1.00 94.06 381 ILE A C 1
ATOM 3053 O O . ILE A 1 381 ? 11.128 -19.436 1.140 1.00 94.06 381 ILE A O 1
ATOM 3057 N N . ILE A 1 382 ? 10.139 -18.867 -0.799 1.00 92.50 382 ILE A N 1
ATOM 3058 C CA . ILE A 1 382 ? 10.903 -19.811 -1.623 1.00 92.50 382 ILE A CA 1
ATOM 3059 C C . ILE A 1 382 ? 12.397 -19.475 -1.570 1.00 92.50 382 ILE A C 1
ATOM 3061 O O . ILE A 1 382 ? 13.201 -20.350 -1.269 1.00 92.50 382 ILE A O 1
ATOM 3065 N N . LEU A 1 383 ? 12.771 -18.219 -1.835 1.00 90.25 383 LEU A N 1
ATOM 3066 C CA . LEU A 1 383 ? 14.177 -17.815 -1.940 1.00 90.25 383 LEU A CA 1
ATOM 3067 C C . LEU A 1 383 ? 14.860 -17.626 -0.582 1.00 90.25 383 LEU A C 1
ATOM 3069 O O . LEU A 1 383 ? 16.045 -17.915 -0.463 1.00 90.25 383 LEU A O 1
ATOM 3073 N N . GLY A 1 384 ? 14.138 -17.134 0.425 1.00 84.56 384 GLY A N 1
ATOM 3074 C CA . GLY A 1 384 ? 14.702 -16.833 1.742 1.00 84.56 384 GLY A CA 1
ATOM 3075 C C . GLY A 1 384 ? 14.712 -18.018 2.710 1.00 84.56 384 GLY A C 1
ATOM 3076 O O . GLY A 1 384 ? 15.574 -18.103 3.580 1.00 84.56 384 GLY A O 1
ATOM 3077 N N . ARG A 1 385 ? 13.767 -18.960 2.580 1.00 81.81 385 ARG A N 1
ATOM 3078 C CA . ARG A 1 385 ? 13.678 -20.137 3.468 1.00 81.81 385 ARG A CA 1
ATOM 3079 C C . ARG A 1 385 ? 13.933 -21.470 2.781 1.00 81.81 385 ARG A C 1
ATOM 3081 O O . ARG A 1 385 ? 13.822 -22.497 3.445 1.00 81.81 385 ARG A O 1
ATOM 3088 N N . ASN A 1 386 ? 14.245 -21.473 1.482 1.00 80.00 386 ASN A N 1
ATOM 3089 C CA . ASN A 1 386 ? 14.361 -22.695 0.678 1.00 80.00 386 ASN A CA 1
ATOM 3090 C C . ASN A 1 386 ? 13.140 -23.620 0.869 1.00 80.00 386 ASN A C 1
ATOM 3092 O O . ASN A 1 386 ? 13.256 -24.842 0.944 1.00 80.00 386 ASN A O 1
ATOM 3096 N N . ALA A 1 387 ? 11.951 -23.024 1.018 1.00 78.81 387 ALA A N 1
ATOM 3097 C CA . ALA A 1 387 ? 10.722 -23.764 1.258 1.00 78.81 387 ALA A CA 1
ATOM 3098 C C . ALA A 1 387 ? 10.200 -24.330 -0.067 1.00 78.81 387 ALA A C 1
ATOM 3100 O O . ALA A 1 387 ? 9.480 -23.665 -0.812 1.00 78.81 387 ALA A O 1
ATOM 3101 N N . GLU A 1 388 ? 10.576 -25.573 -0.350 1.00 81.62 388 GLU A N 1
ATOM 3102 C CA . GLU A 1 388 ? 10.198 -26.269 -1.581 1.00 81.62 388 GLU A CA 1
ATOM 3103 C C . GLU A 1 388 ? 8.863 -27.015 -1.461 1.00 81.62 388 GLU A C 1
ATOM 3105 O O . GLU A 1 388 ? 8.360 -27.496 -2.464 1.00 81.62 388 GLU A O 1
ATOM 3110 N N . ASN A 1 389 ? 8.243 -27.103 -0.280 1.00 90.19 389 ASN A N 1
ATOM 3111 C CA . ASN A 1 389 ? 6.967 -27.800 -0.094 1.00 90.19 389 ASN A CA 1
ATOM 3112 C C . ASN A 1 389 ? 5.808 -26.825 0.168 1.00 90.19 389 ASN A C 1
ATOM 3114 O O . ASN A 1 389 ? 5.938 -25.888 0.953 1.00 90.19 389 ASN A O 1
ATOM 3118 N N . ILE A 1 390 ? 4.646 -27.055 -0.453 1.00 88.81 390 ILE A N 1
ATOM 3119 C CA . ILE A 1 390 ? 3.483 -26.161 -0.314 1.00 88.81 390 ILE A CA 1
ATOM 3120 C C . ILE A 1 390 ? 2.934 -26.135 1.121 1.00 88.81 390 ILE A C 1
ATOM 3122 O O . ILE A 1 390 ? 2.491 -25.078 1.568 1.00 88.81 390 ILE A O 1
ATOM 3126 N N . SER A 1 391 ? 2.970 -27.248 1.866 1.00 86.19 391 SER A N 1
ATOM 3127 C CA . SER A 1 391 ? 2.413 -27.271 3.229 1.00 86.19 391 SER A CA 1
ATOM 3128 C C . SER A 1 391 ? 3.238 -26.421 4.197 1.00 86.19 391 SER A C 1
ATOM 3130 O O . SER A 1 391 ? 2.680 -25.621 4.946 1.00 86.19 391 SER A O 1
ATOM 3132 N N . THR A 1 392 ? 4.568 -26.520 4.130 1.00 88.69 392 THR A N 1
ATOM 3133 C CA . THR A 1 392 ? 5.476 -25.688 4.935 1.00 88.69 392 THR A CA 1
ATOM 3134 C C . THR A 1 392 ? 5.433 -24.228 4.486 1.00 88.69 392 THR A C 1
ATOM 3136 O O . THR A 1 392 ? 5.441 -23.313 5.313 1.00 88.69 392 THR A O 1
ATOM 3139 N N . MET A 1 393 ? 5.298 -23.986 3.179 1.00 91.25 393 MET A N 1
ATOM 3140 C CA . MET A 1 393 ? 5.107 -22.647 2.625 1.00 91.25 393 MET A CA 1
ATOM 3141 C C . MET A 1 393 ? 3.843 -21.978 3.167 1.00 91.25 393 MET A C 1
ATOM 3143 O O . MET A 1 393 ? 3.875 -20.786 3.457 1.00 91.25 393 MET A O 1
ATOM 3147 N N . GLU A 1 394 ? 2.749 -22.717 3.352 1.00 91.56 394 GLU A N 1
ATOM 3148 C CA . GLU A 1 394 ? 1.502 -22.166 3.877 1.00 91.56 394 GLU A CA 1
ATOM 3149 C C . GLU A 1 394 ? 1.628 -21.654 5.316 1.00 91.56 394 GLU A C 1
ATOM 3151 O O . GLU A 1 394 ? 1.103 -20.585 5.645 1.00 91.56 394 GLU A O 1
ATOM 3156 N N . GLU A 1 395 ? 2.364 -22.365 6.169 1.00 90.44 395 GLU A N 1
ATOM 3157 C CA . GLU A 1 395 ? 2.643 -21.918 7.536 1.00 90.44 395 GLU A CA 1
ATOM 3158 C C . GLU A 1 395 ? 3.447 -20.614 7.542 1.00 90.44 395 GLU A C 1
ATOM 3160 O O . GLU A 1 395 ? 3.062 -19.641 8.203 1.00 90.44 395 GLU A O 1
ATOM 3165 N N . HIS A 1 396 ? 4.516 -20.555 6.741 1.00 91.44 396 HIS A N 1
ATOM 3166 C CA . HIS A 1 396 ? 5.328 -19.349 6.577 1.00 91.44 396 HIS A CA 1
ATOM 3167 C C . HIS A 1 396 ? 4.531 -18.192 5.967 1.00 91.44 396 HIS A C 1
ATOM 3169 O O . HIS A 1 396 ? 4.659 -17.050 6.409 1.00 91.44 396 HIS A O 1
ATOM 3175 N N . TYR A 1 397 ? 3.660 -18.484 5.004 1.00 93.44 397 TYR A N 1
ATOM 3176 C CA . TYR A 1 397 ? 2.808 -17.503 4.349 1.00 93.44 397 TYR A CA 1
ATOM 3177 C C . TYR A 1 397 ? 1.824 -16.866 5.324 1.00 93.44 397 TYR A C 1
ATOM 3179 O O . TYR A 1 397 ? 1.719 -15.641 5.390 1.00 93.44 397 TYR A O 1
ATOM 3187 N N . ARG A 1 398 ? 1.148 -17.678 6.146 1.00 91.69 398 ARG A N 1
ATOM 3188 C CA . ARG A 1 398 ? 0.242 -17.188 7.196 1.00 91.69 398 ARG A CA 1
ATOM 3189 C C . ARG A 1 398 ? 0.981 -16.344 8.232 1.00 91.69 398 ARG A C 1
ATOM 3191 O O . ARG A 1 398 ? 0.446 -15.327 8.671 1.00 91.69 398 ARG A O 1
ATOM 3198 N N . ALA A 1 399 ? 2.191 -16.743 8.627 1.00 90.12 399 ALA A N 1
ATOM 3199 C CA . ALA A 1 399 ? 3.011 -15.971 9.558 1.00 90.12 399 ALA A CA 1
ATOM 3200 C C . ALA A 1 399 ? 3.409 -14.608 8.966 1.00 90.12 399 ALA A C 1
ATOM 3202 O O . ALA A 1 399 ? 3.180 -13.575 9.594 1.00 90.12 399 ALA A O 1
ATOM 3203 N N . LEU A 1 400 ? 3.911 -14.590 7.728 1.00 91.38 400 LEU A N 1
ATOM 3204 C CA . LEU A 1 400 ? 4.301 -13.360 7.038 1.00 91.38 400 LEU A CA 1
ATOM 3205 C C . LEU A 1 400 ? 3.102 -12.428 6.800 1.00 91.38 400 LEU A C 1
ATOM 3207 O O . LEU A 1 400 ? 3.198 -11.223 7.024 1.00 91.38 400 LEU A O 1
ATOM 3211 N N . ARG A 1 401 ? 1.943 -12.980 6.426 1.00 89.81 401 ARG A N 1
ATOM 3212 C CA . ARG A 1 401 ? 0.688 -12.230 6.250 1.00 89.81 401 ARG A CA 1
ATOM 3213 C C . ARG A 1 401 ? 0.243 -11.524 7.527 1.00 89.81 401 ARG A C 1
ATOM 3215 O O . ARG A 1 401 ? -0.183 -10.378 7.446 1.00 89.81 401 ARG A O 1
ATOM 3222 N N . LYS A 1 402 ? 0.382 -12.166 8.694 1.00 88.38 402 LYS A N 1
ATOM 3223 C CA . LYS A 1 402 ? 0.085 -11.541 9.997 1.00 88.38 402 LYS A CA 1
ATOM 3224 C C . LYS A 1 402 ? 1.017 -10.375 10.309 1.00 88.38 402 LYS A C 1
ATOM 3226 O O . LYS A 1 402 ? 0.574 -9.382 10.868 1.00 88.38 402 LYS A O 1
ATOM 3231 N N . ILE A 1 403 ? 2.292 -10.480 9.942 1.00 89.44 403 ILE A N 1
ATOM 3232 C CA . ILE A 1 403 ? 3.262 -9.397 10.147 1.00 89.44 403 ILE A CA 1
ATOM 3233 C C . ILE A 1 403 ? 2.927 -8.212 9.234 1.00 89.44 403 ILE A C 1
ATOM 3235 O O . ILE A 1 403 ? 2.907 -7.064 9.670 1.00 89.44 403 ILE A O 1
ATOM 3239 N N . LEU A 1 404 ? 2.591 -8.499 7.976 1.00 90.31 404 LEU A N 1
ATOM 3240 C CA . LEU A 1 404 ? 2.286 -7.495 6.961 1.00 90.31 404 LEU A CA 1
ATOM 3241 C C . LEU A 1 404 ? 0.824 -7.010 6.970 1.00 90.31 404 LEU A C 1
ATOM 3243 O O . LEU A 1 404 ? 0.458 -6.219 6.106 1.00 90.31 404 LEU A O 1
ATOM 3247 N N . GLU A 1 405 ? -0.021 -7.433 7.918 1.00 85.06 405 GLU A N 1
ATOM 3248 C CA . GLU A 1 405 ? -1.469 -7.127 7.924 1.00 85.06 405 GLU A CA 1
ATOM 3249 C C . GLU A 1 405 ? -1.786 -5.627 8.045 1.00 85.06 405 GLU A C 1
ATOM 3251 O O . GLU A 1 405 ? -2.898 -5.181 7.756 1.00 85.06 405 GLU A O 1
ATOM 3256 N N . ARG A 1 406 ? -0.812 -4.846 8.524 1.00 82.88 406 ARG A N 1
ATOM 3257 C CA . ARG A 1 406 ? -0.897 -3.385 8.645 1.00 82.88 406 ARG A CA 1
ATOM 3258 C C . ARG A 1 406 ? -0.294 -2.652 7.449 1.00 82.88 406 ARG A C 1
ATOM 3260 O O . ARG A 1 406 ? -0.577 -1.476 7.278 1.00 82.88 406 ARG A O 1
ATOM 3267 N N . GLU A 1 407 ? 0.486 -3.346 6.622 1.00 85.38 407 GLU A N 1
ATOM 3268 C CA . GLU A 1 407 ? 1.051 -2.804 5.381 1.00 85.38 407 GLU A CA 1
ATOM 3269 C C . GLU A 1 407 ? 0.199 -3.120 4.157 1.00 85.38 407 GLU A C 1
ATOM 3271 O O . GLU A 1 407 ? 0.246 -2.373 3.186 1.00 85.38 407 GLU A O 1
ATOM 3276 N N . PHE A 1 408 ? -0.539 -4.227 4.176 1.00 87.56 408 PHE A N 1
ATOM 3277 C CA . PHE A 1 408 ? -1.335 -4.701 3.052 1.00 87.56 408 PHE A CA 1
ATOM 3278 C C . PHE A 1 408 ? -2.631 -5.328 3.557 1.00 87.56 408 PHE A C 1
ATOM 3280 O O . PHE A 1 408 ? -2.685 -5.914 4.641 1.00 87.56 408 PHE A O 1
ATOM 3287 N N . ILE A 1 409 ? -3.683 -5.208 2.753 1.00 75.56 409 ILE A N 1
ATOM 3288 C CA . ILE A 1 409 ? -5.022 -5.657 3.119 1.00 75.56 409 ILE A CA 1
ATOM 3289 C C . ILE A 1 409 ? -5.261 -7.048 2.566 1.00 75.56 409 ILE A C 1
ATOM 3291 O O . ILE A 1 409 ? -5.039 -7.326 1.391 1.00 75.56 409 ILE A O 1
ATOM 3295 N N . TYR A 1 410 ? -5.764 -7.926 3.428 1.00 78.19 410 TYR A N 1
ATOM 3296 C CA . TYR A 1 410 ? -6.049 -9.310 3.079 1.00 78.19 410 TYR A CA 1
ATOM 3297 C C . TYR A 1 410 ? -7.390 -9.722 3.650 1.00 78.19 410 TYR A C 1
ATOM 3299 O O . TYR A 1 410 ? -7.718 -9.369 4.779 1.00 78.19 410 TYR A O 1
ATOM 3307 N N . VAL A 1 411 ? -8.152 -10.522 2.910 1.00 71.81 411 VAL A N 1
ATOM 3308 C CA . VAL A 1 411 ? -9.415 -11.059 3.423 1.00 71.81 411 VAL A CA 1
ATOM 3309 C C . VAL A 1 411 ? -9.110 -12.090 4.520 1.00 71.81 411 VAL A C 1
ATOM 3311 O O . VAL A 1 411 ? -8.524 -13.130 4.212 1.00 71.81 411 VAL A O 1
ATOM 3314 N N . PRO A 1 412 ? -9.491 -11.850 5.792 1.00 70.94 412 PRO A N 1
ATOM 3315 C CA . PRO A 1 412 ? -9.173 -12.780 6.873 1.00 70.94 412 PRO A CA 1
ATOM 3316 C C . PRO A 1 412 ? -9.837 -14.143 6.654 1.00 70.94 412 PRO A C 1
ATOM 3318 O O . PRO A 1 412 ? -11.026 -14.202 6.327 1.00 70.94 412 PRO A O 1
ATOM 3321 N N . GLY A 1 413 ? -9.096 -15.231 6.878 1.00 76.06 413 GLY A N 1
ATOM 3322 C CA . GLY A 1 413 ? -9.583 -16.599 6.666 1.00 76.06 413 GLY A CA 1
ATOM 3323 C C . GLY A 1 413 ? -9.489 -17.100 5.220 1.00 76.06 413 GLY A C 1
ATOM 3324 O O . GLY A 1 413 ? -9.914 -18.222 4.952 1.00 76.06 413 GLY A O 1
ATOM 3325 N N . ASN A 1 414 ? -8.954 -16.294 4.296 1.00 80.38 414 ASN A N 1
ATOM 3326 C CA . ASN A 1 414 ? -8.708 -16.685 2.905 1.00 80.38 414 ASN A CA 1
ATOM 3327 C C . ASN A 1 414 ? -7.216 -16.942 2.613 1.00 80.38 414 ASN A C 1
ATOM 3329 O O . ASN A 1 414 ? -6.830 -16.993 1.449 1.00 80.38 414 ASN A O 1
ATOM 3333 N N . GLU A 1 415 ? -6.362 -17.106 3.624 1.00 86.25 415 GLU A N 1
ATOM 3334 C CA . GLU A 1 415 ? -4.906 -17.211 3.457 1.00 86.25 415 GLU A CA 1
ATOM 3335 C C . GLU A 1 415 ? -4.513 -18.376 2.536 1.00 86.25 415 GLU A C 1
ATOM 3337 O O . GLU A 1 415 ? -3.691 -18.197 1.639 1.00 86.25 415 GLU A O 1
ATOM 3342 N N . SER A 1 416 ? -5.156 -19.537 2.701 1.00 87.12 416 SER A N 1
ATOM 3343 C CA . SER A 1 416 ? -4.954 -20.720 1.853 1.00 87.12 416 SER A CA 1
ATOM 3344 C C . SER A 1 416 ? -5.341 -20.465 0.398 1.00 87.12 416 SER A C 1
ATOM 3346 O O . SER A 1 416 ? -4.619 -20.843 -0.520 1.00 87.12 416 SER A O 1
ATOM 3348 N N . ILE A 1 417 ? -6.472 -19.786 0.183 1.00 88.00 417 ILE A N 1
ATOM 3349 C CA . ILE A 1 417 ? -6.985 -19.459 -1.154 1.00 88.00 417 ILE A CA 1
ATOM 3350 C C . ILE A 1 417 ? -6.042 -18.463 -1.836 1.00 88.00 417 ILE A C 1
ATOM 3352 O O . ILE A 1 417 ? -5.674 -18.641 -2.993 1.00 88.00 417 ILE A O 1
ATOM 3356 N N . SER A 1 418 ? -5.614 -17.433 -1.107 1.00 89.69 418 SER A N 1
ATOM 3357 C CA . SER A 1 418 ? -4.632 -16.445 -1.555 1.00 89.69 418 SER A CA 1
ATOM 3358 C C . SER A 1 418 ? -3.305 -17.087 -1.961 1.00 89.69 418 SER A C 1
ATOM 3360 O O . SER A 1 418 ? -2.796 -16.794 -3.042 1.00 89.69 418 SER A O 1
ATOM 3362 N N . LEU A 1 419 ? -2.781 -18.005 -1.141 1.00 93.12 419 LEU A N 1
ATOM 3363 C CA . LEU A 1 419 ? -1.569 -18.760 -1.453 1.00 93.12 419 LEU A CA 1
ATOM 3364 C C . LEU A 1 419 ? -1.737 -19.583 -2.733 1.00 93.12 419 LEU A C 1
ATOM 3366 O O . LEU A 1 419 ? -0.913 -19.479 -3.637 1.00 93.12 419 LEU A O 1
ATOM 3370 N N . GLN A 1 420 ? -2.814 -20.368 -2.834 1.00 92.12 420 GLN A N 1
ATOM 3371 C CA . GLN A 1 420 ? -3.085 -21.196 -4.011 1.00 92.12 420 GLN A CA 1
ATOM 3372 C C . GLN A 1 420 ? -3.208 -20.353 -5.282 1.00 92.12 420 GLN A C 1
ATOM 3374 O O . GLN A 1 420 ? -2.606 -20.693 -6.298 1.00 92.12 420 GLN A O 1
ATOM 3379 N N . ASN A 1 421 ? -3.918 -19.224 -5.220 1.00 91.44 421 ASN A N 1
ATOM 3380 C CA . ASN A 1 421 ? -4.026 -18.292 -6.340 1.00 91.44 421 ASN A CA 1
ATOM 3381 C C . ASN A 1 421 ? -2.656 -17.713 -6.726 1.00 91.44 421 ASN A C 1
ATOM 3383 O O . ASN A 1 421 ? -2.334 -17.641 -7.910 1.00 91.44 421 ASN A O 1
ATOM 3387 N N . GLY A 1 422 ? -1.830 -17.329 -5.748 1.00 94.25 422 GLY A N 1
ATOM 3388 C CA . GLY A 1 422 ? -0.473 -16.837 -5.992 1.00 94.25 422 GLY A CA 1
ATOM 3389 C C . GLY A 1 422 ? 0.430 -17.889 -6.646 1.00 94.25 422 GLY A C 1
ATOM 3390 O O . GLY A 1 422 ? 1.092 -17.596 -7.641 1.00 94.25 422 GLY A O 1
ATOM 3391 N N . VAL A 1 423 ? 0.403 -19.131 -6.154 1.00 95.12 423 VAL A N 1
ATOM 3392 C CA . VAL A 1 423 ? 1.143 -20.265 -6.736 1.00 95.12 423 VAL A CA 1
ATOM 3393 C C . VAL A 1 423 ? 0.673 -20.550 -8.164 1.00 95.12 423 VAL A C 1
ATOM 3395 O O . VAL A 1 423 ? 1.500 -20.701 -9.061 1.00 95.12 423 VAL A O 1
ATOM 3398 N N . GLN A 1 424 ? -0.640 -20.558 -8.411 1.00 94.50 424 GLN A N 1
ATOM 3399 C CA . GLN A 1 424 ? -1.193 -20.752 -9.754 1.00 94.50 424 GLN A CA 1
ATOM 3400 C C . GLN A 1 424 ? -0.762 -19.647 -10.723 1.00 94.50 424 GLN A C 1
ATOM 3402 O O . GLN A 1 424 ? -0.420 -19.953 -11.863 1.00 94.50 424 GLN A O 1
ATOM 3407 N N . ARG A 1 425 ? -0.736 -18.382 -10.284 1.00 94.94 425 ARG A N 1
ATOM 3408 C CA . ARG A 1 425 ? -0.246 -17.258 -11.099 1.00 94.94 425 ARG A CA 1
ATOM 3409 C C . ARG A 1 425 ? 1.230 -17.427 -11.456 1.00 94.94 425 ARG A C 1
ATOM 3411 O O . ARG A 1 425 ? 1.580 -17.331 -12.626 1.00 94.94 425 ARG A O 1
ATOM 3418 N N . LEU A 1 426 ? 2.078 -17.768 -10.484 1.00 96.56 426 LEU A N 1
ATOM 3419 C CA . LEU A 1 426 ? 3.501 -18.047 -10.723 1.00 96.56 426 LEU A CA 1
ATOM 3420 C C . LEU A 1 426 ? 3.717 -19.242 -11.670 1.00 96.56 426 LEU A C 1
ATOM 3422 O O . LEU A 1 426 ? 4.649 -19.232 -12.474 1.00 96.56 426 LEU A O 1
ATOM 3426 N N . GLN A 1 427 ? 2.865 -20.268 -11.588 1.00 95.31 427 GLN A N 1
ATOM 3427 C CA . GLN A 1 427 ? 2.931 -21.437 -12.465 1.00 95.31 427 GLN A CA 1
ATOM 3428 C C . GLN A 1 427 ? 2.478 -21.113 -13.896 1.00 95.31 427 GLN A C 1
ATOM 3430 O O . GLN A 1 427 ? 3.142 -21.521 -14.846 1.00 95.31 427 GLN A O 1
ATOM 3435 N N . ARG A 1 428 ? 1.393 -20.344 -14.070 1.00 94.69 428 ARG A N 1
ATOM 3436 C CA . ARG A 1 428 ? 0.939 -19.861 -15.389 1.00 94.69 428 ARG A CA 1
ATOM 3437 C C . ARG A 1 428 ? 1.970 -18.955 -16.057 1.00 94.69 428 ARG A C 1
ATOM 3439 O O . ARG A 1 428 ? 2.194 -19.091 -17.253 1.00 94.69 428 ARG A O 1
ATOM 3446 N N . ALA A 1 429 ? 2.650 -18.122 -15.270 1.00 94.81 429 ALA A N 1
ATOM 3447 C CA . ALA A 1 429 ? 3.770 -17.297 -15.718 1.00 94.81 429 ALA A CA 1
ATOM 3448 C C . ALA A 1 429 ? 5.020 -18.115 -16.113 1.00 94.81 429 ALA A C 1
ATOM 3450 O O . ALA A 1 429 ? 5.991 -17.560 -16.622 1.00 94.81 429 ALA A O 1
ATOM 3451 N N . GLY A 1 430 ? 5.045 -19.427 -15.840 1.00 95.56 430 GLY A N 1
ATOM 3452 C CA . GLY A 1 430 ? 6.203 -20.286 -16.090 1.00 95.56 430 GLY A CA 1
ATOM 3453 C C . GLY A 1 430 ? 7.401 -19.987 -15.182 1.00 95.56 430 GLY A C 1
ATOM 3454 O O . GLY A 1 430 ? 8.531 -20.326 -15.535 1.00 95.56 430 GLY A O 1
ATOM 3455 N N . ILE A 1 431 ? 7.185 -19.339 -14.032 1.00 96.69 431 ILE A N 1
ATOM 3456 C CA . ILE A 1 431 ? 8.248 -18.980 -13.077 1.00 96.69 431 ILE A CA 1
ATOM 3457 C C . ILE A 1 431 ? 8.583 -20.165 -12.176 1.00 96.69 431 ILE A C 1
ATOM 3459 O O . ILE A 1 431 ? 9.749 -20.401 -11.848 1.00 96.69 431 ILE A O 1
ATOM 3463 N N . ILE A 1 432 ? 7.560 -20.927 -11.795 1.00 95.69 432 ILE A N 1
ATOM 3464 C CA . ILE A 1 432 ? 7.677 -22.139 -10.985 1.00 95.69 432 ILE A CA 1
ATOM 3465 C C . ILE A 1 432 ? 6.914 -23.289 -11.638 1.00 95.69 432 ILE A C 1
ATOM 3467 O O . ILE A 1 432 ? 6.010 -23.081 -12.443 1.00 95.69 432 ILE A O 1
ATOM 3471 N N . ASN A 1 433 ? 7.239 -24.509 -11.232 1.00 94.81 433 ASN A N 1
ATOM 3472 C CA . ASN A 1 433 ? 6.430 -25.690 -11.487 1.00 94.81 433 ASN A CA 1
ATOM 3473 C C . ASN A 1 433 ? 6.081 -26.372 -10.164 1.00 94.81 433 ASN A C 1
ATOM 3475 O O . ASN A 1 433 ? 6.905 -26.397 -9.251 1.00 94.81 433 ASN A O 1
ATOM 3479 N N . VAL A 1 434 ? 4.890 -26.960 -10.077 1.00 93.06 434 VAL A N 1
ATOM 3480 C CA . VAL A 1 434 ? 4.446 -27.709 -8.900 1.00 93.06 434 VAL A CA 1
ATOM 3481 C C . VAL A 1 434 ? 4.245 -29.169 -9.279 1.00 93.06 434 VAL A C 1
ATOM 3483 O O . VAL A 1 434 ? 3.442 -29.483 -10.154 1.00 93.06 434 VAL A O 1
ATOM 3486 N N . PHE A 1 435 ? 4.944 -30.071 -8.595 1.00 90.56 435 PHE A N 1
ATOM 3487 C CA . PHE A 1 435 ? 4.786 -31.514 -8.760 1.00 90.56 435 PHE A CA 1
ATOM 3488 C C . PHE A 1 435 ? 4.774 -32.209 -7.400 1.00 90.56 435 PHE A C 1
ATOM 3490 O O . PHE A 1 435 ? 5.674 -32.000 -6.591 1.00 90.56 435 PHE A O 1
ATOM 3497 N N . ALA A 1 436 ? 3.759 -33.042 -7.147 1.00 86.31 436 ALA A N 1
ATOM 3498 C CA . ALA A 1 436 ? 3.612 -33.799 -5.898 1.00 86.31 436 ALA A CA 1
ATOM 3499 C C . ALA A 1 436 ? 3.805 -32.936 -4.628 1.00 86.31 436 ALA A C 1
ATOM 3501 O O . ALA A 1 436 ? 4.517 -33.320 -3.705 1.00 86.31 436 ALA A O 1
ATOM 3502 N N . ASN A 1 437 ? 3.177 -31.752 -4.601 1.00 87.88 437 ASN A N 1
ATOM 3503 C CA . ASN A 1 437 ? 3.268 -30.756 -3.522 1.00 87.88 437 ASN A CA 1
ATOM 3504 C C . ASN A 1 437 ? 4.632 -30.058 -3.356 1.00 87.88 437 ASN A C 1
ATOM 3506 O O . ASN A 1 437 ? 4.784 -29.252 -2.437 1.00 87.88 437 ASN A O 1
ATOM 3510 N N . ASN A 1 438 ? 5.595 -30.333 -4.240 1.00 91.31 438 ASN A N 1
ATOM 3511 C CA . ASN A 1 438 ? 6.892 -29.670 -4.265 1.00 91.31 438 ASN A CA 1
ATOM 3512 C C . ASN A 1 438 ? 6.948 -28.608 -5.368 1.00 91.31 438 ASN A C 1
ATOM 3514 O O . ASN A 1 438 ? 6.453 -28.812 -6.479 1.00 91.31 438 ASN A O 1
ATOM 3518 N N . VAL A 1 439 ? 7.564 -27.477 -5.051 1.00 92.81 439 VAL A N 1
ATOM 3519 C CA . VAL A 1 439 ? 7.744 -26.305 -5.897 1.00 92.81 439 VAL A CA 1
ATOM 3520 C C . VAL A 1 439 ? 9.164 -26.317 -6.444 1.00 92.81 439 VAL A C 1
ATOM 3522 O O . VAL A 1 439 ? 10.133 -26.239 -5.696 1.00 92.81 439 VAL A O 1
ATOM 3525 N N . ARG A 1 440 ? 9.288 -26.368 -7.768 1.00 93.31 440 ARG A N 1
ATOM 3526 C CA . ARG A 1 440 ? 10.555 -26.219 -8.482 1.00 93.31 440 ARG A CA 1
ATOM 3527 C C . ARG A 1 440 ? 10.610 -24.846 -9.134 1.00 93.31 440 ARG A C 1
ATOM 3529 O O . ARG A 1 440 ? 9.740 -24.509 -9.934 1.00 93.31 440 ARG A O 1
ATOM 3536 N N . VAL A 1 441 ? 11.650 -24.073 -8.841 1.00 94.44 441 VAL A N 1
ATOM 3537 C CA . VAL A 1 441 ? 11.882 -22.774 -9.489 1.00 94.44 441 VAL A CA 1
ATOM 3538 C C . VAL A 1 441 ? 12.413 -22.995 -10.907 1.00 94.44 441 VAL A C 1
ATOM 3540 O O . VAL A 1 441 ? 13.401 -23.704 -11.095 1.00 94.44 441 VAL A O 1
ATOM 3543 N N . LEU A 1 442 ? 11.751 -22.400 -11.902 1.00 95.00 442 LEU A N 1
ATOM 3544 C CA . LEU A 1 442 ? 12.158 -22.432 -13.311 1.00 95.00 442 LEU A CA 1
ATOM 3545 C C . LEU A 1 442 ? 12.892 -21.146 -13.709 1.00 95.00 442 LEU A C 1
ATOM 3547 O O . LEU A 1 442 ? 13.918 -21.210 -14.379 1.00 95.00 442 LEU A O 1
ATOM 3551 N N . GLN A 1 443 ? 12.394 -19.986 -13.266 1.00 94.88 443 GLN A N 1
ATOM 3552 C CA . GLN A 1 443 ? 12.950 -18.668 -13.595 1.00 94.88 443 GLN A CA 1
ATOM 3553 C C . GLN A 1 443 ? 13.355 -17.920 -12.323 1.00 94.88 443 GLN A C 1
ATOM 3555 O O . GLN A 1 443 ? 12.608 -17.103 -11.781 1.00 94.88 443 GLN A O 1
ATOM 3560 N N . ARG A 1 444 ? 14.561 -18.215 -11.825 1.00 92.44 444 ARG A N 1
ATOM 3561 C CA . ARG A 1 444 ? 15.060 -17.657 -10.558 1.00 92.44 444 ARG A CA 1
ATOM 3562 C C . ARG A 1 444 ? 15.188 -16.134 -10.584 1.00 92.44 444 ARG A C 1
ATOM 3564 O O . ARG A 1 444 ? 14.894 -15.508 -9.576 1.00 92.44 444 ARG A O 1
ATOM 3571 N N . GLU A 1 445 ? 15.580 -15.546 -11.713 1.00 92.56 445 GLU A N 1
ATOM 3572 C CA . GLU A 1 445 ? 15.722 -14.088 -11.853 1.00 92.56 445 GLU A CA 1
ATOM 3573 C C . GLU A 1 445 ? 14.383 -13.361 -11.686 1.00 92.56 445 GLU A C 1
ATOM 3575 O O . GLU A 1 445 ? 14.288 -12.436 -10.888 1.00 92.56 445 GLU A O 1
ATOM 3580 N N . GLN A 1 446 ? 13.323 -13.828 -12.354 1.00 94.56 446 GLN A N 1
ATOM 3581 C CA . GLN A 1 446 ? 11.981 -13.250 -12.217 1.00 94.56 446 GLN A CA 1
ATOM 3582 C C . GLN A 1 446 ? 11.432 -13.407 -10.795 1.00 94.56 446 GLN A C 1
ATOM 3584 O O . GLN A 1 446 ? 10.826 -12.484 -10.249 1.00 94.56 446 GLN A O 1
ATOM 3589 N N . LEU A 1 447 ? 11.688 -14.557 -10.164 1.00 94.25 447 LEU A N 1
ATOM 3590 C CA . LEU A 1 447 ? 11.325 -14.778 -8.767 1.00 94.25 447 LEU A CA 1
ATOM 3591 C C . LEU A 1 447 ? 12.102 -13.837 -7.830 1.00 94.25 447 LEU A C 1
ATOM 3593 O O . LEU A 1 447 ? 11.521 -13.288 -6.896 1.00 94.25 447 LEU A O 1
ATOM 3597 N N . ALA A 1 448 ? 13.387 -13.598 -8.103 1.00 92.88 448 ALA A N 1
ATOM 3598 C CA . ALA A 1 448 ? 14.206 -12.646 -7.359 1.00 92.88 448 ALA A CA 1
ATOM 3599 C C . ALA A 1 448 ? 13.705 -11.206 -7.535 1.00 92.88 448 ALA A C 1
ATOM 3601 O O . ALA A 1 448 ? 13.639 -10.475 -6.552 1.00 92.88 448 ALA A O 1
ATOM 3602 N N . THR A 1 449 ? 13.247 -10.821 -8.732 1.00 93.44 449 THR A N 1
ATOM 3603 C CA . THR A 1 449 ? 12.593 -9.522 -8.948 1.00 93.44 449 THR A CA 1
ATOM 3604 C C . THR A 1 449 ? 11.362 -9.370 -8.055 1.00 93.44 449 THR A C 1
ATOM 3606 O O . THR A 1 449 ? 11.241 -8.365 -7.361 1.00 93.44 449 THR A O 1
ATOM 3609 N N . LEU A 1 450 ? 10.471 -10.369 -7.996 1.00 95.06 450 LEU A N 1
ATOM 3610 C CA . LEU A 1 450 ? 9.293 -10.333 -7.112 1.00 95.06 450 LEU A CA 1
ATOM 3611 C C . LEU A 1 450 ? 9.668 -10.266 -5.628 1.00 95.06 450 LEU A C 1
ATOM 3613 O O . LEU A 1 450 ? 9.017 -9.566 -4.847 1.00 95.06 450 LEU A O 1
ATOM 3617 N N . TRP A 1 451 ? 10.727 -10.972 -5.240 1.00 93.44 451 TRP A N 1
ATOM 3618 C CA . TRP A 1 451 ? 11.273 -10.904 -3.893 1.00 93.44 451 TRP A CA 1
ATOM 3619 C C . TRP A 1 451 ? 11.816 -9.508 -3.561 1.00 93.44 451 TRP A C 1
ATOM 3621 O O . TRP A 1 451 ? 11.467 -8.956 -2.518 1.00 93.44 451 TRP A O 1
ATOM 3631 N N . ASP A 1 452 ? 12.582 -8.887 -4.457 1.00 90.69 452 ASP A N 1
ATOM 3632 C CA . ASP A 1 452 ? 13.127 -7.536 -4.279 1.00 90.69 452 ASP A CA 1
ATOM 3633 C C . ASP A 1 452 ? 12.036 -6.450 -4.220 1.00 90.69 452 ASP A C 1
ATOM 3635 O O . ASP A 1 452 ? 12.267 -5.367 -3.671 1.00 90.69 452 ASP A O 1
ATOM 3639 N N . LEU A 1 453 ? 10.836 -6.724 -4.747 1.00 92.12 453 LEU A N 1
ATOM 3640 C CA . LEU A 1 453 ? 9.672 -5.842 -4.610 1.00 92.12 453 LEU A CA 1
ATOM 3641 C C . LEU A 1 453 ? 9.051 -5.910 -3.211 1.00 92.12 453 LEU A C 1
ATOM 3643 O O . LEU A 1 453 ? 8.654 -4.874 -2.681 1.00 92.12 453 LEU A O 1
ATOM 3647 N N . ILE A 1 454 ? 8.972 -7.095 -2.592 1.00 93.12 454 ILE A N 1
ATOM 3648 C CA . ILE A 1 454 ? 8.340 -7.257 -1.270 1.00 93.12 454 ILE A CA 1
ATOM 3649 C C . ILE A 1 454 ? 9.321 -7.095 -0.099 1.00 93.12 454 ILE A C 1
ATOM 3651 O O . ILE A 1 454 ? 8.940 -6.615 0.969 1.00 93.12 454 ILE A O 1
ATOM 3655 N N . SER A 1 455 ? 10.589 -7.463 -0.297 1.00 91.38 455 SER A N 1
ATOM 3656 C CA . SER A 1 455 ? 11.645 -7.460 0.723 1.00 91.38 455 SER A CA 1
ATOM 3657 C C . SER A 1 455 ? 11.778 -6.128 1.480 1.00 91.38 455 SER A C 1
ATOM 3659 O O . SER A 1 455 ? 11.894 -6.170 2.703 1.00 91.38 455 SER A O 1
ATOM 3661 N N . PRO A 1 456 ? 11.653 -4.941 0.846 1.00 91.50 456 PRO A N 1
ATOM 3662 C CA . PRO A 1 456 ? 11.727 -3.657 1.546 1.00 91.50 456 PRO A CA 1
ATOM 3663 C C . PRO A 1 456 ? 10.679 -3.492 2.652 1.00 91.50 456 PRO A C 1
ATOM 3665 O O . PRO A 1 456 ? 10.983 -2.937 3.706 1.00 91.50 456 PRO A O 1
ATOM 3668 N N . TYR A 1 457 ? 9.459 -4.000 2.442 1.00 91.75 457 TYR A N 1
ATOM 3669 C CA . TYR A 1 457 ? 8.400 -3.932 3.452 1.00 91.75 457 TYR A CA 1
ATOM 3670 C C . TYR A 1 457 ? 8.728 -4.837 4.635 1.00 91.75 457 TYR A C 1
ATOM 3672 O O . TYR A 1 457 ? 8.553 -4.422 5.772 1.00 91.75 457 TYR A O 1
ATOM 3680 N N . ILE A 1 458 ? 9.264 -6.033 4.375 1.00 93.38 458 ILE A N 1
ATOM 3681 C CA . ILE A 1 458 ? 9.681 -7.000 5.401 1.00 93.38 458 ILE A CA 1
ATOM 3682 C C . ILE A 1 458 ? 10.880 -6.459 6.198 1.00 93.38 458 ILE A C 1
ATOM 3684 O O . ILE A 1 458 ? 10.879 -6.485 7.430 1.00 93.38 458 ILE A O 1
ATOM 3688 N N . LEU A 1 459 ? 11.878 -5.914 5.497 1.00 92.38 459 LEU A N 1
ATOM 3689 C CA . LEU A 1 459 ? 13.098 -5.360 6.080 1.00 92.38 459 LEU A CA 1
ATOM 3690 C C . LEU A 1 459 ? 12.796 -4.179 7.004 1.00 92.38 459 LEU A C 1
ATOM 3692 O O . LEU A 1 459 ? 13.421 -4.058 8.052 1.00 92.38 459 LEU A O 1
ATOM 3696 N N . ASN A 1 460 ? 11.809 -3.345 6.672 1.00 92.56 460 ASN A N 1
ATOM 3697 C CA . ASN A 1 460 ? 11.422 -2.237 7.537 1.00 92.56 460 ASN A CA 1
ATOM 3698 C C . ASN A 1 460 ? 10.955 -2.710 8.930 1.00 92.56 460 ASN A C 1
ATOM 3700 O O . ASN A 1 460 ? 11.336 -2.117 9.936 1.00 92.56 460 ASN A O 1
ATOM 3704 N N . PHE A 1 461 ? 10.202 -3.816 9.020 1.00 93.56 461 PHE A N 1
ATOM 3705 C CA . PHE A 1 461 ? 9.845 -4.407 10.319 1.00 93.56 461 PHE A CA 1
ATOM 3706 C C . PHE A 1 461 ? 11.070 -4.944 11.064 1.00 93.56 461 PHE A C 1
ATOM 3708 O O . PHE A 1 461 ? 11.178 -4.741 12.273 1.00 93.56 461 PHE A O 1
ATOM 3715 N N . ALA A 1 462 ? 11.995 -5.603 10.358 1.00 93.94 462 ALA A N 1
ATOM 3716 C CA . ALA A 1 462 ? 13.231 -6.106 10.954 1.00 93.94 462 ALA A CA 1
ATOM 3717 C C . ALA A 1 462 ? 14.078 -4.964 11.545 1.00 93.94 462 ALA A C 1
ATOM 3719 O O . ALA A 1 462 ? 14.494 -5.049 12.697 1.00 93.94 462 ALA A O 1
ATOM 3720 N N . LEU A 1 463 ? 14.235 -3.856 10.813 1.00 93.75 463 LEU A N 1
ATOM 3721 C CA . LEU A 1 463 ? 14.986 -2.678 11.262 1.00 93.75 463 LEU A CA 1
ATOM 3722 C C . LEU A 1 463 ? 14.373 -2.019 12.505 1.00 93.75 463 LEU A C 1
ATOM 3724 O O . LEU A 1 463 ? 15.104 -1.559 13.379 1.00 93.75 463 LEU A O 1
ATOM 3728 N N . VAL A 1 464 ? 13.041 -1.996 12.618 1.00 95.31 464 VAL A N 1
ATOM 3729 C CA . VAL A 1 464 ? 12.366 -1.511 13.832 1.00 95.31 464 VAL A CA 1
ATOM 3730 C C . VAL A 1 464 ? 12.685 -2.418 15.023 1.00 95.31 464 VAL A C 1
ATOM 3732 O O . VAL A 1 464 ? 12.999 -1.920 16.099 1.00 95.31 464 VAL A O 1
ATOM 3735 N N . ILE A 1 465 ? 12.670 -3.742 14.847 1.00 95.25 465 ILE A N 1
ATOM 3736 C CA . ILE A 1 465 ? 13.029 -4.681 15.923 1.00 95.25 465 ILE A CA 1
ATOM 3737 C C . ILE A 1 465 ? 14.498 -4.512 16.336 1.00 95.25 465 ILE A C 1
ATOM 3739 O O . ILE A 1 465 ? 14.789 -4.451 17.531 1.00 95.25 465 ILE A O 1
ATOM 3743 N N . GLU A 1 466 ? 15.409 -4.389 15.367 1.00 94.25 466 GLU A N 1
ATOM 3744 C CA . GLU A 1 466 ? 16.834 -4.120 15.606 1.00 94.25 466 GLU A CA 1
ATOM 3745 C C . GLU A 1 466 ? 17.035 -2.831 16.412 1.00 94.25 466 GLU A C 1
ATOM 3747 O O . GLU A 1 466 ? 17.753 -2.838 17.414 1.00 94.25 466 GLU A O 1
ATOM 3752 N N . ALA A 1 467 ? 16.344 -1.748 16.039 1.00 94.56 467 ALA A N 1
ATOM 3753 C CA . ALA A 1 467 ? 16.411 -0.476 16.750 1.00 94.56 467 ALA A CA 1
ATOM 3754 C C . ALA A 1 467 ? 15.972 -0.610 18.216 1.00 94.56 467 ALA A C 1
ATOM 3756 O O . ALA A 1 467 ? 16.648 -0.114 19.119 1.00 94.56 467 ALA A O 1
ATOM 3757 N N . LEU A 1 468 ? 14.859 -1.304 18.476 1.00 95.12 468 LEU A N 1
ATOM 3758 C CA . LEU A 1 468 ? 14.367 -1.503 19.841 1.00 95.12 468 LEU A CA 1
ATOM 3759 C C . LEU A 1 468 ? 15.330 -2.359 20.672 1.00 95.12 468 LEU A C 1
ATOM 3761 O O . LEU A 1 468 ? 15.640 -1.992 21.805 1.00 95.12 468 LEU A O 1
ATOM 3765 N N . LEU A 1 469 ? 15.855 -3.447 20.101 1.00 93.56 469 LEU A N 1
ATOM 3766 C CA . LEU A 1 469 ? 16.846 -4.300 20.762 1.00 93.56 469 LEU A CA 1
ATOM 3767 C C . LEU A 1 469 ? 18.138 -3.541 21.091 1.00 93.56 469 LEU A C 1
ATOM 3769 O O . LEU A 1 469 ? 18.724 -3.797 22.146 1.00 93.56 469 LEU A O 1
ATOM 3773 N N . ALA A 1 470 ? 18.561 -2.619 20.220 1.00 90.31 470 ALA A N 1
ATOM 3774 C CA . ALA A 1 470 ? 19.760 -1.806 20.402 1.00 90.31 470 ALA A CA 1
ATOM 3775 C C . ALA A 1 470 ? 19.605 -0.727 21.487 1.00 90.31 470 ALA A C 1
ATOM 3777 O O . ALA A 1 470 ? 20.566 -0.458 22.202 1.00 90.31 470 ALA A O 1
ATOM 3778 N N . LEU A 1 471 ? 18.425 -0.108 21.618 1.00 86.62 471 LEU A N 1
ATOM 3779 C CA . LEU A 1 471 ? 18.186 0.918 22.643 1.00 86.62 471 LEU A CA 1
ATOM 3780 C C . LEU A 1 471 ? 17.952 0.358 24.049 1.00 86.62 471 LEU A C 1
ATOM 3782 O O . LEU A 1 471 ? 18.332 1.019 25.009 1.00 86.62 471 LEU A O 1
ATOM 3786 N N . ASP A 1 472 ? 17.289 -0.797 24.162 1.00 82.81 472 ASP A N 1
ATOM 3787 C CA . ASP A 1 472 ? 16.979 -1.467 25.437 1.00 82.81 472 ASP A CA 1
ATOM 3788 C C . ASP A 1 472 ? 16.375 -0.546 26.521 1.00 82.81 472 ASP A C 1
ATOM 3790 O O . ASP A 1 472 ? 16.869 -0.446 27.644 1.00 82.81 472 ASP A O 1
ATOM 3794 N N . LEU A 1 473 ? 15.300 0.170 26.178 1.00 87.19 473 LEU A N 1
ATOM 3795 C CA . LEU A 1 473 ? 14.605 1.031 27.133 1.00 87.19 473 LEU A CA 1
ATOM 3796 C C . LEU A 1 473 ? 13.752 0.200 28.105 1.00 87.19 473 LEU A C 1
ATOM 3798 O O . LEU A 1 473 ? 13.129 -0.786 27.701 1.00 87.19 473 LEU A O 1
ATOM 3802 N N . PRO A 1 474 ? 13.620 0.640 29.371 1.00 85.19 474 PRO A N 1
ATOM 3803 C CA . PRO A 1 474 ? 12.784 -0.042 30.357 1.00 85.19 474 PRO A CA 1
ATOM 3804 C C . PRO A 1 474 ? 11.286 0.017 30.022 1.00 85.19 474 PRO A C 1
ATOM 3806 O O . PRO A 1 474 ? 10.521 -0.808 30.513 1.00 85.19 474 PRO A O 1
ATOM 3809 N N . SER A 1 475 ? 10.857 0.996 29.221 1.00 90.94 475 SER A N 1
ATOM 3810 C CA . SER A 1 475 ? 9.500 1.117 28.686 1.00 90.94 475 SER A CA 1
ATOM 3811 C C . SER A 1 475 ? 9.515 1.972 27.416 1.00 90.94 475 SER A C 1
ATOM 3813 O O . SER A 1 475 ? 10.340 2.876 27.284 1.00 90.94 475 SER A O 1
ATOM 3815 N N . TYR A 1 476 ? 8.593 1.693 26.498 1.00 89.88 476 TYR A N 1
ATOM 3816 C CA . TYR A 1 476 ? 8.416 2.370 25.219 1.00 89.88 476 TYR A CA 1
ATOM 3817 C C . TYR A 1 476 ? 6.989 2.903 25.085 1.00 89.88 476 TYR A C 1
ATOM 3819 O O . TYR A 1 476 ? 6.016 2.179 25.295 1.00 89.88 476 TYR A O 1
ATOM 3827 N N . SER A 1 477 ? 6.842 4.142 24.630 1.00 90.38 477 SER A N 1
ATOM 3828 C CA . SER A 1 477 ? 5.631 4.611 23.954 1.00 90.38 477 SER A CA 1
ATOM 3829 C C . SER A 1 477 ? 5.729 4.365 22.441 1.00 90.38 477 SER A C 1
ATOM 3831 O O . SER A 1 477 ? 6.814 4.160 21.898 1.00 90.38 477 SER A O 1
ATOM 3833 N N . ILE A 1 478 ? 4.609 4.452 21.709 1.00 87.25 478 ILE A N 1
ATOM 3834 C CA . ILE A 1 478 ? 4.638 4.411 20.230 1.00 87.25 478 ILE A CA 1
ATOM 3835 C C . ILE A 1 478 ? 5.499 5.545 19.653 1.00 87.25 478 ILE A C 1
ATOM 3837 O O . ILE A 1 478 ? 6.132 5.379 18.611 1.00 87.25 478 ILE A O 1
ATOM 3841 N N . LYS A 1 479 ? 5.556 6.690 20.341 1.00 88.38 479 LYS A N 1
ATOM 3842 C CA . LYS A 1 479 ? 6.421 7.805 19.956 1.00 88.38 479 LYS A CA 1
ATOM 3843 C C . LYS A 1 479 ? 7.901 7.438 20.100 1.00 88.38 479 LYS A C 1
ATOM 3845 O O . LYS A 1 479 ? 8.678 7.787 19.216 1.00 88.38 479 LYS A O 1
ATOM 3850 N N . ASP A 1 480 ? 8.270 6.710 21.152 1.00 89.69 480 ASP A N 1
ATOM 3851 C CA . ASP A 1 480 ? 9.649 6.247 21.348 1.00 89.69 480 ASP A CA 1
ATOM 3852 C C . ASP A 1 480 ? 10.029 5.235 20.271 1.00 89.69 480 ASP A C 1
ATOM 3854 O O . ASP A 1 480 ? 11.051 5.414 19.618 1.00 89.69 480 ASP A O 1
ATOM 3858 N N . VAL A 1 481 ? 9.161 4.252 19.987 1.00 91.75 481 VAL A N 1
ATOM 3859 C CA . VAL A 1 481 ? 9.366 3.296 18.880 1.00 91.75 481 VAL A CA 1
ATOM 3860 C C . VAL A 1 481 ? 9.638 4.032 17.569 1.00 91.75 481 VAL A C 1
ATOM 3862 O O . VAL A 1 481 ? 10.582 3.692 16.855 1.00 91.75 481 VAL A O 1
ATOM 3865 N N . LEU A 1 482 ? 8.847 5.066 17.272 1.00 92.31 482 LEU A N 1
ATOM 3866 C CA . LEU A 1 482 ? 8.997 5.860 16.061 1.00 92.31 482 LEU A CA 1
ATOM 3867 C C . LEU A 1 482 ? 10.348 6.583 15.991 1.00 92.31 482 LEU A C 1
ATOM 3869 O O . LEU A 1 482 ? 11.101 6.392 15.035 1.00 92.31 482 LEU A O 1
ATOM 3873 N N . LEU A 1 483 ? 10.649 7.414 16.990 1.00 91.25 483 LEU A N 1
ATOM 3874 C CA . LEU A 1 483 ? 11.838 8.269 16.977 1.00 91.25 483 LEU A CA 1
ATOM 3875 C C . LEU A 1 483 ? 13.124 7.440 17.041 1.00 91.25 483 LEU A C 1
ATOM 3877 O O . LEU A 1 483 ? 14.068 7.685 16.288 1.00 91.25 483 LEU A O 1
ATOM 3881 N N . SER A 1 484 ? 13.149 6.419 17.892 1.00 91.69 484 SER A N 1
ATOM 3882 C CA . SER A 1 484 ? 14.278 5.505 18.011 1.00 91.69 484 SER A CA 1
ATOM 3883 C C . SER A 1 484 ? 14.570 4.769 16.707 1.00 91.69 484 SER A C 1
ATOM 3885 O O . SER A 1 484 ? 15.723 4.718 16.282 1.00 91.69 484 SER A O 1
ATOM 3887 N N . SER A 1 485 ? 13.533 4.254 16.038 1.00 94.88 485 SER A N 1
ATOM 3888 C CA . SER A 1 485 ? 13.704 3.520 14.780 1.00 94.88 485 SER A CA 1
ATOM 3889 C C . SER A 1 485 ? 14.151 4.431 13.641 1.00 94.88 485 SER A C 1
ATOM 3891 O O . SER A 1 485 ? 15.081 4.079 12.922 1.00 94.88 485 SER A O 1
ATOM 3893 N N . GLN A 1 486 ? 13.565 5.629 13.503 1.00 93.94 486 GLN A N 1
ATOM 3894 C CA . GLN A 1 486 ? 14.000 6.599 12.488 1.00 93.94 486 GLN A CA 1
ATOM 3895 C C . GLN A 1 486 ? 15.479 6.962 12.648 1.00 93.94 486 GLN A C 1
ATOM 3897 O O . GLN A 1 486 ? 16.220 6.972 11.667 1.00 93.94 486 GLN A O 1
ATOM 3902 N N . LYS A 1 487 ? 15.920 7.233 13.883 1.00 92.75 487 LYS A N 1
ATOM 3903 C CA . LYS A 1 487 ? 17.319 7.571 14.161 1.00 92.75 487 LYS A CA 1
ATOM 3904 C C . LYS A 1 487 ? 18.250 6.401 13.844 1.00 92.75 487 LYS A C 1
ATOM 3906 O O . LYS A 1 487 ? 19.241 6.586 13.148 1.00 92.75 487 LYS A O 1
ATOM 3911 N N . TYR A 1 488 ? 17.893 5.198 14.289 1.00 92.94 488 TYR A N 1
ATOM 3912 C CA . TYR A 1 488 ? 18.667 3.986 14.024 1.00 92.94 488 TYR A CA 1
ATOM 3913 C C . TYR A 1 488 ? 18.832 3.713 12.520 1.00 92.94 488 TYR A C 1
ATOM 3915 O O . TYR A 1 488 ? 19.943 3.486 12.045 1.00 92.94 488 TYR A O 1
ATOM 3923 N N . ILE A 1 489 ? 17.742 3.806 11.751 1.00 92.75 489 ILE A N 1
ATOM 3924 C CA . ILE A 1 489 ? 17.752 3.620 10.293 1.00 92.75 489 ILE A CA 1
ATOM 3925 C C . ILE A 1 489 ? 18.619 4.687 9.611 1.00 92.75 489 ILE A C 1
ATOM 3927 O O . ILE A 1 489 ? 19.407 4.362 8.721 1.00 92.75 489 ILE A O 1
ATOM 3931 N N . ALA A 1 490 ? 18.506 5.949 10.037 1.00 91.88 490 ALA A N 1
ATOM 3932 C CA . ALA A 1 490 ? 19.316 7.040 9.502 1.00 91.88 490 ALA A CA 1
ATOM 3933 C C . ALA A 1 490 ? 20.816 6.836 9.768 1.00 91.88 490 ALA A C 1
ATOM 3935 O O . ALA A 1 490 ? 21.628 7.036 8.865 1.00 91.88 490 ALA A O 1
ATOM 3936 N N . ASP A 1 491 ? 21.178 6.393 10.974 1.00 90.25 491 ASP A N 1
ATOM 3937 C CA . ASP A 1 491 ? 22.566 6.120 11.351 1.00 90.25 491 ASP A CA 1
ATOM 3938 C C . ASP A 1 491 ? 23.148 4.946 10.551 1.00 90.25 491 ASP A C 1
ATOM 3940 O O . ASP A 1 491 ? 24.273 5.034 10.051 1.00 90.25 491 ASP A O 1
ATOM 3944 N N . LEU A 1 492 ? 22.386 3.860 10.377 1.00 88.81 492 LEU A N 1
ATOM 3945 C CA . LEU A 1 492 ? 22.814 2.723 9.559 1.00 88.81 492 LEU A CA 1
ATOM 3946 C C . LEU A 1 492 ? 23.042 3.122 8.098 1.00 88.81 492 LEU A C 1
ATOM 3948 O O . LEU A 1 492 ? 24.042 2.711 7.498 1.00 88.81 492 LEU A O 1
ATOM 3952 N N . TYR A 1 493 ? 22.140 3.942 7.552 1.00 87.81 493 TYR A N 1
ATOM 3953 C CA . TYR A 1 493 ? 22.250 4.475 6.200 1.00 87.81 493 TYR A CA 1
ATOM 3954 C C . TYR A 1 493 ? 23.495 5.353 6.041 1.00 87.81 493 TYR A C 1
ATOM 3956 O O . TYR A 1 493 ? 24.283 5.149 5.120 1.00 87.81 493 TYR A O 1
ATOM 3964 N N . ALA A 1 494 ? 23.712 6.299 6.960 1.00 86.44 494 ALA A N 1
ATOM 3965 C CA . ALA A 1 494 ? 24.838 7.231 6.907 1.00 86.44 494 ALA A CA 1
ATOM 3966 C C . ALA A 1 494 ? 26.201 6.526 6.963 1.00 86.44 494 ALA A C 1
ATOM 3968 O O . ALA A 1 494 ? 27.165 6.999 6.365 1.00 86.44 494 ALA A O 1
ATOM 3969 N N . ARG A 1 495 ? 26.282 5.387 7.658 1.00 83.69 495 ARG A N 1
ATOM 3970 C CA . ARG A 1 495 ? 27.509 4.586 7.766 1.00 83.69 495 ARG A CA 1
ATOM 3971 C C . ARG A 1 495 ? 27.711 3.605 6.605 1.00 83.69 495 ARG A C 1
ATOM 3973 O O . ARG A 1 495 ? 28.727 2.922 6.595 1.00 83.69 495 ARG A O 1
ATOM 3980 N N . ALA A 1 496 ? 26.752 3.489 5.678 1.00 76.06 496 ALA A N 1
ATOM 3981 C CA . ALA A 1 496 ? 26.755 2.508 4.585 1.00 76.06 496 ALA A CA 1
ATOM 3982 C C . ALA A 1 496 ? 27.025 1.057 5.051 1.00 76.06 496 ALA A C 1
ATOM 3984 O O . ALA A 1 496 ? 27.611 0.249 4.338 1.00 76.06 496 ALA A O 1
ATOM 3985 N N . THR A 1 497 ? 26.597 0.725 6.273 1.00 63.44 497 THR A N 1
ATOM 3986 C CA . THR A 1 497 ? 26.956 -0.534 6.961 1.00 63.44 497 THR A CA 1
ATOM 3987 C C . THR A 1 497 ? 26.219 -1.762 6.438 1.00 63.44 497 THR A C 1
ATOM 3989 O O . THR A 1 497 ? 26.664 -2.886 6.657 1.00 63.44 497 THR A O 1
ATOM 3992 N N . ARG A 1 498 ? 25.084 -1.566 5.762 1.00 69.56 498 ARG A N 1
ATOM 3993 C CA . ARG A 1 498 ? 24.234 -2.646 5.260 1.00 69.56 498 ARG A CA 1
ATOM 3994 C C . ARG A 1 498 ? 23.644 -2.256 3.912 1.00 69.56 498 ARG A C 1
ATOM 3996 O O . ARG A 1 498 ? 23.035 -1.195 3.772 1.00 69.56 498 ARG A O 1
ATOM 4003 N N . ALA A 1 499 ? 23.804 -3.139 2.931 1.00 68.62 499 ALA A N 1
ATOM 4004 C CA . ALA A 1 499 ? 23.164 -2.995 1.631 1.00 68.62 499 ALA A CA 1
ATOM 4005 C C . ALA A 1 499 ? 21.631 -2.972 1.777 1.00 68.62 499 ALA A C 1
ATOM 4007 O O . ALA A 1 499 ? 21.081 -3.552 2.715 1.00 68.62 499 ALA A O 1
ATOM 4008 N N . ARG A 1 500 ? 20.934 -2.349 0.818 1.00 80.31 500 ARG A N 1
ATOM 4009 C CA . ARG A 1 500 ? 19.460 -2.322 0.713 1.00 80.31 500 ARG A CA 1
ATOM 4010 C C . ARG A 1 500 ? 18.708 -1.471 1.753 1.00 80.31 500 ARG A C 1
ATOM 4012 O O . ARG A 1 500 ? 17.477 -1.461 1.721 1.00 80.31 500 ARG A O 1
ATOM 4019 N N . ILE A 1 501 ? 19.386 -0.721 2.629 1.00 86.06 501 ILE A N 1
ATOM 4020 C CA . ILE A 1 501 ? 18.715 0.294 3.465 1.00 86.06 501 ILE A CA 1
ATOM 4021 C C . ILE A 1 501 ? 18.289 1.471 2.584 1.00 86.06 501 ILE A C 1
ATOM 4023 O O . ILE A 1 501 ? 19.090 2.012 1.826 1.00 86.06 501 ILE A O 1
ATOM 4027 N N . ARG A 1 502 ? 17.023 1.888 2.699 1.00 87.94 502 ARG A N 1
ATOM 4028 C CA . ARG A 1 502 ? 16.442 2.987 1.917 1.00 87.94 502 ARG A CA 1
ATOM 4029 C C . ARG A 1 502 ? 16.081 4.155 2.822 1.00 87.94 502 ARG A C 1
ATOM 4031 O O . ARG A 1 502 ? 15.474 3.956 3.868 1.00 87.94 502 ARG A O 1
ATOM 4038 N N . LEU A 1 503 ? 16.318 5.385 2.367 1.00 89.12 503 LEU A N 1
ATOM 4039 C CA . LEU A 1 503 ? 15.823 6.580 3.067 1.00 89.12 503 LEU A CA 1
ATOM 4040 C C . LEU A 1 503 ? 14.289 6.653 3.128 1.00 89.12 503 LEU A C 1
ATOM 4042 O O . LEU A 1 503 ? 13.742 7.270 4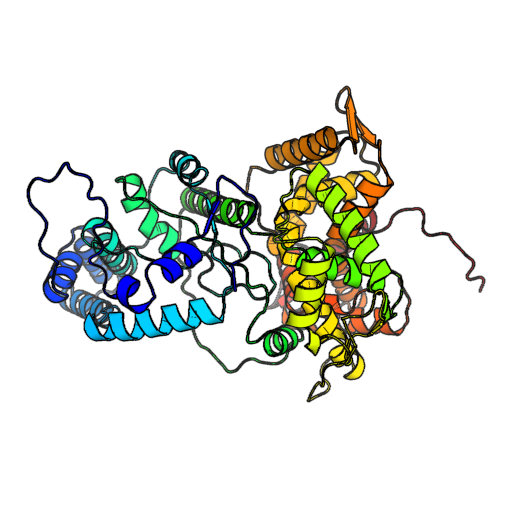.035 1.00 89.12 503 LEU A O 1
ATOM 4046 N N . SER A 1 504 ? 13.576 5.970 2.226 1.00 89.06 504 SER A N 1
ATOM 4047 C CA . SER A 1 504 ? 12.116 5.841 2.316 1.00 89.06 504 SER A CA 1
ATOM 4048 C C . SER A 1 504 ? 11.653 5.108 3.587 1.00 89.06 504 SER A C 1
ATOM 4050 O O . SER A 1 504 ? 10.498 5.246 3.980 1.00 89.06 504 SER A O 1
ATOM 4052 N N . PHE A 1 505 ? 12.530 4.349 4.258 1.00 92.00 505 PHE A N 1
ATOM 4053 C CA . PHE A 1 505 ? 12.226 3.695 5.538 1.00 92.00 505 PHE A CA 1
ATOM 4054 C C . PHE A 1 505 ? 12.142 4.678 6.709 1.00 92.00 505 PHE A C 1
ATOM 4056 O O . PHE A 1 505 ? 11.652 4.317 7.771 1.00 92.00 505 PHE A O 1
ATOM 4063 N N . LEU A 1 506 ? 12.544 5.940 6.518 1.00 91.38 506 LEU A N 1
ATOM 4064 C CA . LEU A 1 506 ? 12.325 7.000 7.504 1.00 91.38 506 LEU A CA 1
ATOM 4065 C C . LEU A 1 506 ? 10.858 7.448 7.582 1.00 91.38 506 LEU A C 1
ATOM 4067 O O . LEU A 1 506 ? 10.519 8.257 8.445 1.00 91.38 506 LEU A O 1
ATOM 4071 N N . SER A 1 507 ? 9.981 6.926 6.718 1.00 90.81 507 SER A N 1
ATOM 4072 C CA . SER A 1 507 ? 8.543 7.171 6.806 1.00 90.81 507 SER A CA 1
ATOM 4073 C C . SER A 1 507 ? 7.985 6.743 8.165 1.00 90.81 507 SER A C 1
ATOM 4075 O O . SER A 1 507 ? 8.209 5.631 8.643 1.00 90.81 507 SER A O 1
ATOM 4077 N N . THR A 1 508 ? 7.208 7.625 8.780 1.00 88.31 508 THR A N 1
ATOM 4078 C CA . THR A 1 508 ? 6.601 7.403 10.090 1.00 88.31 508 THR A CA 1
ATOM 4079 C C . THR A 1 508 ? 5.538 6.309 10.053 1.00 88.31 508 THR A C 1
ATOM 4081 O O . THR A 1 508 ? 5.384 5.593 11.041 1.00 88.31 508 THR A O 1
ATOM 4084 N N . GLU A 1 509 ? 4.816 6.149 8.941 1.00 87.31 509 GLU A N 1
ATOM 4085 C CA . GLU A 1 509 ? 3.672 5.234 8.865 1.00 87.31 509 GLU A CA 1
ATOM 4086 C C . GLU A 1 509 ? 4.098 3.755 8.907 1.00 87.31 509 GLU A C 1
ATOM 4088 O O . GLU A 1 509 ? 3.638 3.044 9.804 1.00 87.31 509 GLU A O 1
ATOM 4093 N N . PRO A 1 510 ? 5.055 3.287 8.080 1.00 90.12 510 PRO A N 1
ATOM 4094 C CA . PRO A 1 510 ? 5.560 1.918 8.172 1.00 90.12 510 PRO A CA 1
ATOM 4095 C C . PRO A 1 510 ? 6.196 1.586 9.531 1.00 90.12 510 PRO A C 1
ATOM 4097 O O . PRO A 1 510 ? 6.063 0.470 10.030 1.00 90.12 510 PRO A O 1
ATOM 4100 N N . ILE A 1 511 ? 6.858 2.555 10.176 1.00 93.25 511 ILE A N 1
ATOM 4101 C CA . ILE A 1 511 ? 7.434 2.366 11.518 1.00 93.25 511 ILE A CA 1
ATOM 4102 C C . ILE A 1 511 ? 6.331 2.226 12.579 1.00 93.25 511 ILE A C 1
ATOM 4104 O O . ILE A 1 511 ? 6.405 1.350 13.444 1.00 93.25 511 ILE A O 1
ATOM 4108 N N . LYS A 1 512 ? 5.277 3.049 12.516 1.00 90.25 512 LYS A N 1
ATOM 4109 C CA . LYS A 1 512 ? 4.110 2.909 13.404 1.00 90.25 512 LYS A CA 1
ATOM 4110 C C . LYS A 1 512 ? 3.410 1.571 13.183 1.00 90.25 512 LYS A C 1
ATOM 4112 O O . LYS A 1 512 ? 3.066 0.905 14.159 1.00 90.25 512 LYS A O 1
ATOM 4117 N N . ASN A 1 513 ? 3.237 1.157 11.929 1.00 90.44 513 ASN A N 1
ATOM 4118 C CA . ASN A 1 513 ? 2.672 -0.144 11.582 1.00 90.44 513 ASN A CA 1
ATOM 4119 C C . ASN A 1 513 ? 3.493 -1.287 12.182 1.00 90.44 513 ASN A C 1
ATOM 4121 O O . ASN A 1 513 ? 2.907 -2.205 12.758 1.00 90.44 513 ASN A O 1
ATOM 4125 N N . ALA A 1 514 ? 4.825 -1.191 12.148 1.00 93.12 514 ALA A N 1
ATOM 4126 C CA . ALA A 1 514 ? 5.714 -2.122 12.834 1.00 93.12 514 ALA A CA 1
ATOM 4127 C C . ALA A 1 514 ? 5.515 -2.128 14.352 1.00 93.12 514 ALA A C 1
ATOM 4129 O O . ALA A 1 514 ? 5.299 -3.194 14.924 1.00 93.12 514 ALA A O 1
ATOM 4130 N N . GLY A 1 515 ? 5.480 -0.964 15.005 1.00 91.94 515 GLY A N 1
ATOM 4131 C CA . GLY A 1 515 ? 5.200 -0.878 16.442 1.00 91.94 515 GLY A CA 1
ATOM 4132 C C . GLY A 1 515 ? 3.859 -1.516 16.830 1.00 91.94 515 GLY A C 1
ATOM 4133 O O . GLY A 1 515 ? 3.785 -2.312 17.766 1.00 91.94 515 GLY A O 1
ATOM 4134 N N . LEU A 1 516 ? 2.797 -1.236 16.070 1.00 89.75 516 LEU A N 1
ATOM 4135 C CA . LEU A 1 516 ? 1.470 -1.816 16.296 1.00 89.75 516 LEU A CA 1
ATOM 4136 C C . LEU A 1 516 ? 1.418 -3.324 16.002 1.00 89.75 516 LEU A C 1
ATOM 4138 O O . LEU A 1 516 ? 0.691 -4.058 16.676 1.00 89.75 516 LEU A O 1
ATOM 4142 N N . MET A 1 517 ? 2.182 -3.800 15.016 1.00 92.31 517 MET A N 1
ATOM 4143 C CA . MET A 1 517 ? 2.357 -5.228 14.745 1.00 92.31 517 MET A CA 1
ATOM 4144 C C . MET A 1 517 ? 3.031 -5.917 15.934 1.00 92.31 517 MET A C 1
ATOM 4146 O O . MET A 1 517 ? 2.508 -6.923 16.413 1.00 92.31 517 MET A O 1
ATOM 4150 N N . LEU A 1 518 ? 4.107 -5.348 16.485 1.00 93.56 518 LEU A N 1
ATOM 4151 C CA . LEU A 1 518 ? 4.811 -5.922 17.637 1.00 93.56 518 LEU A CA 1
ATOM 4152 C C . LEU A 1 518 ? 3.910 -6.049 18.869 1.00 93.56 518 LEU A C 1
ATOM 4154 O O . LEU A 1 518 ? 3.995 -7.043 19.589 1.00 93.56 518 LEU A O 1
ATOM 4158 N N . ILE A 1 519 ? 2.996 -5.098 19.079 1.00 91.12 519 ILE A N 1
ATOM 4159 C CA . ILE A 1 519 ? 1.966 -5.201 20.123 1.00 91.12 519 ILE A CA 1
ATOM 4160 C C . ILE A 1 519 ? 1.012 -6.365 19.825 1.00 91.12 519 ILE A C 1
ATOM 4162 O O . ILE A 1 519 ? 0.753 -7.199 20.691 1.00 91.12 519 ILE A O 1
ATOM 4166 N N . SER A 1 520 ? 0.512 -6.466 18.588 1.00 87.69 520 SER A N 1
ATOM 4167 C CA . SER A 1 520 ? -0.419 -7.537 18.192 1.00 87.69 520 SER A CA 1
ATOM 4168 C C . SER A 1 520 ? 0.185 -8.944 18.310 1.00 87.69 520 SER A C 1
ATOM 4170 O O . SER A 1 520 ? -0.518 -9.886 18.673 1.00 87.69 520 SER A O 1
ATOM 4172 N N . GLN A 1 521 ? 1.493 -9.075 18.064 1.00 89.06 521 GLN A N 1
ATOM 4173 C CA . GLN A 1 521 ? 2.247 -10.327 18.168 1.00 89.06 521 GLN A CA 1
ATOM 4174 C C . GLN A 1 521 ? 2.784 -10.591 19.584 1.00 89.06 521 GLN A C 1
ATOM 4176 O O . GLN A 1 521 ? 3.511 -11.561 19.781 1.00 89.06 521 GLN A O 1
ATOM 4181 N N . LYS A 1 522 ? 2.420 -9.763 20.576 1.00 91.94 522 LYS A N 1
ATOM 4182 C CA . LYS A 1 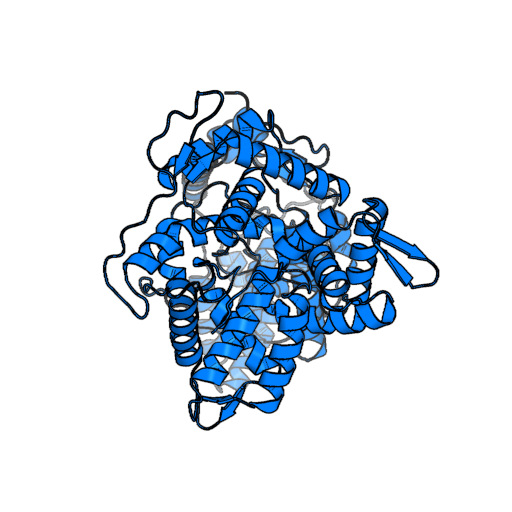522 ? 2.880 -9.864 21.973 1.00 91.94 522 LYS A CA 1
ATOM 4183 C C . LYS A 1 522 ? 4.406 -9.788 22.139 1.00 91.94 522 LYS A C 1
ATOM 4185 O O . LYS A 1 522 ? 4.948 -10.340 23.087 1.00 91.94 522 LYS A O 1
ATOM 4190 N N . VAL A 1 523 ? 5.088 -9.087 21.236 1.00 93.69 523 VAL A N 1
ATOM 4191 C CA . VAL A 1 523 ? 6.519 -8.758 21.359 1.00 93.69 523 VAL A CA 1
ATOM 4192 C C . VAL A 1 523 ? 6.701 -7.479 22.181 1.00 93.69 523 VAL A C 1
ATOM 4194 O O . VAL A 1 523 ? 7.630 -7.375 22.976 1.00 93.69 523 VAL A O 1
ATOM 4197 N N . LEU A 1 524 ? 5.784 -6.520 22.026 1.00 93.25 524 LEU A N 1
ATOM 4198 C CA . LEU A 1 524 ? 5.643 -5.370 22.918 1.00 93.25 524 LEU A CA 1
ATOM 4199 C C . LEU A 1 524 ? 4.476 -5.616 23.880 1.00 93.25 524 LEU A C 1
ATOM 4201 O O . LEU A 1 524 ? 3.315 -5.655 23.470 1.00 93.25 524 LEU A O 1
ATOM 4205 N N . LEU A 1 525 ? 4.789 -5.790 25.163 1.00 92.38 525 LEU A N 1
ATOM 4206 C CA . LEU A 1 525 ? 3.834 -6.136 26.214 1.00 92.38 525 LEU A CA 1
ATOM 4207 C C . LEU A 1 525 ? 3.432 -4.891 27.014 1.00 92.38 525 LEU A C 1
ATOM 4209 O O . LEU A 1 525 ? 4.318 -4.153 27.445 1.00 92.38 525 LEU A O 1
ATOM 4213 N N . PRO A 1 526 ? 2.132 -4.640 27.247 1.00 90.12 526 PRO A N 1
ATOM 4214 C CA . PRO A 1 526 ? 1.684 -3.460 27.980 1.00 90.12 526 PRO A CA 1
ATOM 4215 C C . PRO A 1 526 ? 2.198 -3.476 29.427 1.00 90.12 526 PRO A C 1
ATOM 4217 O O . PRO A 1 526 ? 2.022 -4.467 30.138 1.00 90.12 526 PRO A O 1
ATOM 4220 N N . LYS A 1 527 ? 2.815 -2.373 29.866 1.00 85.62 527 LYS A N 1
ATOM 4221 C CA . LYS A 1 527 ? 3.320 -2.184 31.234 1.00 85.62 527 LYS A CA 1
ATOM 4222 C C . LYS A 1 527 ? 3.352 -0.695 31.596 1.00 85.62 527 LYS A C 1
ATOM 4224 O O . LYS A 1 527 ? 3.899 0.103 30.842 1.00 85.62 527 LYS A O 1
ATOM 4229 N N . ASP A 1 528 ? 2.766 -0.327 32.737 1.00 80.25 528 ASP A N 1
ATOM 4230 C CA . ASP A 1 528 ? 2.834 1.021 33.333 1.00 80.25 528 ASP A CA 1
ATOM 4231 C C . ASP A 1 528 ? 2.500 2.181 32.367 1.00 80.25 528 ASP A C 1
ATOM 4233 O O . ASP A 1 528 ? 3.191 3.194 32.312 1.00 80.25 528 ASP A O 1
ATOM 4237 N N . GLY A 1 529 ? 1.444 2.031 31.559 1.00 77.69 529 GLY A N 1
ATOM 4238 C CA . GLY A 1 529 ? 1.023 3.054 30.587 1.00 77.69 529 GLY A CA 1
ATOM 4239 C C . GLY A 1 529 ? 1.869 3.126 29.304 1.00 77.69 529 GLY A C 1
ATOM 4240 O O . GLY A 1 529 ? 1.573 3.943 28.433 1.00 77.69 529 GLY A O 1
ATOM 4241 N N . GLY A 1 530 ? 2.870 2.253 29.160 1.00 87.25 530 GLY A N 1
ATOM 4242 C CA . GLY A 1 530 ? 3.676 2.049 27.956 1.00 87.25 530 GLY A CA 1
ATOM 4243 C C . GLY A 1 530 ? 3.811 0.564 27.606 1.00 87.25 530 GLY A C 1
ATOM 4244 O O . GLY A 1 530 ? 2.916 -0.239 27.884 1.00 87.25 530 GLY A O 1
ATOM 4245 N N . TYR A 1 531 ? 4.931 0.197 26.986 1.00 93.38 531 TYR A N 1
ATOM 4246 C CA . TYR A 1 531 ? 5.216 -1.163 26.535 1.00 93.38 531 TYR A CA 1
ATOM 4247 C C . TYR A 1 531 ? 6.626 -1.609 26.915 1.00 93.38 531 TYR A C 1
ATOM 4249 O O . TYR A 1 531 ? 7.576 -0.843 26.822 1.00 93.38 531 TYR A O 1
ATOM 4257 N N . THR A 1 532 ? 6.780 -2.879 27.264 1.00 94.06 532 THR A N 1
ATOM 4258 C CA . THR A 1 532 ? 8.078 -3.533 27.468 1.00 94.06 532 THR A CA 1
ATOM 4259 C C . THR A 1 532 ? 8.377 -4.492 26.332 1.00 94.06 532 THR A C 1
ATOM 4261 O O . THR A 1 532 ? 7.472 -5.151 25.822 1.00 94.06 532 THR A O 1
ATOM 4264 N N . LEU A 1 533 ? 9.644 -4.561 25.927 1.00 94.81 533 LEU A N 1
ATOM 4265 C CA . LEU A 1 533 ? 10.091 -5.456 24.869 1.00 94.81 533 LEU A CA 1
ATOM 4266 C C . LEU A 1 533 ? 10.378 -6.850 25.436 1.00 94.81 533 LEU A C 1
ATOM 4268 O O . LEU A 1 533 ? 11.283 -7.017 26.253 1.00 94.81 533 LEU A O 1
ATOM 4272 N N . ASP A 1 534 ? 9.664 -7.865 24.955 1.00 95.06 534 ASP A N 1
ATOM 4273 C CA . ASP A 1 534 ? 10.090 -9.253 25.119 1.00 95.06 534 ASP A CA 1
ATOM 4274 C C . ASP A 1 534 ? 11.261 -9.517 24.163 1.00 95.06 534 ASP A C 1
ATOM 4276 O O . ASP A 1 534 ? 11.080 -9.757 22.966 1.00 95.06 534 ASP A O 1
ATOM 4280 N N . ARG A 1 535 ? 12.487 -9.451 24.695 1.00 93.62 535 ARG A N 1
ATOM 4281 C CA . ARG A 1 535 ? 13.714 -9.612 23.900 1.00 93.62 535 ARG A CA 1
ATOM 4282 C C . ARG A 1 535 ? 13.814 -10.994 23.251 1.00 93.62 535 ARG A C 1
ATOM 4284 O O . ARG A 1 535 ? 14.339 -11.092 22.145 1.00 93.62 535 ARG A O 1
ATOM 4291 N N . SER A 1 536 ? 13.314 -12.052 23.893 1.00 94.00 536 SER A N 1
ATOM 4292 C CA . SER A 1 536 ? 13.375 -13.408 23.333 1.00 94.00 536 SER A CA 1
ATOM 4293 C C . SER A 1 536 ? 12.444 -13.537 22.129 1.00 94.00 536 SER A C 1
ATOM 4295 O O . SER A 1 536 ? 12.866 -13.980 21.056 1.00 94.00 536 SER A O 1
ATOM 4297 N N . ALA A 1 537 ? 11.202 -13.066 22.273 1.00 94.12 537 ALA A N 1
ATOM 4298 C CA . ALA A 1 537 ? 10.240 -13.033 21.177 1.00 94.12 537 ALA A CA 1
ATOM 4299 C C . ALA A 1 537 ? 10.711 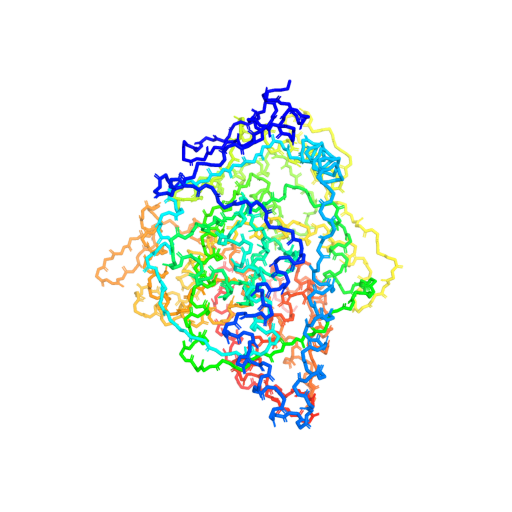-12.117 20.034 1.00 94.12 537 ALA A C 1
ATOM 4301 O O . ALA A 1 537 ? 10.594 -12.485 18.863 1.00 94.12 537 ALA A O 1
ATOM 4302 N N . ALA A 1 538 ? 11.299 -10.962 20.366 1.00 94.31 538 ALA A N 1
ATOM 4303 C CA . ALA A 1 538 ? 11.859 -10.021 19.401 1.00 94.31 538 ALA A CA 1
ATOM 4304 C C . ALA A 1 538 ? 13.009 -10.633 18.589 1.00 94.31 538 ALA A C 1
ATOM 4306 O O . ALA A 1 538 ? 12.992 -10.551 17.365 1.00 94.31 538 ALA A O 1
ATOM 4307 N N . LEU A 1 539 ? 13.972 -11.295 19.241 1.00 94.44 539 LEU A N 1
ATOM 4308 C CA . LEU A 1 539 ? 15.090 -11.960 18.560 1.00 94.44 539 LEU A CA 1
ATOM 4309 C C . LEU A 1 539 ? 14.616 -13.092 17.645 1.00 94.44 539 LEU A C 1
ATOM 4311 O O . LEU A 1 539 ? 15.093 -13.217 16.519 1.00 94.44 539 LEU A O 1
ATOM 4315 N N . LYS A 1 540 ? 13.644 -13.893 18.097 1.00 93.31 540 LYS A N 1
ATOM 4316 C CA . LYS A 1 540 ? 13.049 -14.945 17.267 1.00 93.31 540 LYS A CA 1
ATOM 4317 C C . LYS A 1 540 ? 12.402 -14.358 16.010 1.00 93.31 540 LYS A C 1
ATOM 4319 O O . LYS A 1 540 ? 12.695 -14.811 14.907 1.00 93.31 540 LYS A O 1
ATOM 4324 N N . LEU A 1 541 ? 11.571 -13.328 16.179 1.00 93.25 541 LEU A N 1
ATOM 4325 C CA . LEU A 1 541 ? 10.900 -12.658 15.068 1.00 93.25 541 LEU A CA 1
ATOM 4326 C C . LEU A 1 541 ? 11.904 -11.989 14.117 1.00 93.25 541 LEU A C 1
ATOM 4328 O O . LEU A 1 541 ? 11.746 -12.069 12.903 1.00 93.25 541 LEU A O 1
ATOM 4332 N N . LEU A 1 542 ? 12.960 -11.374 14.651 1.00 93.81 542 LEU A N 1
ATOM 4333 C CA . LEU A 1 542 ? 14.021 -10.769 13.852 1.00 93.81 542 LEU A CA 1
ATOM 4334 C C . LEU A 1 542 ? 14.738 -11.806 12.982 1.00 93.81 542 LEU A C 1
ATOM 4336 O O . LEU A 1 542 ? 14.912 -11.576 11.786 1.00 93.81 542 LEU A O 1
ATOM 4340 N N . ASN A 1 543 ? 15.109 -12.955 13.548 1.00 90.12 543 ASN A N 1
ATOM 4341 C CA . ASN A 1 543 ? 15.716 -14.048 12.786 1.00 90.12 543 ASN A CA 1
ATOM 4342 C C . ASN A 1 543 ? 14.773 -14.536 11.680 1.00 90.12 543 ASN A C 1
ATOM 4344 O O . ASN A 1 543 ? 15.191 -14.731 10.538 1.00 90.12 543 ASN A O 1
ATOM 4348 N N . ASP A 1 544 ? 13.483 -14.659 12.003 1.00 89.19 544 ASP A N 1
ATOM 4349 C CA . ASP A 1 544 ? 12.465 -15.091 11.055 1.00 89.19 544 ASP A CA 1
ATOM 4350 C C . ASP A 1 544 ? 12.305 -14.134 9.860 1.00 89.19 544 ASP A C 1
ATOM 4352 O O . ASP A 1 544 ? 12.121 -14.592 8.727 1.00 89.19 544 ASP A O 1
ATOM 4356 N N . LEU A 1 545 ? 12.378 -12.823 10.103 1.00 91.62 545 LEU A N 1
ATOM 4357 C CA . LEU A 1 545 ? 12.302 -11.783 9.074 1.00 91.62 545 LEU A CA 1
ATOM 4358 C C . LEU A 1 545 ? 13.610 -11.627 8.292 1.00 91.62 545 LEU A C 1
ATOM 4360 O O . LEU A 1 545 ? 13.589 -11.364 7.088 1.00 91.62 545 LEU A O 1
ATOM 4364 N N . THR A 1 546 ? 14.747 -11.813 8.959 1.00 89.06 546 THR A N 1
ATOM 4365 C CA . THR A 1 546 ? 16.069 -11.722 8.332 1.00 89.06 546 THR A CA 1
ATOM 4366 C C . THR A 1 546 ? 16.225 -12.808 7.275 1.00 89.06 546 THR A C 1
ATOM 4368 O O . THR A 1 546 ? 16.562 -12.487 6.140 1.00 89.06 546 THR A O 1
ATOM 4371 N N . ALA A 1 547 ? 15.822 -14.048 7.575 1.00 86.50 547 ALA A N 1
ATOM 4372 C CA . ALA A 1 547 ? 15.812 -15.141 6.599 1.00 86.50 547 ALA A CA 1
ATOM 4373 C C . ALA A 1 547 ? 15.017 -14.805 5.319 1.00 86.50 547 ALA A C 1
ATOM 4375 O O . ALA A 1 547 ? 15.375 -15.227 4.230 1.00 86.50 547 ALA A O 1
ATOM 4376 N N . LEU A 1 548 ? 13.959 -13.994 5.417 1.00 87.94 548 LEU A N 1
ATOM 4377 C CA . LEU A 1 548 ? 13.139 -13.587 4.268 1.00 87.94 548 LEU A CA 1
ATOM 4378 C C . LEU A 1 548 ? 13.706 -12.389 3.491 1.00 87.94 548 LEU A C 1
ATOM 4380 O O . LEU A 1 548 ? 13.152 -12.023 2.456 1.00 87.94 548 LEU A O 1
ATOM 4384 N N . THR A 1 549 ? 14.765 -11.744 3.982 1.00 84.00 549 THR A N 1
ATOM 4385 C CA . THR A 1 549 ? 15.320 -10.497 3.417 1.00 84.00 549 THR A CA 1
ATOM 4386 C C . THR A 1 549 ? 16.799 -10.600 3.049 1.00 84.00 549 THR A C 1
ATOM 4388 O O . THR A 1 549 ? 17.280 -9.802 2.239 1.00 84.00 549 THR A O 1
ATOM 4391 N N . THR A 1 550 ? 17.501 -11.616 3.552 1.00 71.38 550 THR A N 1
ATOM 4392 C CA . THR A 1 550 ? 18.867 -11.973 3.166 1.00 71.38 550 THR A CA 1
ATOM 4393 C C . THR A 1 550 ? 18.847 -13.206 2.269 1.00 71.38 550 THR A C 1
ATOM 4395 O O . THR A 1 550 ? 18.522 -14.296 2.726 1.00 71.38 550 THR A O 1
ATOM 4398 N N . SER A 1 551 ? 19.229 -13.056 1.001 1.00 53.44 551 SER A N 1
ATOM 4399 C CA . SER A 1 551 ? 19.660 -14.209 0.210 1.00 53.44 551 SER A CA 1
ATOM 4400 C C . SER A 1 551 ? 21.086 -14.516 0.654 1.00 53.44 551 SER A C 1
ATOM 4402 O O . SER A 1 551 ? 21.951 -13.644 0.558 1.00 53.44 551 SER A O 1
ATOM 4404 N N . GLU A 1 552 ? 21.366 -15.739 1.102 1.00 42.25 552 GLU A N 1
ATOM 4405 C CA . GLU A 1 552 ? 22.709 -16.291 0.897 1.00 42.25 552 GLU A CA 1
ATOM 4406 C C . GLU A 1 552 ? 23.042 -16.076 -0.593 1.00 42.25 552 GLU A C 1
ATOM 4408 O O . GLU A 1 552 ? 22.169 -16.292 -1.432 1.00 42.25 552 GLU A O 1
ATOM 4413 N N . TYR A 1 553 ? 24.237 -15.575 -0.916 1.00 35.94 553 TYR A N 1
ATOM 4414 C CA . TYR A 1 553 ? 24.635 -14.919 -2.184 1.00 35.94 553 TYR A CA 1
ATOM 4415 C C . TYR A 1 553 ? 24.464 -13.387 -2.247 1.00 35.94 553 TYR A C 1
ATOM 4417 O O . TYR A 1 553 ? 23.956 -12.830 -3.218 1.00 35.94 553 TYR A O 1
ATOM 4425 N N . ALA A 1 554 ? 25.028 -12.682 -1.264 1.00 26.36 554 ALA A N 1
ATOM 4426 C CA . ALA A 1 554 ? 25.872 -11.530 -1.589 1.00 26.36 554 ALA A CA 1
ATOM 4427 C C . ALA A 1 554 ? 27.310 -12.055 -1.802 1.00 26.36 554 ALA A C 1
ATOM 4429 O O . ALA A 1 554 ? 27.732 -12.912 -1.018 1.00 26.36 554 ALA A O 1
ATOM 4430 N N . PRO A 1 555 ? 28.069 -11.616 -2.826 1.00 25.31 555 PRO A N 1
ATOM 4431 C CA . PRO A 1 555 ? 29.472 -11.983 -2.922 1.00 25.31 555 PRO A CA 1
ATOM 4432 C C . PRO A 1 555 ? 30.193 -11.417 -1.700 1.00 25.31 555 PRO A C 1
ATOM 4434 O O . PRO A 1 555 ? 30.206 -10.210 -1.464 1.00 25.31 555 PRO A O 1
ATOM 4437 N N . VAL A 1 556 ? 30.764 -12.314 -0.902 1.00 28.16 556 VAL A N 1
ATOM 4438 C CA . VAL A 1 556 ? 31.750 -11.971 0.115 1.00 28.16 556 VAL A CA 1
ATOM 4439 C C . VAL A 1 556 ? 32.998 -11.512 -0.633 1.00 28.16 556 VAL A C 1
ATOM 4441 O O . VAL A 1 556 ? 33.831 -12.328 -1.012 1.00 28.16 556 VAL A O 1
ATOM 4444 N N . GLU A 1 557 ? 33.135 -10.209 -0.857 1.00 26.81 557 GLU A N 1
ATOM 4445 C CA . GLU A 1 557 ? 34.442 -9.606 -1.107 1.00 26.81 557 GLU A CA 1
ATOM 4446 C C . GLU A 1 557 ? 34.915 -8.899 0.165 1.00 26.81 557 GLU A C 1
ATOM 4448 O O . GLU A 1 557 ? 34.523 -7.785 0.489 1.00 26.81 557 GLU A O 1
ATOM 4453 N N . ASN A 1 558 ? 35.742 -9.641 0.904 1.00 27.89 558 ASN A N 1
ATOM 4454 C CA . ASN A 1 558 ? 36.870 -9.186 1.713 1.00 27.89 558 ASN A CA 1
ATOM 4455 C C . ASN A 1 558 ? 36.722 -7.859 2.479 1.00 27.89 558 ASN A C 1
ATOM 4457 O O . ASN A 1 558 ? 37.175 -6.813 2.023 1.00 27.89 558 ASN A O 1
ATOM 4461 N N . ALA A 1 559 ? 36.319 -7.954 3.746 1.00 23.45 559 ALA A N 1
ATOM 4462 C CA . ALA A 1 559 ? 36.862 -7.084 4.786 1.00 23.45 559 ALA A CA 1
ATOM 4463 C C . ALA A 1 559 ? 37.723 -7.943 5.726 1.00 23.45 559 ALA A C 1
ATOM 4465 O O . ALA A 1 559 ? 37.230 -8.580 6.655 1.00 23.45 559 ALA A O 1
ATOM 4466 N N . LYS A 1 560 ? 39.024 -8.020 5.421 1.00 24.97 560 LYS A N 1
ATOM 4467 C CA . LYS A 1 560 ? 40.045 -8.403 6.400 1.00 24.97 560 LYS A CA 1
ATOM 4468 C C . LYS A 1 560 ? 40.323 -7.184 7.283 1.00 24.97 560 LYS A C 1
ATOM 4470 O O . LYS A 1 560 ? 40.742 -6.174 6.733 1.00 24.97 560 LYS A O 1
ATOM 4475 N N . ILE A 1 561 ? 40.166 -7.407 8.594 1.00 30.94 561 ILE A N 1
ATOM 4476 C CA . ILE A 1 561 ? 40.730 -6.706 9.770 1.00 30.94 561 ILE A CA 1
ATOM 4477 C C . ILE A 1 561 ? 40.370 -5.228 9.916 1.00 30.94 561 ILE A C 1
ATOM 4479 O O . ILE A 1 561 ? 40.859 -4.400 9.120 1.00 30.94 561 ILE A O 1
#

InterPro domains:
  IPR022284 Glycerol-3-phosphate O-acyltransferase/Dihydroxyacetone phosphate acyltransferase [PTHR12563] (137-225)
  IPR045520 GPAT/DHAPAT, C-terminal domain [PF19277] (235-524)

Radius of gyration: 26.3 Å; chains: 1; bounding box: 88×60×62 Å

Secondary structure (DSSP, 8-state):
-PPPPPS-TTEEEHHHHHHHH-HHHHHHS-------TT-SSPPPPPPHHHHHHHHHHSHHHHHHHHHHHHHH---HHHHHHHHHHHHHHH-----HHHHHHHHHHHHHHHHHH-S--EEESSGGGGGGGS--------HHHHHHHHHHHHHHHH-SSPPP--TTSS--SSSSPPPPPHHHHHHHHHHHHTT----------SS-TTHHHHHHHHHTPPPPP-----------HHHHHHHHHHHHHHHHHHHHTPPEEHHHHHHHHHHHHHHH----EEEHHHHHHHHHHHHHHHHHTT--EE-SS-HHHHHHHHHHHTGGGB----TTSSS-EEEBPPPP-SS--SS-HHHHHHHHHHHHHHHHHHHHHHHHHHHHHHHHHHHHH---BHHHHHHHHHHHHHHGGGTS---TT-HHHHHHHHHHHHHHTTSEEEETTEEEES-HHHHHHHHHHHHHHHHHHHHHHHHHHHH--SSB-HHHHHHHHHHHHHHHHHTT-STT--GGGG-HHHHHHHHHHHHHTTSEEEETTEEEE-HHHHHHHHHHHHHTT--S-S-------

pLDDT: mean 74.92, std 18.4, range [23.45, 96.69]

Sequence (561 aa):
MVGRRAAFPEYVDWLTELRQQGGFNFVTQPRDFPMNSTFTNHPKARTYAEIAESVLNSPRVKEAILHQARKTGQSIKKVRCDAEATLEVMAHNWGLQSTRVFGYSVAKVLERIFDAIYVNSGQVKRIRELCKSDPVDRLYWAILSEYVETHIVHSDRPVEFFVEATRSRVGKSLHPKYGLLQIVLEPYLRGKKVVPVTMNYDKLLEEMLYSYELLGFPKPKESTSDSQFLLTGDQRKQIKKFAHVVVGNLDQNAVITLWSLACVTMAQCLSNGDSTVFTYVHVYSEVVKLLRLLEALDVTVNIAVSINEDLRYYLNLHSELFEPVDMTATNFHLKLVDFPVEKEGNVARKLMERSVSRLILATYSNTMMHSICDVGCIAAIILGRNAENISTMEEHYRALRKILEREFIYVPGNESISLQNGVQRLQRAGIINVFANNVRVLQREQLATLWDLISPYILNFALVIEALLALDLPSYSIKDVLLSSQKYIADLYARATRARIRLSFLSTEPIKNAGLMLISQKVLLPKDGGYTLDRSAALKLLNDLTALTTSEYAPVENAKI

Organism: NCBI:txid51022